Protein AF-0000000085038401 (afdb_homodimer)

Solvent-accessible surface area (backbone atoms only — not comparable to full-atom values): 20202 Å² total; per-residue (Å²): 118,70,67,64,54,51,50,53,51,48,52,49,43,50,59,50,54,70,54,59,78,48,67,67,55,50,50,40,20,28,51,32,25,26,51,32,44,28,49,46,32,47,51,33,60,69,70,46,60,80,79,55,82,67,69,72,51,63,48,35,31,56,25,15,43,34,33,28,39,39,71,37,39,74,37,72,48,32,26,67,63,11,43,52,52,12,34,36,52,8,26,49,40,4,36,51,29,30,76,73,49,61,40,90,90,44,68,28,52,20,32,11,49,11,25,15,50,25,48,49,52,18,56,76,66,73,14,49,18,40,30,14,15,6,38,5,22,32,37,52,67,45,54,69,68,51,49,69,46,42,73,47,37,27,52,57,39,48,43,53,48,50,48,50,40,48,53,39,33,44,57,38,41,26,65,41,62,85,38,49,38,72,64,68,88,52,70,49,72,78,48,50,58,67,40,52,71,65,45,75,77,70,62,61,81,119,118,71,68,64,53,50,52,54,51,46,52,50,43,51,59,49,53,70,55,60,79,45,68,68,54,49,49,40,22,27,50,31,26,26,50,31,44,26,50,47,32,47,51,34,61,70,68,45,59,81,81,56,84,67,68,74,52,65,49,34,32,56,24,14,43,34,34,28,39,39,72,37,39,74,37,73,48,32,27,67,64,10,43,51,52,12,34,35,52,7,26,47,40,4,35,51,30,30,76,74,49,60,39,89,92,44,69,26,52,20,34,13,49,11,26,15,52,24,48,49,51,18,57,77,66,73,14,50,20,40,29,15,15,8,38,5,22,32,37,51,66,44,54,71,70,51,50,68,46,42,73,47,37,26,53,56,37,49,41,52,49,49,49,50,39,48,53,37,33,44,57,38,40,25,65,40,60,87,39,50,37,72,64,68,88,52,71,50,70,79,49,49,57,67,42,51,70,67,46,76,78,70,61,61,80,119

Radius of gyration: 20.69 Å; Cα contacts (8 Å, |Δi|>4): 745; chains: 2; bounding box: 42×67×51 Å

Organism: Cyclobacterium marinum (strain ATCC 25205 / DSM 745 / LMG 13164 / NCIMB 1802) (NCBI:txid880070)

Foldseek 3Di:
DVVVVVVVVVVVCVVVVLPPPDVVLVVLLVVLLVCLQVVQQVVLPVPPDPPPPDSQQDAPLLVLLSCCLRSVVADPLNAPQLLQVLQLLLLLLLLVLQVPPCDPVCLPPSLVVSLVVSQVVCVVVVNHHPSSNVNSNCCSVPDPVSVVCRSVSSVPNRNVSSVSSLVSSLQRQLVDQVGAPPDDPENSNVDDSVCSNPVPVDDHPD/DVVVVVVVVVVVCVVVVLPPPDVVLVVLLVVLLVCLQVVQQVVLPVPPDPPPPDSQQDAPLLVLLSCCLRSVVADPLNAPQLLQVLQLLLLLLLLVLQVPPCDPVCLPPSLVVSLVVSQVVCVVVVNHHPSSSVNSNCCSVPDPVSVVCRSVSSVPNRNVSSVSSLVSSLQRQLVDQVGAPPDDPENSNVDDSVCSNPVPVDDHPD

Structure (mmCIF, N/CA/C/O backbone):
data_AF-0000000085038401-model_v1
#
loop_
_entity.id
_entity.type
_entity.pdbx_description
1 polymer 'HPP family protein'
#
loop_
_atom_site.group_PDB
_atom_site.id
_atom_site.type_symbol
_atom_site.label_atom_id
_atom_site.label_alt_id
_atom_site.label_comp_id
_atom_site.label_asym_id
_atom_site.label_entity_id
_atom_site.label_seq_id
_atom_site.pdbx_PDB_ins_code
_atom_site.Cartn_x
_atom_site.Cartn_y
_atom_site.Cartn_z
_atom_site.occupancy
_atom_site.B_iso_or_equiv
_atom_site.auth_seq_id
_atom_site.auth_comp_id
_atom_site.auth_asym_id
_atom_site.auth_atom_id
_atom_site.pdbx_PDB_model_num
ATOM 1 N N . MET A 1 1 ? 6.184 29.406 26.484 1 36.75 1 MET A N 1
ATOM 2 C CA . MET A 1 1 ? 5.516 28.219 27.016 1 36.75 1 MET A CA 1
ATOM 3 C C . MET A 1 1 ? 4.121 28.078 26.422 1 36.75 1 MET A C 1
ATOM 5 O O . MET A 1 1 ? 3.643 26.953 26.234 1 36.75 1 MET A O 1
ATOM 9 N N . ARG A 1 2 ? 3.488 29.141 26.094 1 48.06 2 ARG A N 1
ATOM 10 C CA . ARG A 1 2 ? 2.121 29.172 25.578 1 48.06 2 ARG A CA 1
ATOM 11 C C . ARG A 1 2 ? 2.084 28.797 24.094 1 48.06 2 ARG A C 1
ATOM 13 O O . ARG A 1 2 ? 1.127 28.188 23.625 1 48.06 2 ARG A O 1
ATOM 20 N N . LYS A 1 3 ? 3.045 29.141 23.266 1 48.5 3 LYS A N 1
ATOM 21 C CA . LYS A 1 3 ? 3.082 28.859 21.828 1 48.5 3 LYS A CA 1
ATOM 22 C C . LYS A 1 3 ? 3.371 27.391 21.547 1 48.5 3 LYS A C 1
ATOM 24 O O . LYS A 1 3 ? 2.893 26.828 20.562 1 48.5 3 LYS A O 1
ATOM 29 N N . PHE A 1 4 ? 4.195 26.75 22.312 1 44.81 4 PHE A N 1
ATOM 30 C CA . PHE A 1 4 ? 4.523 25.328 22.156 1 44.81 4 PHE A CA 1
ATOM 31 C C . PHE A 1 4 ? 3.312 24.453 22.453 1 44.81 4 PHE A C 1
ATOM 33 O O . PHE A 1 4 ? 3.121 23.422 21.828 1 44.81 4 PHE A O 1
ATOM 40 N N . LYS A 1 5 ? 2.508 24.781 23.391 1 43.66 5 LYS A N 1
ATOM 41 C CA . LYS A 1 5 ? 1.309 24.031 23.734 1 43.66 5 LYS A CA 1
ATOM 42 C C . LYS A 1 5 ? 0.252 24.125 22.641 1 43.66 5 LYS A C 1
ATOM 44 O O . LYS A 1 5 ? -0.455 23.156 22.359 1 43.66 5 LYS A O 1
ATOM 49 N N . LYS A 1 6 ? 0.179 25.234 21.938 1 49.31 6 LYS A N 1
ATOM 50 C CA . LYS A 1 6 ? -0.811 25.422 20.875 1 49.31 6 LYS A CA 1
ATOM 51 C C . LYS A 1 6 ? -0.461 24.578 19.641 1 49.31 6 LYS A C 1
ATOM 53 O O . LYS A 1 6 ? -1.351 24.078 18.953 1 49.31 6 LYS A O 1
ATOM 58 N N . GLY A 1 7 ? 0.816 24.391 19.375 1 41.94 7 GLY A N 1
ATOM 59 C CA . GLY A 1 7 ? 1.233 23.547 18.266 1 41.94 7 GLY A CA 1
ATOM 60 C C . GLY A 1 7 ? 0.902 22.078 18.484 1 41.94 7 GLY A C 1
ATOM 61 O O . GLY A 1 7 ? 0.442 21.406 17.562 1 41.94 7 GLY A O 1
ATOM 62 N N . ILE A 1 8 ? 1.166 21.641 19.688 1 44.28 8 ILE A N 1
ATOM 63 C CA . ILE A 1 8 ? 0.833 20.25 20.016 1 44.28 8 ILE A CA 1
ATOM 64 C C . ILE A 1 8 ? -0.679 20.047 19.938 1 44.28 8 ILE A C 1
ATOM 66 O O . ILE A 1 8 ? -1.148 19.047 19.406 1 44.28 8 ILE A O 1
ATOM 70 N N . GLN A 1 9 ? -1.494 20.953 20.469 1 45.03 9 GLN A N 1
ATOM 71 C CA . GLN A 1 9 ? -2.947 20.859 20.344 1 45.03 9 GLN A CA 1
ATOM 72 C C . GLN A 1 9 ? -3.387 20.875 18.891 1 45.03 9 GLN A C 1
ATOM 74 O O . GLN A 1 9 ? -4.305 20.156 18.5 1 45.03 9 GLN A O 1
ATOM 79 N N . LYS A 1 10 ? -2.785 21.656 18 1 43.19 10 LYS A N 1
ATOM 80 C CA . LYS A 1 10 ? -3.137 21.703 16.578 1 43.19 10 LYS A CA 1
ATOM 81 C C . LYS A 1 10 ? -2.752 20.406 15.875 1 43.19 10 LYS A C 1
ATOM 83 O O . LYS A 1 10 ? -3.518 19.891 15.055 1 43.19 10 LYS A O 1
ATOM 88 N N . VAL A 1 11 ? -1.587 19.859 16.141 1 42.94 11 VAL A N 1
ATOM 89 C CA . VAL A 1 11 ? -1.214 18.562 15.57 1 42.94 11 VAL A CA 1
ATOM 90 C C . VAL A 1 11 ? -2.178 17.484 16.047 1 42.94 11 VAL A C 1
ATOM 92 O O . VAL A 1 11 ? -2.59 16.625 15.273 1 42.94 11 VAL A O 1
ATOM 95 N N . LYS A 1 12 ? -2.457 17.484 17.359 1 41.5 12 LYS A N 1
ATOM 96 C CA . LYS A 1 12 ? -3.475 16.578 17.891 1 41.5 12 LYS A CA 1
ATOM 97 C C . LYS A 1 12 ? -4.824 16.812 17.219 1 41.5 12 LYS A C 1
ATOM 99 O O . LYS A 1 12 ? -5.547 15.867 16.906 1 41.5 12 LYS A O 1
ATOM 104 N N . MET A 1 13 ? -5.23 18.062 17.047 1 42.19 13 MET A N 1
ATOM 105 C CA . MET A 1 13 ? -6.492 18.391 16.391 1 42.19 13 MET A CA 1
ATOM 106 C C . MET A 1 13 ? -6.469 17.984 14.922 1 42.19 13 MET A C 1
ATOM 108 O O . MET A 1 13 ? -7.465 17.469 14.398 1 42.19 13 MET A O 1
ATOM 112 N N . ILE A 1 14 ? -5.371 18.219 14.219 1 43.12 14 ILE A N 1
ATOM 113 C CA . ILE A 1 14 ? -5.266 17.766 12.836 1 43.12 14 ILE A CA 1
ATOM 114 C C . ILE A 1 14 ? -5.285 16.25 12.781 1 43.12 14 ILE A C 1
ATOM 116 O O . ILE A 1 14 ? -5.973 15.656 11.945 1 43.12 14 ILE A O 1
ATOM 120 N N . ALA A 1 15 ? -4.465 15.609 13.586 1 40.41 15 ALA A N 1
ATOM 121 C CA . ALA A 1 15 ? -4.5 14.156 13.695 1 40.41 15 ALA A CA 1
ATOM 122 C C . ALA A 1 15 ? -5.887 13.664 14.102 1 40.41 15 ALA A C 1
ATOM 124 O O . ALA A 1 15 ? -6.391 12.68 13.555 1 40.41 15 ALA A O 1
ATOM 125 N N . TYR A 1 16 ? -6.426 14.258 15.141 1 41.62 16 TYR A N 1
ATOM 126 C CA . TYR A 1 16 ? -7.773 13.922 15.586 1 41.62 16 TYR A CA 1
ATOM 127 C C . TYR A 1 16 ? -8.812 14.352 14.555 1 41.62 16 TYR A C 1
ATOM 129 O O . TYR A 1 16 ? -9.828 13.672 14.375 1 41.62 16 TYR A O 1
ATOM 137 N N . LYS A 1 17 ? -8.695 15.531 14.062 1 42.53 17 LYS A N 1
ATOM 138 C CA . LYS A 1 17 ? -9.633 15.953 13.023 1 42.53 17 LYS A CA 1
ATOM 139 C C . LYS A 1 17 ? -9.562 15.031 11.812 1 42.53 17 LYS A C 1
ATOM 141 O O . LYS A 1 17 ? -10.57 14.797 11.141 1 42.53 17 LYS A O 1
ATOM 146 N N . GLU A 1 18 ? -8.453 14.547 11.484 1 44.38 18 GLU A N 1
ATOM 147 C CA . GLU A 1 18 ? -8.352 13.602 10.383 1 44.38 18 GLU A CA 1
ATOM 148 C C . GLU A 1 18 ? -9.172 12.344 10.656 1 44.38 18 GLU A C 1
ATOM 150 O O . GLU A 1 18 ? -9.609 11.664 9.719 1 44.38 18 GLU A O 1
ATOM 155 N N . THR A 1 19 ? -9.414 12.078 11.977 1 45.25 19 THR A N 1
ATOM 156 C CA . THR A 1 19 ? -10.25 10.922 12.266 1 45.25 19 THR A CA 1
ATOM 157 C C . THR A 1 19 ? -11.711 11.336 12.438 1 45.25 19 THR A C 1
ATOM 159 O O . THR A 1 19 ? -12.5 10.617 13.039 1 45.25 19 THR A O 1
ATOM 162 N N . SER A 1 20 ? -12.031 12.547 12.32 1 48.69 20 SER A N 1
ATOM 163 C CA . SER A 1 20 ? -13.477 12.719 12.398 1 48.69 20 SER A CA 1
ATOM 164 C C . SER A 1 20 ? -14.195 11.75 11.469 1 48.69 20 SER A C 1
ATOM 166 O O . SER A 1 20 ? -14.016 11.789 10.258 1 48.69 20 SER A O 1
ATOM 168 N N . HIS A 1 21 ? -14.43 10.609 12.055 1 58.16 21 HIS A N 1
ATOM 169 C CA . HIS A 1 21 ? -15.219 9.547 11.445 1 58.16 21 HIS A CA 1
ATOM 170 C C . HIS A 1 21 ? -16.547 10.086 10.898 1 58.16 21 HIS A C 1
ATOM 172 O O . HIS A 1 21 ? -17.406 10.508 11.672 1 58.16 21 HIS A O 1
ATOM 178 N N . GLN A 1 22 ? -16.5 10.562 9.727 1 79.38 22 GLN A N 1
ATOM 179 C CA . GLN A 1 22 ? -17.766 10.836 9.07 1 79.38 22 GLN A CA 1
ATOM 180 C C . GLN A 1 22 ? -18.297 9.594 8.352 1 79.38 22 GLN A C 1
ATOM 182 O O . GLN A 1 22 ? -17.734 9.18 7.336 1 79.38 22 GLN A O 1
ATOM 187 N N . PRO A 1 23 ? -19.281 8.969 8.938 1 86.94 23 PRO A N 1
ATOM 188 C CA . PRO A 1 23 ? -19.797 7.699 8.414 1 86.94 23 PRO A CA 1
ATOM 189 C C . PRO A 1 23 ? -20.109 7.77 6.922 1 86.94 23 PRO A C 1
ATOM 191 O O . PRO A 1 23 ? -19.938 6.785 6.203 1 86.94 23 PRO A O 1
ATOM 194 N N . ILE A 1 24 ? -20.547 8.875 6.484 1 89.19 24 ILE A N 1
ATOM 195 C CA . ILE A 1 24 ? -20.891 8.992 5.07 1 89.19 24 ILE A CA 1
ATOM 196 C C . ILE A 1 24 ? -19.625 8.891 4.223 1 89.19 24 ILE A C 1
ATOM 198 O O . ILE A 1 24 ? -19.656 8.32 3.129 1 89.19 24 ILE A O 1
ATOM 202 N N . ASP A 1 25 ? -18.594 9.445 4.703 1 92.69 25 ASP A N 1
ATOM 203 C CA . ASP A 1 25 ? -17.328 9.359 3.996 1 92.69 25 ASP A CA 1
ATOM 204 C C . ASP A 1 25 ? -16.828 7.918 3.943 1 92.69 25 ASP A C 1
ATOM 206 O O . ASP A 1 25 ? -16.234 7.5 2.949 1 92.69 25 ASP A O 1
ATOM 210 N N . ASN A 1 26 ? -17.078 7.176 4.996 1 94.94 26 ASN A N 1
ATOM 211 C CA . ASN A 1 26 ? -16.703 5.77 5.004 1 94.94 26 ASN A CA 1
ATOM 212 C C . ASN A 1 26 ? -17.469 4.969 3.959 1 94.94 26 ASN A C 1
ATOM 214 O O . ASN A 1 26 ? -16.922 4.055 3.342 1 94.94 26 ASN A O 1
ATOM 218 N N . LEU A 1 27 ? -18.688 5.34 3.781 1 94.62 27 LEU A N 1
ATOM 219 C CA . LEU A 1 27 ? -19.516 4.672 2.773 1 94.62 27 LEU A CA 1
ATOM 220 C C . LEU A 1 27 ? -18.969 4.941 1.373 1 94.62 27 LEU A C 1
ATOM 222 O O . LEU A 1 27 ? -18.953 4.047 0.527 1 94.62 27 LEU A O 1
ATOM 226 N N . TRP A 1 28 ? -18.547 6.137 1.156 1 95.88 28 TRP A N 1
ATOM 227 C CA . TRP A 1 28 ? -18 6.461 -0.159 1 95.88 28 TRP A CA 1
ATOM 228 C C . TRP A 1 28 ? -16.672 5.758 -0.386 1 95.88 28 TRP A C 1
ATOM 230 O O . TRP A 1 28 ? -16.344 5.375 -1.513 1 95.88 28 TRP A O 1
ATOM 240 N N . SER A 1 29 ? -15.945 5.637 0.722 1 97.94 29 SER A N 1
ATOM 241 C CA . SER A 1 29 ? -14.719 4.852 0.624 1 97.94 29 SER A CA 1
ATOM 242 C C . SER A 1 29 ? -15.016 3.41 0.229 1 97.94 29 SER A C 1
ATOM 244 O O . SER A 1 29 ? -14.344 2.848 -0.637 1 97.94 29 SER A O 1
ATOM 246 N N . PHE A 1 30 ? -16.062 2.859 0.825 1 98.19 30 PHE A N 1
ATOM 247 C CA . PHE A 1 30 ? -16.484 1.5 0.517 1 98.19 30 PHE A CA 1
ATOM 248 C C . PHE A 1 30 ? -16.906 1.385 -0.942 1 98.19 30 PHE A C 1
ATOM 250 O O . PHE A 1 30 ? -16.438 0.512 -1.668 1 98.19 30 PHE A O 1
ATOM 257 N N . CYS A 1 31 ? -17.766 2.244 -1.4 1 98.19 31 CYS A N 1
ATOM 258 C CA . CYS A 1 31 ? -18.312 2.201 -2.752 1 98.19 31 CYS A CA 1
ATOM 259 C C . CYS A 1 31 ? -17.219 2.412 -3.791 1 98.19 31 CYS A C 1
ATOM 261 O O . CYS A 1 31 ? -17.156 1.696 -4.793 1 98.19 31 CYS A O 1
ATOM 263 N N . GLY A 1 32 ? -16.391 3.404 -3.529 1 98.56 32 GLY A N 1
ATOM 264 C CA . GLY A 1 32 ? -15.305 3.658 -4.453 1 98.56 32 GLY A CA 1
ATOM 265 C C . GLY A 1 32 ? -14.367 2.475 -4.613 1 98.56 32 GLY A C 1
ATOM 266 O O . GLY A 1 32 ? -14.047 2.074 -5.734 1 98.56 32 GLY A O 1
ATOM 267 N N . ALA A 1 33 ? -14 1.928 -3.508 1 98.81 33 ALA A N 1
ATOM 268 C CA . ALA A 1 33 ? -13.094 0.785 -3.545 1 98.81 33 ALA A CA 1
ATOM 269 C C . ALA A 1 33 ? -13.75 -0.418 -4.211 1 98.81 33 ALA A C 1
ATOM 271 O O . ALA A 1 33 ? -13.133 -1.098 -5.035 1 98.81 33 ALA A O 1
ATOM 272 N N . PHE A 1 34 ? -14.992 -0.687 -3.877 1 98.81 34 PHE A N 1
ATOM 273 C CA . PHE A 1 34 ? -15.719 -1.813 -4.449 1 98.81 34 PHE A CA 1
ATOM 274 C C . PHE A 1 34 ? -15.828 -1.676 -5.965 1 98.81 34 PHE A C 1
ATOM 276 O O . PHE A 1 34 ? -15.484 -2.6 -6.703 1 98.81 34 PHE A O 1
ATOM 283 N N . ILE A 1 35 ? -16.219 -0.537 -6.41 1 98.69 35 ILE A N 1
ATOM 284 C CA . ILE A 1 35 ? -16.422 -0.301 -7.836 1 98.69 35 ILE A CA 1
ATOM 285 C C . ILE A 1 35 ? -15.086 -0.299 -8.562 1 98.69 35 ILE A C 1
ATOM 287 O O . ILE A 1 35 ? -14.969 -0.825 -9.672 1 98.69 35 ILE A O 1
ATOM 291 N N . GLY A 1 36 ? -14.102 0.348 -7.945 1 98.56 36 GLY A N 1
ATOM 292 C CA . GLY A 1 36 ? -12.789 0.371 -8.562 1 98.56 36 GLY A CA 1
ATOM 293 C C . GLY A 1 36 ? -12.219 -1.015 -8.797 1 98.56 36 GLY A C 1
ATOM 294 O O . GLY A 1 36 ? -11.836 -1.351 -9.922 1 98.56 36 GLY A O 1
ATOM 295 N N . ILE A 1 37 ? -12.172 -1.836 -7.793 1 98.31 37 ILE A N 1
ATOM 296 C CA . ILE A 1 37 ? -11.609 -3.18 -7.887 1 98.31 37 ILE A CA 1
ATOM 297 C C . ILE A 1 37 ? -12.5 -4.047 -8.773 1 98.31 37 ILE A C 1
ATOM 299 O O . ILE A 1 37 ? -12.008 -4.836 -9.578 1 98.31 37 ILE A O 1
ATOM 303 N N . ALA A 1 38 ? -13.844 -3.936 -8.633 1 97.62 38 ALA A N 1
ATOM 304 C CA . ALA A 1 38 ? -14.766 -4.68 -9.484 1 97.62 38 ALA A CA 1
ATOM 305 C C . ALA A 1 38 ? -14.547 -4.352 -10.961 1 97.62 38 ALA A C 1
ATOM 307 O O . ALA A 1 38 ? -14.57 -5.238 -11.812 1 97.62 38 ALA A O 1
ATOM 308 N N . ALA A 1 39 ? -14.359 -3.104 -11.234 1 96.5 39 ALA A N 1
ATOM 309 C CA . ALA A 1 39 ? -14.141 -2.676 -12.617 1 96.5 39 ALA A CA 1
ATOM 310 C C . ALA A 1 39 ? -12.891 -3.326 -13.203 1 96.5 39 ALA A C 1
ATOM 312 O O . ALA A 1 39 ? -12.906 -3.82 -14.328 1 96.5 39 ALA A O 1
ATOM 313 N N . ILE A 1 40 ? -11.836 -3.338 -12.438 1 95.25 40 ILE A N 1
ATOM 314 C CA . ILE A 1 40 ? -10.602 -3.961 -12.898 1 95.25 40 ILE A CA 1
ATOM 315 C C . ILE A 1 40 ? -10.82 -5.457 -13.102 1 95.25 40 ILE A C 1
ATOM 317 O O . ILE A 1 40 ? -10.391 -6.023 -14.109 1 95.25 40 ILE A O 1
ATOM 321 N N . GLY A 1 41 ? -11.484 -6.082 -12.125 1 92.44 41 GLY A N 1
ATOM 322 C CA . GLY A 1 41 ? -11.773 -7.5 -12.242 1 92.44 41 GLY A CA 1
ATOM 323 C C . GLY A 1 41 ? -12.633 -7.836 -13.445 1 92.44 41 GLY A C 1
ATOM 324 O O . GLY A 1 41 ? -12.391 -8.836 -14.125 1 92.44 41 GLY A O 1
ATOM 325 N N . MET A 1 42 ? -13.586 -7.023 -13.75 1 91.19 42 MET A N 1
ATOM 326 C CA . MET A 1 42 ? -14.469 -7.246 -14.891 1 91.19 42 MET A CA 1
ATOM 327 C C . MET A 1 42 ? -13.727 -7.051 -16.203 1 91.19 42 MET A C 1
ATOM 329 O O . MET A 1 42 ? -13.953 -7.777 -17.172 1 91.19 42 MET A O 1
ATOM 333 N N . LEU A 1 43 ? -12.93 -6.027 -16.266 1 86.81 43 LEU A N 1
ATOM 334 C CA . LEU A 1 43 ? -12.117 -5.812 -17.453 1 86.81 43 LEU A CA 1
ATOM 335 C C . LEU A 1 43 ? -11.203 -7.004 -17.719 1 86.81 43 LEU A C 1
ATOM 337 O O . LEU A 1 43 ? -10.984 -7.383 -18.875 1 86.81 43 LEU A O 1
ATOM 341 N N . GLN A 1 44 ? -10.664 -7.523 -16.703 1 80 44 GLN A N 1
ATOM 342 C CA . GLN A 1 44 ? -9.844 -8.727 -16.828 1 80 44 GLN A CA 1
ATOM 343 C C . GLN A 1 44 ? -10.672 -9.898 -17.359 1 80 44 GLN A C 1
ATOM 345 O O . GLN A 1 44 ? -10.195 -10.656 -18.203 1 80 44 GLN A O 1
ATOM 350 N N . GLN A 1 45 ? -11.797 -10.062 -16.828 1 77.81 45 GLN A N 1
ATOM 351 C CA . GLN A 1 45 ? -12.672 -11.156 -17.234 1 77.81 45 GLN A CA 1
ATOM 352 C C . GLN A 1 45 ? -13.086 -11.016 -18.688 1 77.81 45 GLN A C 1
ATOM 354 O O . GLN A 1 45 ? -13.18 -12.016 -19.406 1 77.81 45 GLN A O 1
ATOM 359 N N . PHE A 1 46 ? -13.234 -9.828 -19.141 1 77.06 46 PHE A N 1
ATOM 360 C CA . PHE A 1 46 ? -13.719 -9.586 -20.5 1 77.06 46 PHE A CA 1
ATOM 361 C C . PHE A 1 46 ? -12.578 -9.672 -21.5 1 77.06 46 PHE A C 1
ATOM 363 O O . PHE A 1 46 ? -12.766 -10.156 -22.625 1 77.06 46 PHE A O 1
ATOM 370 N N . PHE A 1 47 ? -11.453 -9.156 -21.219 1 69.5 47 PHE A N 1
ATOM 371 C CA . PHE A 1 47 ? -10.375 -9.078 -22.203 1 69.5 47 PHE A CA 1
ATOM 372 C C . PHE A 1 47 ? -9.477 -10.312 -22.109 1 69.5 47 PHE A C 1
ATOM 374 O O . PHE A 1 47 ? -8.773 -10.641 -23.062 1 69.5 47 PHE A O 1
ATOM 381 N N . TYR A 1 48 ? -9.227 -10.734 -21 1 60.19 48 TYR A N 1
ATOM 382 C CA . TYR A 1 48 ? -8.336 -11.891 -20.922 1 60.19 48 TYR A CA 1
ATOM 383 C C . TYR A 1 48 ? -9.125 -13.188 -20.844 1 60.19 48 TYR A C 1
ATOM 385 O O . TYR A 1 48 ? -10.047 -13.32 -20.031 1 60.19 48 TYR A O 1
ATOM 393 N N . HIS A 1 49 ? -9.312 -13.695 -22.047 1 52.72 49 HIS A N 1
ATOM 394 C CA . HIS A 1 49 ? -9.984 -14.977 -22.219 1 52.72 49 HIS A CA 1
ATOM 395 C C . HIS A 1 49 ? -9.531 -15.984 -21.156 1 52.72 49 HIS A C 1
ATOM 397 O O . HIS A 1 49 ? -8.406 -15.898 -20.656 1 52.72 49 HIS A O 1
ATOM 403 N N . ILE A 1 50 ? -10.555 -16.734 -20.578 1 49.41 50 ILE A N 1
ATOM 404 C CA . ILE A 1 50 ? -10.625 -17.734 -19.516 1 49.41 50 ILE A CA 1
ATOM 405 C C . ILE A 1 50 ? -9.391 -18.641 -19.578 1 49.41 50 ILE A C 1
ATOM 407 O O . ILE A 1 50 ? -8.953 -19.156 -18.562 1 49.41 50 ILE A O 1
ATOM 411 N N . GLU A 1 51 ? -8.867 -18.703 -20.703 1 47.28 51 GLU A N 1
ATOM 412 C CA . GLU A 1 51 ? -7.918 -19.812 -20.75 1 47.28 51 GLU A CA 1
ATOM 413 C C . GLU A 1 51 ? -6.625 -19.469 -20.031 1 47.28 51 GLU A C 1
ATOM 415 O O . GLU A 1 51 ? -5.762 -20.328 -19.844 1 47.28 51 GLU A O 1
ATOM 420 N N . SER A 1 52 ? -6.379 -18.172 -19.891 1 49.09 52 SER A N 1
ATOM 421 C CA . SER A 1 52 ? -5.102 -17.938 -19.219 1 49.09 52 SER A CA 1
ATOM 422 C C . SER A 1 52 ? -5.262 -17.953 -17.703 1 49.09 52 SER A C 1
ATOM 424 O O . SER A 1 52 ? -6.273 -17.484 -17.172 1 49.09 52 SER A O 1
ATOM 426 N N . GLU A 1 53 ? -4.809 -18.938 -17.047 1 46.5 53 GLU A N 1
ATOM 427 C CA . GLU A 1 53 ? -4.871 -19.281 -15.633 1 46.5 53 GLU A CA 1
ATOM 428 C C . GLU A 1 53 ? -4.73 -18.047 -14.758 1 46.5 53 GLU A C 1
ATOM 430 O O . GLU A 1 53 ? -5.289 -17.984 -13.656 1 46.5 53 GLU A O 1
ATOM 435 N N . ASP A 1 54 ? -3.793 -17.094 -15.062 1 49.25 54 ASP A N 1
ATOM 436 C CA . ASP A 1 54 ? -3.436 -16.094 -14.062 1 49.25 54 ASP A CA 1
ATOM 437 C C . ASP A 1 54 ? -4.25 -14.82 -14.234 1 49.25 54 ASP A C 1
ATOM 439 O O . ASP A 1 54 ? -4.371 -14.305 -15.352 1 49.25 54 ASP A O 1
ATOM 443 N N . GLN A 1 55 ? -5.324 -14.68 -13.461 1 51.88 55 GLN A N 1
ATOM 444 C CA . GLN A 1 55 ? -6.023 -13.406 -13.336 1 51.88 55 GLN A CA 1
ATOM 445 C C . GLN A 1 55 ? -5.039 -12.242 -13.281 1 51.88 55 GLN A C 1
ATOM 447 O O . GLN A 1 55 ? -4.68 -11.773 -12.203 1 51.88 55 GLN A O 1
ATOM 452 N N . LEU A 1 56 ? -4.477 -11.891 -14.461 1 53.75 56 LEU A N 1
ATOM 453 C CA . LEU A 1 56 ? -3.307 -11.047 -14.695 1 53.75 56 LEU A CA 1
ATOM 454 C C . LEU A 1 56 ? -3.592 -9.602 -14.312 1 53.75 56 LEU A C 1
ATOM 456 O O . LEU A 1 56 ? -2.678 -8.859 -13.945 1 53.75 56 LEU A O 1
ATOM 460 N N . PHE A 1 57 ? -4.918 -9.344 -14.094 1 63.66 57 PHE A N 1
ATOM 461 C CA . PHE A 1 57 ? -5.148 -7.906 -14.016 1 63.66 57 PHE A CA 1
ATOM 462 C C . PHE A 1 57 ? -5.371 -7.473 -12.57 1 63.66 57 PHE A C 1
ATOM 464 O O . PHE A 1 57 ? -5.113 -6.32 -12.211 1 63.66 57 PHE A O 1
ATOM 471 N N . LEU A 1 58 ? -5.723 -8.477 -11.875 1 79.75 58 LEU A N 1
ATOM 472 C CA . LEU A 1 58 ? -5.898 -8.102 -10.469 1 79.75 58 LEU A CA 1
ATOM 473 C C . LEU A 1 58 ? -4.66 -8.461 -9.656 1 79.75 58 LEU A C 1
ATOM 475 O O . LEU A 1 58 ? -4.375 -9.641 -9.438 1 79.75 58 LEU A O 1
ATOM 479 N N . ILE A 1 59 ? -3.896 -7.449 -9.367 1 90.5 59 ILE A N 1
ATOM 480 C CA . ILE A 1 59 ? -2.711 -7.691 -8.555 1 90.5 59 ILE A CA 1
ATOM 481 C C . ILE A 1 59 ? -2.877 -7.023 -7.191 1 90.5 59 ILE A C 1
ATOM 483 O O . ILE A 1 59 ? -3.598 -6.035 -7.059 1 90.5 59 ILE A O 1
ATOM 487 N N . GLY A 1 60 ? -2.246 -7.57 -6.297 1 93.75 60 GLY A N 1
ATOM 488 C CA . GLY A 1 60 ? -2.396 -7.141 -4.918 1 93.75 60 GLY A CA 1
ATOM 489 C C . GLY A 1 60 ? -2.135 -5.66 -4.719 1 93.75 60 GLY A C 1
ATOM 490 O O . GLY A 1 60 ? -2.732 -5.031 -3.844 1 93.75 60 GLY A O 1
ATOM 491 N N . ALA A 1 61 ? -1.358 -5.078 -5.57 1 97.69 61 ALA A N 1
ATOM 492 C CA . ALA A 1 61 ? -0.975 -3.672 -5.449 1 97.69 61 ALA A CA 1
ATOM 493 C C . ALA A 1 61 ? -2.189 -2.758 -5.59 1 97.69 61 ALA A C 1
ATOM 495 O O . ALA A 1 61 ? -2.246 -1.694 -4.969 1 97.69 61 ALA A O 1
ATOM 496 N N . PHE A 1 62 ? -3.178 -3.189 -6.348 1 98.19 62 PHE A N 1
ATOM 497 C CA . PHE A 1 62 ? -4.359 -2.371 -6.578 1 98.19 62 PHE A CA 1
ATOM 498 C C . PHE A 1 62 ? -5.207 -2.275 -5.312 1 98.19 62 PHE A C 1
ATOM 500 O O . PHE A 1 62 ? -5.898 -1.277 -5.098 1 98.19 62 PHE A O 1
ATOM 507 N N . GLY A 1 63 ? -5.125 -3.303 -4.5 1 98.5 63 GLY A N 1
ATOM 508 C CA . GLY A 1 63 ? -5.77 -3.213 -3.199 1 98.5 63 GLY A CA 1
ATOM 509 C C . GLY A 1 63 ? -5.188 -2.123 -2.318 1 98.5 63 GLY A C 1
ATOM 510 O O . GLY A 1 63 ? -5.93 -1.361 -1.694 1 98.5 63 GLY A O 1
ATOM 511 N N . ALA A 1 64 ? -3.877 -2.082 -2.291 1 98.62 64 ALA A N 1
ATOM 512 C CA . ALA A 1 64 ? -3.207 -1.047 -1.51 1 98.62 64 ALA A CA 1
ATOM 513 C C . ALA A 1 64 ? -3.504 0.342 -2.068 1 98.62 64 ALA A C 1
ATOM 515 O O . ALA A 1 64 ? -3.756 1.282 -1.312 1 98.62 64 ALA A 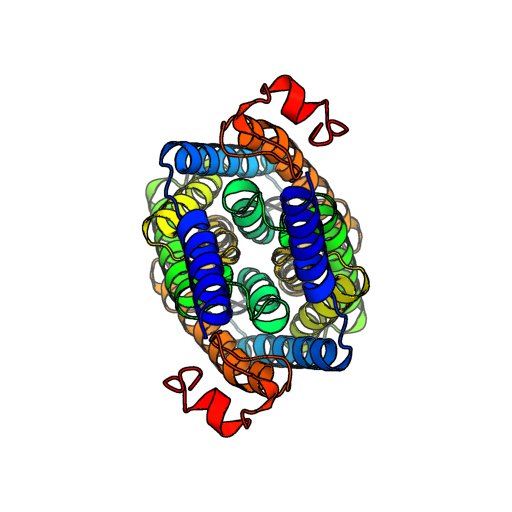O 1
ATOM 516 N N . SER A 1 65 ? -3.484 0.47 -3.393 1 98.81 65 SER A N 1
ATOM 517 C CA . SER A 1 65 ? -3.814 1.748 -4.016 1 98.81 65 SER A CA 1
ATOM 518 C C . SER A 1 65 ? -5.234 2.182 -3.668 1 98.81 65 SER A C 1
ATOM 520 O O . SER A 1 65 ? -5.488 3.363 -3.424 1 98.81 65 SER A O 1
ATOM 522 N N . SER A 1 66 ? -6.109 1.256 -3.641 1 98.75 66 SER A N 1
ATOM 523 C CA . SER A 1 66 ? -7.504 1.563 -3.348 1 98.75 66 SER A CA 1
ATOM 524 C C . SER A 1 66 ? -7.66 2.146 -1.947 1 98.75 66 SER A C 1
ATOM 526 O O . SER A 1 66 ? -8.422 3.094 -1.746 1 98.75 66 SER A O 1
ATOM 528 N N . VAL A 1 67 ? -6.961 1.594 -0.998 1 98.75 67 VAL A N 1
ATOM 529 C CA . VAL A 1 67 ? -7.059 2.113 0.362 1 98.75 67 VAL A CA 1
ATOM 530 C C . VAL A 1 67 ? -6.617 3.574 0.39 1 98.75 67 VAL A C 1
ATOM 532 O O . VAL A 1 67 ? -7.281 4.418 1 1 98.75 67 VAL A O 1
ATOM 535 N N . LEU A 1 68 ? -5.566 3.904 -0.253 1 98.38 68 LEU A N 1
ATOM 536 C CA . LEU A 1 68 ? -5.082 5.281 -0.258 1 98.38 68 LEU A CA 1
ATOM 537 C C . LEU A 1 68 ? -6.047 6.195 -1.005 1 98.38 68 LEU A C 1
ATOM 539 O O . LEU A 1 68 ? -6.414 7.258 -0.503 1 98.38 68 LEU A O 1
ATOM 543 N N . LEU A 1 69 ? -6.473 5.762 -2.131 1 98.69 69 LEU A N 1
ATOM 544 C CA . LEU A 1 69 ? -7.262 6.605 -3.018 1 98.69 69 LEU A CA 1
ATOM 545 C C . LEU A 1 69 ? -8.633 6.898 -2.412 1 98.69 69 LEU A C 1
ATOM 547 O O . LEU A 1 69 ? -9.172 7.992 -2.594 1 98.69 69 LEU A O 1
ATOM 551 N N . PHE A 1 70 ? -9.125 5.988 -1.647 1 98.31 70 PHE A N 1
ATOM 552 C CA . PHE A 1 70 ? -10.523 6.152 -1.264 1 98.31 70 PHE A CA 1
ATOM 553 C C . PHE A 1 70 ? -10.648 6.461 0.224 1 98.31 70 PHE A C 1
ATOM 555 O O . PHE A 1 70 ? -11.664 6.992 0.673 1 98.31 70 PHE A O 1
ATOM 562 N N . SER A 1 71 ? -9.625 6.152 1.006 1 97.12 71 SER A N 1
ATOM 563 C CA . SER A 1 71 ? -9.75 6.383 2.441 1 97.12 71 SER A CA 1
ATOM 564 C C . SER A 1 71 ? -8.734 7.418 2.922 1 97.12 71 SER A C 1
ATOM 566 O O . SER A 1 71 ? -8.859 7.938 4.035 1 97.12 71 SER A O 1
ATOM 568 N N . ALA A 1 72 ? -7.797 7.676 2.178 1 96.38 72 ALA A N 1
ATOM 569 C CA . ALA A 1 72 ? -6.816 8.719 2.463 1 96.38 72 ALA A CA 1
ATOM 570 C C . ALA A 1 72 ? -6.582 9.602 1.24 1 96.38 72 ALA A C 1
ATOM 572 O O . ALA A 1 72 ? -5.438 9.828 0.839 1 96.38 72 ALA A O 1
ATOM 573 N N . SER A 1 73 ? -7.684 10.102 0.704 1 95.44 73 SER A N 1
ATOM 574 C CA . SER A 1 73 ? -7.652 10.781 -0.59 1 95.44 73 SER A CA 1
ATOM 575 C C . SER A 1 73 ? -6.949 12.133 -0.494 1 95.44 73 SER A C 1
ATOM 577 O O . SER A 1 73 ? -6.527 12.688 -1.508 1 95.44 73 SER A O 1
ATOM 579 N N . ASN A 1 74 ? -6.766 12.672 0.711 1 92.69 74 ASN A N 1
ATOM 580 C CA . ASN A 1 74 ? -6.105 13.961 0.9 1 92.69 74 ASN A CA 1
ATOM 581 C C . ASN A 1 74 ? -4.598 13.797 1.078 1 92.69 74 ASN A C 1
ATOM 583 O O . ASN A 1 74 ? -3.863 14.789 1.112 1 92.69 74 ASN A O 1
ATOM 587 N N . SER A 1 75 ? -4.16 12.586 1.145 1 93.88 75 SER A N 1
ATOM 588 C CA . SER A 1 75 ? -2.736 12.32 1.32 1 93.88 75 SER A CA 1
ATOM 589 C C . SER A 1 75 ? -1.956 12.625 0.046 1 93.88 75 SER A C 1
ATOM 591 O O . SER A 1 75 ? -2.414 12.312 -1.057 1 93.88 75 SER A O 1
ATOM 593 N N . PRO A 1 76 ? -0.791 13.18 0.246 1 94.62 76 PRO A N 1
ATOM 594 C CA . PRO A 1 76 ? 0.055 13.359 -0.936 1 94.62 76 PRO A CA 1
ATOM 595 C C . PRO A 1 76 ? 0.371 12.047 -1.641 1 94.62 76 PRO A C 1
ATOM 597 O O . PRO A 1 76 ? 0.515 12.016 -2.865 1 94.62 76 PRO A O 1
ATOM 600 N N . LEU A 1 77 ? 0.396 10.992 -0.924 1 97.19 77 LEU A N 1
ATOM 601 C CA . LEU A 1 77 ? 0.738 9.672 -1.438 1 97.19 77 LEU A CA 1
ATOM 602 C C . LEU A 1 77 ? -0.353 9.148 -2.367 1 97.19 77 LEU A C 1
ATOM 604 O O . LEU A 1 77 ? -0.128 8.203 -3.127 1 97.19 77 LEU A O 1
ATOM 608 N N . ALA A 1 78 ? -1.553 9.727 -2.299 1 98 78 ALA A N 1
ATOM 609 C CA . ALA A 1 78 ? -2.717 9.25 -3.041 1 98 78 ALA A CA 1
ATOM 610 C C . ALA A 1 78 ? -2.986 10.125 -4.262 1 98 78 ALA A C 1
ATOM 612 O O . ALA A 1 78 ? -3.861 9.812 -5.074 1 98 78 ALA A O 1
ATOM 613 N N . GLN A 1 79 ? -2.221 11.203 -4.41 1 97.62 79 GLN A N 1
ATOM 614 C CA . GLN A 1 79 ? -2.502 12.148 -5.484 1 97.62 79 GLN A CA 1
ATOM 615 C C . GLN A 1 79 ? -2.15 11.555 -6.844 1 97.62 79 GLN A C 1
ATOM 617 O O . GLN A 1 79 ? -1.338 10.633 -6.934 1 97.62 79 GLN A O 1
ATOM 622 N N . PRO A 1 80 ? -2.73 12.078 -7.93 1 97.94 80 PRO A N 1
ATOM 623 C CA . PRO A 1 80 ? -2.602 11.469 -9.258 1 97.94 80 PRO A CA 1
ATOM 624 C C . PRO A 1 80 ? -1.147 11.344 -9.711 1 97.94 80 PRO A C 1
ATOM 626 O O . PRO A 1 80 ? -0.755 10.305 -10.25 1 97.94 80 PRO A O 1
ATOM 629 N N . ARG A 1 81 ? -0.342 12.32 -9.43 1 98.06 81 ARG A N 1
ATOM 630 C CA . ARG A 1 81 ? 1.062 12.266 -9.82 1 98.06 81 ARG A CA 1
ATOM 631 C C . ARG A 1 81 ? 1.778 11.109 -9.125 1 98.06 81 ARG A C 1
ATOM 633 O O . ARG A 1 81 ? 2.484 10.336 -9.773 1 98.06 81 ARG A O 1
ATOM 640 N N . ASN A 1 82 ? 1.584 10.977 -7.859 1 98.69 82 ASN A N 1
ATOM 641 C CA . ASN A 1 82 ? 2.223 9.922 -7.086 1 98.69 82 ASN A CA 1
ATOM 642 C C . ASN A 1 82 ? 1.704 8.547 -7.484 1 98.69 82 ASN A C 1
ATOM 644 O O . ASN A 1 82 ? 2.484 7.602 -7.629 1 98.69 82 ASN A O 1
ATOM 648 N N . THR A 1 83 ? 0.415 8.5 -7.699 1 98.81 83 THR A N 1
ATOM 649 C CA . THR A 1 83 ? -0.211 7.223 -8.039 1 98.81 83 THR A CA 1
ATOM 650 C C . THR A 1 83 ? 0.281 6.723 -9.391 1 98.81 83 THR A C 1
ATOM 652 O O . THR A 1 83 ? 0.749 5.59 -9.508 1 98.81 83 THR A O 1
ATOM 655 N N . LEU A 1 84 ? 0.233 7.578 -10.359 1 98.69 84 LEU A N 1
ATOM 656 C CA . LEU A 1 84 ? 0.537 7.148 -11.719 1 98.69 84 LEU A CA 1
ATOM 657 C C . LEU A 1 84 ? 2.043 7.012 -11.922 1 98.69 84 LEU A C 1
ATOM 659 O O . LEU A 1 84 ? 2.516 5.977 -12.398 1 98.69 84 LEU A O 1
ATOM 663 N N . PHE A 1 85 ? 2.799 8.008 -11.539 1 98.62 85 PHE A N 1
ATOM 664 C CA . PHE A 1 85 ? 4.23 7.977 -11.805 1 98.62 85 PHE A CA 1
ATOM 665 C C . PHE A 1 85 ? 4.949 7.09 -10.797 1 98.62 85 PHE A C 1
ATOM 667 O O . PHE A 1 85 ? 5.898 6.379 -11.148 1 98.62 85 PHE A O 1
ATOM 674 N N . GLY A 1 86 ? 4.52 7.137 -9.578 1 98.81 86 GLY A N 1
ATOM 675 C CA . GLY A 1 86 ? 5.094 6.219 -8.609 1 98.81 86 GLY A CA 1
ATOM 676 C C . GLY A 1 86 ? 4.895 4.758 -8.969 1 98.81 86 GLY A C 1
ATOM 677 O O . GLY A 1 86 ? 5.84 3.969 -8.938 1 98.81 86 GLY A O 1
ATOM 678 N N . GLY A 1 87 ? 3.662 4.457 -9.352 1 98.81 87 GLY A N 1
ATOM 679 C CA . GLY A 1 87 ? 3.352 3.094 -9.758 1 98.81 87 GLY A CA 1
ATOM 680 C C . GLY A 1 87 ? 4.09 2.658 -11.008 1 98.81 87 GLY A C 1
ATOM 681 O O . GLY A 1 87 ? 4.676 1.573 -11.039 1 98.81 87 GLY A O 1
ATOM 682 N N . THR A 1 88 ? 4.121 3.484 -11.992 1 98.75 88 THR A N 1
ATOM 683 C CA . THR A 1 88 ? 4.715 3.127 -13.273 1 98.75 88 THR A CA 1
ATOM 684 C C . THR A 1 88 ? 6.234 3.025 -13.156 1 98.75 88 THR A C 1
ATOM 686 O O . THR A 1 88 ? 6.844 2.107 -13.711 1 98.75 88 THR A O 1
ATOM 689 N N . LEU A 1 89 ? 6.828 3.928 -12.461 1 98.88 89 LEU A N 1
ATOM 690 C CA . LEU A 1 89 ? 8.273 3.873 -12.25 1 98.88 89 LEU A CA 1
ATOM 691 C C . LEU A 1 89 ? 8.656 2.627 -11.461 1 98.88 89 LEU A C 1
ATOM 693 O O . LEU A 1 89 ? 9.672 1.988 -11.758 1 98.88 89 LEU A O 1
ATOM 697 N N . SER A 1 90 ? 7.883 2.305 -10.5 1 98.94 90 SER A N 1
ATOM 698 C CA . SER A 1 90 ? 8.148 1.112 -9.703 1 98.94 90 SER A CA 1
ATOM 699 C C . SER A 1 90 ? 8.031 -0.154 -10.539 1 98.94 90 SER A C 1
ATOM 701 O O . SER A 1 90 ? 8.812 -1.096 -10.367 1 98.94 90 SER A O 1
ATOM 703 N N . ALA A 1 91 ? 7.008 -0.155 -11.422 1 98.81 91 ALA A N 1
ATOM 704 C CA . ALA A 1 91 ? 6.867 -1.29 -12.328 1 98.81 91 ALA A CA 1
ATOM 705 C C . ALA A 1 91 ? 8.109 -1.449 -13.203 1 98.81 91 ALA A C 1
ATOM 707 O O . ALA A 1 91 ? 8.609 -2.562 -13.383 1 98.81 91 ALA A O 1
ATOM 708 N N . PHE A 1 92 ? 8.547 -0.361 -13.711 1 98.88 92 PHE A N 1
ATOM 709 C CA . PHE A 1 92 ? 9.734 -0.376 -14.547 1 98.88 92 PHE A CA 1
ATOM 710 C C . PHE A 1 92 ? 10.938 -0.904 -13.781 1 98.88 92 PHE A C 1
ATOM 712 O O . PHE A 1 92 ? 11.656 -1.777 -14.266 1 98.88 92 PHE A O 1
ATOM 719 N N . VAL A 1 93 ? 11.18 -0.41 -12.586 1 98.94 93 VAL A N 1
ATOM 720 C CA . VAL A 1 93 ? 12.297 -0.82 -11.742 1 98.94 93 VAL A CA 1
ATOM 721 C C . VAL A 1 93 ? 12.172 -2.305 -11.406 1 98.94 93 VAL A C 1
ATOM 723 O O . VAL A 1 93 ? 13.172 -3.031 -11.398 1 98.94 93 VAL A O 1
ATOM 726 N N . GLY A 1 94 ? 10.984 -2.725 -11.055 1 98.81 94 GLY A N 1
ATOM 727 C CA . GLY A 1 94 ? 10.758 -4.129 -10.742 1 98.81 94 GLY A CA 1
ATOM 728 C C . GLY A 1 94 ? 11.148 -5.059 -11.883 1 98.81 94 GLY A C 1
ATOM 729 O O . GLY A 1 94 ? 11.883 -6.027 -11.672 1 98.81 94 GLY A O 1
ATOM 730 N N . VAL A 1 95 ? 10.688 -4.773 -13.078 1 98.62 95 VAL A N 1
ATOM 731 C CA . VAL A 1 95 ? 10.992 -5.594 -14.25 1 98.62 95 VAL A CA 1
ATOM 732 C C . VAL A 1 95 ? 12.5 -5.57 -14.516 1 98.62 95 VAL A C 1
ATOM 734 O O . VAL A 1 95 ? 13.102 -6.613 -14.773 1 98.62 95 VAL A O 1
ATOM 737 N N . LEU A 1 96 ? 13.055 -4.398 -14.461 1 98.81 96 LEU A N 1
ATOM 738 C CA . LEU A 1 96 ? 14.484 -4.242 -14.711 1 98.81 96 LEU A CA 1
ATOM 739 C C . LEU A 1 96 ? 15.297 -5.066 -13.727 1 98.81 96 LEU A C 1
ATOM 741 O O . LEU A 1 96 ? 16.25 -5.746 -14.117 1 98.81 96 LEU A O 1
ATOM 745 N N . THR A 1 97 ? 14.992 -4.977 -12.461 1 98.75 97 THR A N 1
ATOM 746 C CA . THR A 1 97 ? 15.734 -5.688 -11.43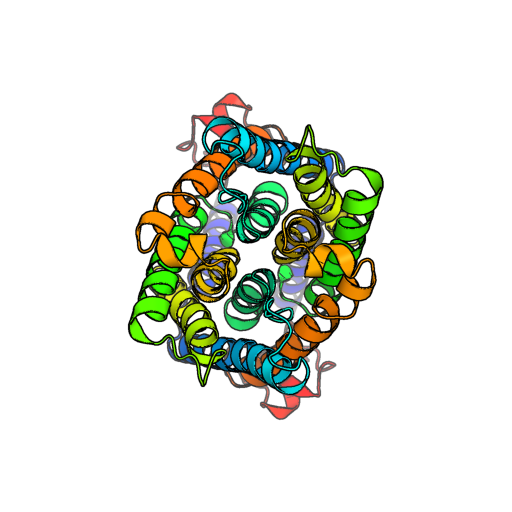 1 98.75 97 THR A CA 1
ATOM 747 C C . THR A 1 97 ? 15.594 -7.195 -11.602 1 98.75 97 THR A C 1
ATOM 749 O O . THR A 1 97 ? 16.547 -7.945 -11.352 1 98.75 97 THR A O 1
ATOM 752 N N . TYR A 1 98 ? 14.398 -7.625 -11.945 1 98.19 98 TYR A N 1
ATOM 753 C CA . TYR A 1 98 ? 14.211 -9.047 -12.203 1 98.19 98 TYR A CA 1
ATOM 754 C C . TYR A 1 98 ? 15.109 -9.516 -13.336 1 98.19 98 TYR A C 1
ATOM 756 O O . TYR A 1 98 ? 15.789 -10.547 -13.219 1 98.19 98 TYR A O 1
ATOM 764 N N . LYS A 1 99 ? 15.156 -8.828 -14.453 1 98.06 99 LYS A N 1
ATOM 765 C CA . LYS A 1 99 ? 15.914 -9.195 -15.648 1 98.06 99 LYS A CA 1
ATOM 766 C C . LYS A 1 99 ? 17.406 -9.203 -15.367 1 98.06 99 LYS A C 1
ATOM 768 O O . LYS A 1 99 ? 18.156 -10.008 -15.945 1 98.06 99 LYS A O 1
ATOM 773 N N . LEU A 1 100 ? 17.828 -8.375 -14.492 1 98.19 100 LEU A N 1
ATOM 774 C CA . LEU A 1 100 ? 19.25 -8.195 -14.305 1 98.19 100 LEU A CA 1
ATOM 775 C C . LEU A 1 100 ? 19.766 -9.039 -13.141 1 98.19 100 LEU A C 1
ATOM 77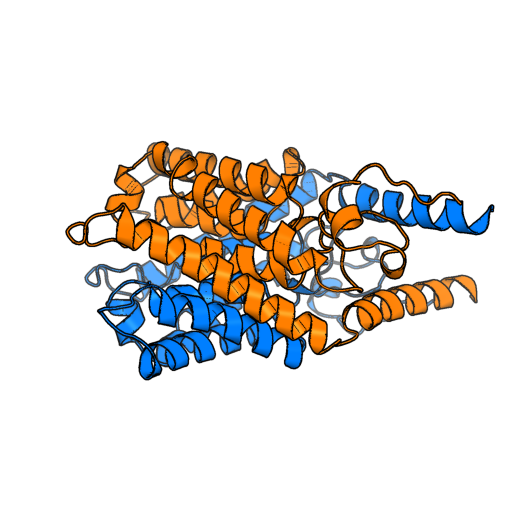7 O O . LEU A 1 100 ? 20.922 -9.469 -13.133 1 98.19 100 LEU A O 1
ATOM 781 N N . PHE A 1 101 ? 18.906 -9.305 -12.109 1 98.12 101 PHE A N 1
ATOM 782 C CA . PHE A 1 101 ? 19.484 -9.781 -10.859 1 98.12 101 PHE A CA 1
ATOM 783 C C . PHE A 1 101 ? 18.797 -11.055 -10.398 1 98.12 101 PHE A C 1
ATOM 785 O O . PHE A 1 101 ? 19.109 -11.594 -9.328 1 98.12 101 PHE A O 1
ATOM 792 N N . HIS A 1 102 ? 17.859 -11.508 -11.125 1 96.5 102 HIS A N 1
ATOM 793 C CA . HIS A 1 102 ? 17.188 -12.734 -10.695 1 96.5 102 HIS A CA 1
ATOM 794 C C . HIS A 1 102 ? 18.156 -13.914 -10.695 1 96.5 102 HIS A C 1
ATOM 796 O O . HIS A 1 102 ? 18.812 -14.188 -11.703 1 96.5 102 HIS A O 1
ATOM 802 N N . LEU A 1 103 ? 18.281 -14.531 -9.547 1 93.06 103 LEU A N 1
ATOM 803 C CA . LEU A 1 103 ? 19.078 -15.742 -9.383 1 93.06 103 LEU A CA 1
ATOM 804 C C . LEU A 1 103 ? 18.266 -16.844 -8.695 1 93.06 103 LEU A C 1
ATOM 806 O O . LEU A 1 103 ? 17.656 -16.609 -7.648 1 93.06 103 LEU A O 1
ATOM 810 N N . GLU A 1 104 ? 18.312 -18.078 -9.211 1 87.25 104 GLU A N 1
ATOM 811 C CA . GLU A 1 104 ? 17.547 -19.188 -8.656 1 87.25 104 GLU A CA 1
ATOM 812 C C . GLU A 1 104 ? 18.078 -19.594 -7.285 1 87.25 104 GLU A C 1
ATOM 814 O O . GLU A 1 104 ? 17.312 -20.047 -6.43 1 87.25 104 GLU A O 1
ATOM 819 N N . GLU A 1 105 ? 19.359 -19.406 -7.094 1 88.25 105 GLU A N 1
ATOM 820 C CA . GLU A 1 105 ? 20 -19.781 -5.836 1 88.25 105 GLU A CA 1
ATOM 821 C C . GLU A 1 105 ? 19.672 -18.781 -4.727 1 88.25 105 GLU A C 1
ATOM 823 O O . GLU A 1 105 ? 19.641 -19.156 -3.549 1 88.25 105 GLU A O 1
ATOM 828 N N . PHE A 1 106 ? 19.422 -17.531 -5.145 1 90.31 106 PHE A N 1
ATOM 829 C CA . PHE A 1 106 ? 19.109 -16.469 -4.191 1 90.31 106 PHE A CA 1
ATOM 830 C C . PHE A 1 106 ? 17.797 -15.781 -4.551 1 90.31 106 PHE A C 1
ATOM 832 O O . PHE A 1 106 ? 17.781 -14.617 -4.965 1 90.31 106 PHE A O 1
ATOM 839 N N . ILE A 1 107 ? 16.719 -16.422 -4.227 1 87.69 107 ILE A N 1
ATOM 840 C CA . ILE A 1 107 ? 15.406 -15.984 -4.688 1 87.69 107 ILE A CA 1
ATOM 841 C C . ILE A 1 107 ? 15.008 -14.688 -3.984 1 87.69 107 ILE A C 1
ATOM 843 O O . ILE A 1 107 ? 14.133 -13.961 -4.461 1 87.69 107 ILE A O 1
ATOM 847 N N . TRP A 1 108 ? 15.648 -14.391 -2.816 1 92.5 108 TRP A N 1
ATOM 848 C CA . TRP A 1 108 ? 15.305 -13.227 -2.008 1 92.5 108 TRP A CA 1
ATOM 849 C C . TRP A 1 108 ? 15.992 -11.977 -2.531 1 92.5 108 TRP A C 1
ATOM 851 O O . TRP A 1 108 ? 15.578 -10.852 -2.223 1 92.5 108 TRP A O 1
ATOM 861 N N . LEU A 1 109 ? 16.969 -12.023 -3.367 1 96.25 109 LEU A N 1
ATOM 862 C CA . LEU A 1 109 ? 17.844 -10.914 -3.715 1 96.25 109 LEU A CA 1
ATOM 863 C C . LEU A 1 109 ? 17.141 -9.93 -4.645 1 96.25 109 LEU A C 1
ATOM 865 O O . LEU A 1 109 ? 17.031 -8.742 -4.336 1 96.25 109 LEU A O 1
ATOM 869 N N . SER A 1 110 ? 16.672 -10.469 -5.781 1 97.88 110 SER A N 1
ATOM 870 C CA . SER A 1 110 ? 16.047 -9.594 -6.773 1 97.88 110 SER A CA 1
ATOM 871 C C . SER A 1 110 ? 14.797 -8.922 -6.211 1 97.88 110 SER A C 1
ATOM 873 O O . SER A 1 110 ? 14.617 -7.711 -6.367 1 97.88 110 SER A O 1
ATOM 875 N N . PRO A 1 111 ? 13.977 -9.617 -5.465 1 97.44 111 PRO A N 1
ATOM 876 C CA . PRO A 1 111 ? 12.805 -8.961 -4.871 1 97.44 111 PRO A CA 1
ATOM 877 C C . PRO A 1 111 ? 13.188 -7.875 -3.865 1 97.44 111 PRO A C 1
ATOM 879 O O . PRO A 1 111 ? 12.602 -6.789 -3.877 1 97.44 111 PRO A O 1
ATOM 882 N N . ALA A 1 112 ? 14.086 -8.148 -3.057 1 98.56 112 ALA A N 1
ATOM 883 C CA . ALA A 1 112 ? 14.523 -7.176 -2.061 1 98.56 112 ALA A CA 1
ATOM 884 C C . ALA A 1 112 ? 15.117 -5.938 -2.725 1 98.56 112 ALA A C 1
ATOM 886 O O . ALA A 1 112 ? 14.805 -4.809 -2.338 1 98.56 112 ALA A O 1
ATOM 887 N N . LEU A 1 113 ? 15.906 -6.145 -3.719 1 98.81 113 LEU A N 1
ATOM 888 C CA . LEU A 1 113 ? 16.516 -5.039 -4.453 1 98.81 113 LEU A CA 1
ATOM 889 C C . LEU A 1 113 ? 15.469 -4.23 -5.199 1 98.81 113 LEU A C 1
ATOM 891 O O . LEU A 1 113 ? 15.57 -3.006 -5.289 1 98.81 113 LEU A O 1
ATOM 895 N N . SER A 1 114 ? 14.531 -4.91 -5.734 1 98.88 114 SER A N 1
ATOM 896 C CA . SER A 1 114 ? 13.461 -4.27 -6.492 1 98.88 114 SER A CA 1
ATOM 897 C C . SER A 1 114 ? 12.695 -3.271 -5.629 1 98.88 114 SER A C 1
ATOM 899 O O . SER A 1 114 ? 12.508 -2.121 -6.027 1 98.88 114 SER A O 1
ATOM 901 N N . VAL A 1 115 ? 12.32 -3.67 -4.457 1 98.88 115 VAL A N 1
ATOM 902 C CA . VAL A 1 115 ? 11.562 -2.809 -3.564 1 98.88 115 VAL A CA 1
ATOM 903 C C . VAL A 1 115 ? 12.43 -1.647 -3.092 1 98.88 115 VAL A C 1
ATOM 905 O O . VAL A 1 115 ? 12.008 -0.491 -3.115 1 98.88 115 VAL A O 1
ATOM 908 N N . ALA A 1 116 ? 13.625 -1.953 -2.723 1 98.94 116 ALA A N 1
ATOM 909 C CA . ALA A 1 116 ? 14.531 -0.938 -2.205 1 98.94 116 ALA A CA 1
ATOM 910 C C . ALA A 1 116 ? 14.844 0.112 -3.268 1 98.94 116 ALA A C 1
ATOM 912 O O . ALA A 1 116 ? 14.812 1.313 -2.99 1 98.94 116 ALA A O 1
ATOM 913 N N . LEU A 1 117 ? 15.102 -0.287 -4.477 1 98.88 117 LEU A N 1
ATOM 914 C CA . LEU A 1 117 ? 15.398 0.645 -5.562 1 98.88 117 LEU A CA 1
ATOM 915 C C . LEU A 1 117 ? 14.156 1.429 -5.961 1 98.88 117 LEU A C 1
ATOM 917 O O . LEU A 1 117 ? 14.242 2.605 -6.32 1 98.88 117 LEU A O 1
ATOM 921 N N . ALA A 1 118 ? 13.016 0.768 -5.965 1 98.94 118 ALA A N 1
ATOM 922 C CA . ALA A 1 118 ? 11.773 1.467 -6.262 1 98.94 118 ALA A CA 1
ATOM 923 C C . ALA A 1 118 ? 11.539 2.617 -5.285 1 98.94 118 ALA A C 1
ATOM 925 O O . ALA A 1 118 ? 11.117 3.703 -5.684 1 98.94 118 ALA A O 1
ATOM 926 N N . ILE A 1 119 ? 11.836 2.354 -4.02 1 98.75 119 ILE A N 1
ATOM 927 C CA . ILE A 1 119 ? 11.695 3.387 -3.002 1 98.75 119 ILE A CA 1
ATOM 928 C C . ILE A 1 119 ? 12.594 4.574 -3.344 1 98.75 119 ILE A C 1
ATOM 930 O O . ILE A 1 119 ? 12.141 5.723 -3.346 1 98.75 119 ILE A O 1
ATOM 934 N N . LEU A 1 120 ? 13.82 4.34 -3.689 1 98.38 120 LEU A N 1
ATOM 935 C CA . LEU A 1 120 ? 14.766 5.402 -4.02 1 98.38 120 LEU A CA 1
ATOM 936 C C . LEU A 1 120 ? 14.281 6.207 -5.219 1 98.38 120 LEU A C 1
ATOM 938 O O . LEU A 1 120 ? 14.305 7.438 -5.195 1 98.38 120 LEU A O 1
ATOM 942 N N . VAL A 1 121 ? 13.844 5.535 -6.199 1 98.62 121 VAL A N 1
ATOM 943 C CA . VAL A 1 121 ? 13.398 6.199 -7.426 1 98.62 121 VAL A CA 1
ATOM 944 C C . VAL A 1 121 ? 12.18 7.07 -7.129 1 98.62 121 VAL A C 1
ATOM 946 O O . VAL A 1 121 ? 12.109 8.219 -7.574 1 98.62 121 VAL A O 1
ATOM 949 N N . MET A 1 122 ? 11.273 6.559 -6.395 1 98.5 122 MET A N 1
ATOM 950 C CA . MET A 1 122 ? 10.086 7.336 -6.074 1 98.5 122 MET A CA 1
ATOM 951 C C . MET A 1 122 ? 10.438 8.547 -5.215 1 98.5 122 MET A C 1
ATOM 953 O O . MET A 1 122 ? 9.844 9.617 -5.371 1 98.5 122 MET A O 1
ATOM 957 N N . GLN A 1 123 ? 11.391 8.367 -4.293 1 97.06 123 GLN A N 1
ATOM 958 C CA . GLN A 1 123 ? 11.805 9.484 -3.447 1 97.06 123 GLN A CA 1
ATOM 959 C C . GLN A 1 123 ? 12.477 10.578 -4.273 1 97.06 123 GLN A C 1
ATOM 961 O O . GLN A 1 123 ? 12.141 11.758 -4.145 1 97.06 123 GLN A O 1
ATOM 966 N N . TYR A 1 124 ? 13.312 10.227 -5.141 1 96.56 124 TYR A N 1
ATOM 967 C CA . TYR A 1 124 ? 14.078 11.195 -5.906 1 96.56 124 TYR A CA 1
ATOM 968 C C . TYR A 1 124 ? 13.211 11.883 -6.957 1 96.56 124 TYR A C 1
ATOM 970 O O . TYR A 1 12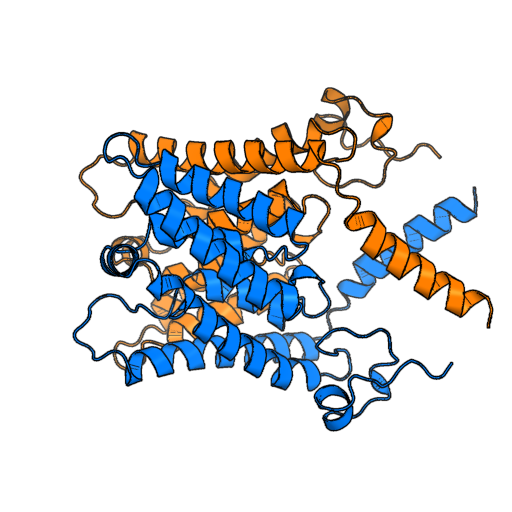4 ? 13.469 13.023 -7.34 1 96.56 124 TYR A O 1
ATOM 978 N N . THR A 1 125 ? 12.195 11.234 -7.383 1 97.5 125 THR A N 1
ATOM 979 C CA . THR A 1 125 ? 11.297 11.828 -8.375 1 97.5 125 THR A CA 1
ATOM 980 C C . THR A 1 125 ? 10.109 12.5 -7.691 1 97.5 125 THR A C 1
ATOM 982 O O . THR A 1 125 ? 9.219 13.023 -8.367 1 97.5 125 THR A O 1
ATOM 985 N N . LYS A 1 126 ? 10.039 12.453 -6.398 1 96.75 126 LYS A N 1
ATOM 986 C CA . LYS A 1 126 ? 8.977 13.062 -5.602 1 96.75 126 LYS A CA 1
ATOM 987 C C . LYS A 1 126 ? 7.605 12.516 -6.004 1 96.75 126 LYS A C 1
ATOM 989 O O . LYS A 1 126 ? 6.66 13.281 -6.199 1 96.75 126 LYS A O 1
ATOM 994 N N . THR A 1 127 ? 7.582 11.172 -6.184 1 98.25 127 THR A N 1
ATOM 995 C CA . THR A 1 127 ? 6.355 10.492 -6.59 1 98.25 127 THR A CA 1
ATOM 996 C C . THR A 1 127 ? 6.074 9.297 -5.684 1 98.25 127 THR A C 1
ATOM 998 O O . THR A 1 127 ? 5.613 8.258 -6.148 1 98.25 127 THR A O 1
ATOM 1001 N N . LEU A 1 128 ? 6.387 9.414 -4.438 1 98.44 128 LEU A N 1
ATOM 1002 C CA . LEU A 1 128 ? 6.262 8.305 -3.504 1 98.44 128 LEU A CA 1
ATOM 1003 C C . LEU A 1 128 ? 4.82 7.805 -3.439 1 98.44 128 LEU A C 1
ATOM 1005 O O . LEU A 1 128 ? 3.902 8.586 -3.176 1 98.44 128 LEU A O 1
ATOM 1009 N N . HIS A 1 129 ? 4.559 6.617 -3.748 1 98.75 129 HIS A N 1
ATOM 1010 C CA . HIS A 1 129 ? 3.301 5.879 -3.691 1 98.75 129 HIS A CA 1
ATOM 1011 C C . HIS A 1 129 ? 3.506 4.488 -3.104 1 98.75 129 HIS A C 1
ATOM 1013 O O . HIS A 1 129 ? 4.012 3.592 -3.779 1 98.75 129 HIS A O 1
ATOM 1019 N N . PRO A 1 130 ? 3.076 4.281 -1.911 1 98.56 130 PRO A N 1
ATOM 1020 C CA . PRO A 1 130 ? 3.428 3.055 -1.19 1 98.56 130 PRO A CA 1
ATOM 1021 C C . PRO A 1 130 ? 3.113 1.792 -1.987 1 98.56 130 PRO A C 1
ATOM 1023 O O . PRO A 1 130 ? 3.941 0.881 -2.062 1 98.56 130 PRO A O 1
ATOM 1026 N N . PRO A 1 131 ? 2.02 1.684 -2.744 1 98.69 131 PRO A N 1
ATOM 1027 C CA . PRO A 1 131 ? 1.748 0.486 -3.541 1 98.69 131 PRO A CA 1
ATOM 1028 C C . PRO A 1 131 ? 2.836 0.204 -4.574 1 98.69 131 PRO A C 1
ATOM 1030 O O . PRO A 1 131 ? 2.916 -0.906 -5.105 1 98.69 131 PRO A O 1
ATOM 1033 N N . GLY A 1 132 ? 3.609 1.252 -4.887 1 98.81 132 GLY A N 1
ATOM 1034 C CA . GLY A 1 132 ? 4.73 1.04 -5.785 1 98.81 132 GLY A CA 1
ATOM 1035 C C . GLY A 1 132 ? 5.668 -0.063 -5.324 1 98.81 132 GLY A C 1
ATOM 1036 O O . GLY A 1 132 ? 6.238 -0.781 -6.145 1 98.81 132 GLY A O 1
ATOM 1037 N N . GLY A 1 133 ? 5.855 -0.156 -4.031 1 98.75 133 GLY A N 1
ATOM 1038 C CA . GLY A 1 133 ? 6.648 -1.255 -3.508 1 98.75 133 GLY A CA 1
ATOM 1039 C C . GLY A 1 133 ? 6.082 -2.619 -3.854 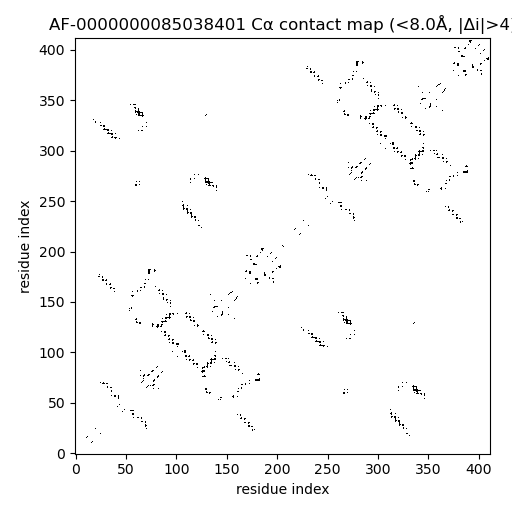1 98.75 133 GLY A C 1
ATOM 1040 O O . GLY A 1 133 ? 6.832 -3.541 -4.188 1 98.75 133 GLY A O 1
ATOM 1041 N N . ALA A 1 134 ? 4.801 -2.734 -3.713 1 98.38 134 ALA A N 1
ATOM 1042 C CA . ALA A 1 134 ? 4.125 -3.975 -4.09 1 98.38 134 ALA A CA 1
ATOM 1043 C C . ALA A 1 134 ? 4.277 -4.25 -5.582 1 98.38 134 ALA A C 1
ATOM 1045 O O . ALA A 1 134 ? 4.527 -5.387 -5.988 1 98.38 134 ALA A O 1
ATOM 1046 N N . ILE A 1 135 ? 4.086 -3.223 -6.371 1 98.44 135 ILE A N 1
ATOM 1047 C CA . ILE A 1 135 ? 4.18 -3.332 -7.824 1 98.44 135 ILE A CA 1
ATOM 1048 C C . ILE A 1 135 ? 5.562 -3.848 -8.219 1 98.44 135 ILE A C 1
ATOM 1050 O O . ILE A 1 135 ? 5.68 -4.785 -9.008 1 98.44 135 ILE A O 1
ATOM 1054 N N . ALA A 1 136 ? 6.566 -3.281 -7.645 1 98.75 136 ALA A N 1
ATOM 1055 C CA . ALA A 1 136 ? 7.938 -3.697 -7.934 1 98.75 136 ALA A CA 1
ATOM 1056 C C . ALA A 1 136 ? 8.188 -5.129 -7.469 1 98.75 136 ALA A C 1
ATOM 1058 O O . ALA A 1 136 ? 8.805 -5.922 -8.188 1 98.75 136 ALA A O 1
ATOM 1059 N N . LEU A 1 137 ? 7.73 -5.445 -6.324 1 98 137 LEU A N 1
ATOM 1060 C CA . LEU A 1 137 ? 7.938 -6.77 -5.746 1 98 137 LEU A CA 1
ATOM 1061 C C . LEU A 1 137 ? 7.246 -7.84 -6.586 1 98 137 LEU A C 1
ATOM 1063 O O . LEU A 1 137 ? 7.824 -8.898 -6.852 1 98 137 LEU A O 1
ATOM 1067 N N . ILE A 1 138 ? 6.043 -7.594 -7.02 1 96.06 138 ILE A N 1
ATOM 1068 C CA . ILE A 1 138 ? 5.23 -8.562 -7.746 1 96.06 138 ILE A CA 1
ATOM 1069 C C . ILE A 1 138 ? 5.883 -8.875 -9.094 1 96.06 138 ILE A C 1
ATOM 1071 O O . ILE A 1 138 ? 5.836 -10.016 -9.562 1 96.06 138 ILE A O 1
ATOM 1075 N N . ALA A 1 139 ? 6.574 -7.957 -9.656 1 96.5 139 ALA A N 1
ATOM 1076 C CA . ALA A 1 139 ? 7.309 -8.211 -10.891 1 96.5 139 ALA A CA 1
ATOM 1077 C C . ALA A 1 139 ? 8.359 -9.297 -10.688 1 96.5 139 ALA A C 1
ATOM 1079 O O . ALA A 1 139 ? 8.82 -9.914 -11.648 1 96.5 139 ALA A O 1
ATOM 1080 N N . ASN A 1 140 ? 8.773 -9.539 -9.484 1 95.75 140 ASN A N 1
ATOM 1081 C CA . ASN A 1 140 ? 9.836 -10.484 -9.172 1 95.75 140 ASN A CA 1
ATOM 1082 C C . ASN A 1 140 ? 9.289 -11.789 -8.609 1 95.75 140 ASN A C 1
ATOM 1084 O O . ASN A 1 140 ? 9.859 -12.859 -8.836 1 95.75 140 ASN A O 1
ATOM 1088 N N . ILE A 1 141 ? 8.102 -11.703 -7.938 1 92.19 141 ILE A N 1
ATOM 1089 C CA . ILE A 1 141 ? 7.652 -12.891 -7.215 1 92.19 141 ILE A CA 1
ATOM 1090 C C . ILE A 1 141 ? 6.328 -13.375 -7.797 1 92.19 141 ILE A C 1
ATOM 1092 O O . ILE A 1 141 ? 5.797 -14.406 -7.371 1 92.19 141 ILE A O 1
ATOM 1096 N N . GLY A 1 142 ? 5.801 -12.57 -8.664 1 89.62 142 GLY A N 1
ATOM 1097 C CA . GLY A 1 142 ? 4.516 -12.938 -9.242 1 89.62 142 GLY A CA 1
ATOM 1098 C C . GLY A 1 142 ? 4.574 -14.219 -10.047 1 89.62 142 GLY A C 1
ATOM 1099 O O . GLY A 1 142 ? 5.582 -14.93 -10.031 1 89.62 142 GLY A O 1
ATOM 1100 N N . SER A 1 143 ? 3.482 -14.602 -10.664 1 87 143 SER A N 1
ATOM 1101 C CA . SER A 1 143 ? 3.381 -15.805 -11.484 1 87 143 SER A CA 1
ATOM 1102 C C . SER A 1 143 ? 4.348 -15.75 -12.664 1 87 143 SER A C 1
ATOM 1104 O O . SER A 1 143 ? 4.883 -14.688 -12.984 1 87 143 SER A O 1
ATOM 1106 N N . ASP A 1 144 ? 4.52 -16.891 -13.297 1 88.12 144 ASP A N 1
ATOM 1107 C CA . ASP A 1 144 ? 5.363 -16.938 -14.492 1 88.12 144 ASP A CA 1
ATOM 1108 C C . ASP A 1 144 ? 4.82 -16.016 -15.586 1 88.12 144 ASP A C 1
ATOM 1110 O O . ASP A 1 144 ? 5.59 -15.438 -16.344 1 88.12 144 ASP A O 1
ATOM 1114 N N . GLU A 1 145 ? 3.557 -15.938 -15.625 1 86.19 145 GLU A N 1
ATOM 1115 C CA . GLU A 1 145 ? 2.932 -15.07 -16.625 1 86.19 145 GLU A CA 1
ATOM 1116 C C . GLU A 1 145 ? 3.34 -13.617 -16.422 1 86.19 145 GLU A C 1
ATOM 1118 O O . GLU A 1 145 ? 3.631 -12.906 -17.391 1 86.19 145 GLU A O 1
ATOM 1123 N N . ILE A 1 146 ? 3.369 -13.195 -15.18 1 89.31 146 ILE A N 1
ATOM 1124 C CA . ILE A 1 146 ? 3.758 -11.828 -14.859 1 89.31 146 ILE A CA 1
ATOM 1125 C C . ILE A 1 146 ? 5.227 -11.609 -15.227 1 89.31 146 ILE A C 1
ATOM 1127 O O . ILE A 1 146 ? 5.57 -10.609 -15.859 1 89.31 146 ILE A O 1
ATOM 1131 N N . LYS A 1 147 ? 6.023 -12.523 -14.898 1 91.81 147 LYS A N 1
ATOM 1132 C CA . LYS A 1 147 ? 7.457 -12.414 -15.141 1 91.81 147 LYS A CA 1
ATOM 1133 C C . LYS A 1 147 ? 7.762 -12.422 -16.641 1 91.81 147 LYS A C 1
ATOM 1135 O O . LYS A 1 147 ? 8.672 -11.719 -17.094 1 91.81 147 LYS A O 1
ATOM 1140 N N . GLU A 1 148 ? 6.98 -13.141 -17.391 1 92.19 148 GLU A N 1
ATOM 1141 C CA . GLU A 1 148 ? 7.203 -13.289 -18.828 1 92.19 148 GLU A CA 1
ATOM 1142 C C . GLU A 1 148 ? 6.742 -12.047 -19.594 1 92.19 148 GLU A C 1
ATOM 1144 O O . GLU A 1 148 ? 7.191 -11.789 -20.703 1 92.19 148 GLU A O 1
ATOM 1149 N N . MET A 1 149 ? 5.91 -11.258 -19.016 1 91.88 149 MET A N 1
ATOM 1150 C CA . MET A 1 149 ? 5.387 -10.055 -19.656 1 91.88 149 MET A CA 1
ATOM 1151 C C . MET A 1 149 ? 6.504 -9.07 -19.953 1 91.88 149 MET A C 1
ATOM 1153 O O . MET A 1 149 ? 6.406 -8.281 -20.891 1 91.88 149 MET A O 1
ATOM 1157 N N . GLY A 1 150 ? 7.523 -9.102 -19.109 1 95.44 150 GLY A N 1
ATOM 1158 C CA . GLY A 1 150 ? 8.562 -8.094 -19.266 1 95.44 150 GLY A CA 1
ATOM 1159 C C . GLY A 1 150 ? 8.062 -6.68 -19.047 1 95.44 150 GLY A C 1
ATOM 1160 O O . GLY A 1 150 ? 7.309 -6.414 -18.109 1 95.44 150 GLY A O 1
ATOM 1161 N N . PHE A 1 151 ? 8.461 -5.793 -19.938 1 97.62 151 PHE A N 1
ATOM 1162 C CA . PHE A 1 151 ? 8.156 -4.379 -19.734 1 97.62 151 PHE A CA 1
ATOM 1163 C C . PHE A 1 151 ? 6.703 -4.082 -20.078 1 97.62 151 PHE A C 1
ATOM 1165 O O . PHE A 1 151 ? 6.188 -3.01 -19.766 1 97.62 151 PHE A O 1
ATOM 1172 N N . LEU A 1 152 ? 5.992 -4.98 -20.672 1 95.62 152 LEU A N 1
ATOM 1173 C CA . LEU A 1 152 ? 4.566 -4.789 -20.906 1 95.62 152 LEU A CA 1
ATOM 1174 C C . LEU A 1 152 ? 3.807 -4.73 -19.578 1 95.62 152 LEU A C 1
ATOM 1176 O O . LEU A 1 152 ? 2.705 -4.18 -19.516 1 95.62 152 LEU A O 1
ATOM 1180 N N . TYR A 1 153 ? 4.391 -5.371 -18.578 1 96 153 TYR A N 1
ATOM 1181 C CA . TYR A 1 153 ? 3.857 -5.312 -17.219 1 96 153 TYR A CA 1
ATOM 1182 C C . TYR A 1 153 ? 3.602 -3.871 -16.797 1 96 153 TYR A C 1
ATOM 1184 O O . TYR A 1 153 ? 2.631 -3.588 -16.078 1 96 153 TYR A O 1
ATOM 1192 N N . VAL A 1 154 ? 4.387 -2.896 -17.297 1 98 154 VAL A N 1
ATOM 1193 C CA . VAL A 1 154 ? 4.344 -1.488 -16.906 1 98 154 VAL A CA 1
ATOM 1194 C C . VAL A 1 154 ? 3.082 -0.839 -17.484 1 98 154 VAL A C 1
ATOM 1196 O O . VAL A 1 154 ? 2.414 -0.062 -16.797 1 98 154 VAL A O 1
ATOM 1199 N N . LEU A 1 155 ? 2.754 -1.179 -18.672 1 95.38 155 LEU A N 1
ATOM 1200 C CA . LEU A 1 155 ? 1.601 -0.587 -19.344 1 95.38 155 LEU A CA 1
ATOM 1201 C C . LEU A 1 155 ? 0.31 -1.278 -18.906 1 95.38 155 LEU A C 1
ATOM 1203 O O . LEU A 1 155 ? -0.648 -0.618 -18.5 1 95.38 155 LEU A O 1
ATOM 1207 N N . ASN A 1 156 ? 0.419 -2.584 -19.094 1 91.69 156 ASN A N 1
ATOM 1208 C CA . ASN A 1 156 ? -0.673 -3.461 -18.688 1 91.69 156 ASN A CA 1
ATOM 1209 C C . ASN A 1 156 ? -0.162 -4.66 -17.891 1 91.69 156 ASN A C 1
ATOM 1211 O O . ASN A 1 156 ? 0.59 -5.484 -18.406 1 91.69 156 ASN A 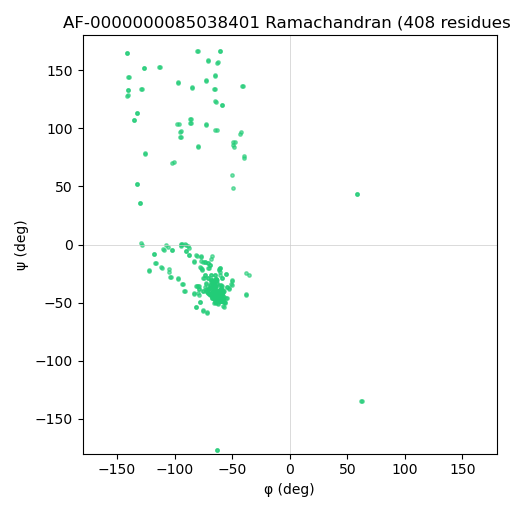O 1
ATOM 1215 N N . PRO A 1 157 ? -0.564 -4.637 -16.641 1 93.81 157 PRO A N 1
ATOM 1216 C CA . PRO A 1 157 ? -1.793 -4.109 -16.031 1 93.81 157 PRO A CA 1
ATOM 1217 C C . PRO A 1 157 ? -1.55 -2.859 -15.203 1 93.81 157 PRO A C 1
ATOM 1219 O O . PRO A 1 157 ? -2.502 -2.238 -14.719 1 93.81 157 PRO A O 1
ATOM 1222 N N . ILE A 1 158 ? -0.327 -2.416 -15.016 1 97.25 158 ILE A N 1
ATOM 1223 C CA . ILE A 1 158 ? -0.052 -1.45 -13.961 1 97.25 158 ILE A CA 1
ATOM 1224 C C . ILE A 1 158 ? -0.627 -0.088 -14.344 1 97.25 158 ILE A C 1
ATOM 1226 O O . ILE A 1 158 ? -1.535 0.417 -13.68 1 97.25 158 ILE A O 1
ATOM 1230 N N . PHE A 1 159 ? -0.195 0.434 -15.43 1 97.25 159 PHE A N 1
ATOM 1231 C CA . PHE A 1 159 ? -0.645 1.762 -15.836 1 97.25 159 PHE A CA 1
ATOM 1232 C C . PHE A 1 159 ? -2.15 1.778 -16.062 1 97.25 159 PHE A C 1
ATOM 1234 O O . PHE A 1 159 ? -2.848 2.672 -15.578 1 97.25 159 PHE A O 1
ATOM 1241 N N . SER A 1 160 ? -2.637 0.846 -16.766 1 95.25 160 SER A N 1
ATOM 1242 C CA . SER A 1 160 ? -4.062 0.791 -17.078 1 95.25 160 SER A CA 1
ATOM 1243 C C . SER A 1 160 ? -4.898 0.625 -15.812 1 95.25 160 SER A C 1
ATOM 1245 O O . SER A 1 160 ? -5.938 1.268 -15.664 1 95.25 160 SER A O 1
ATOM 1247 N N . GLY A 1 161 ? -4.465 -0.265 -14.93 1 96.75 161 GLY A N 1
ATOM 1248 C CA . GLY A 1 161 ? -5.188 -0.464 -13.68 1 96.75 161 GLY A CA 1
ATOM 1249 C C . GLY A 1 161 ? -5.227 0.777 -12.812 1 96.75 161 GLY A C 1
ATOM 1250 O O . GLY A 1 161 ? -6.273 1.117 -12.258 1 96.75 161 GLY A O 1
ATOM 1251 N N . LEU A 1 162 ? -4.125 1.459 -12.727 1 98.38 162 LEU A N 1
ATOM 1252 C CA . LEU A 1 162 ? -4.062 2.684 -11.938 1 98.38 162 LEU A CA 1
ATOM 1253 C C . LEU A 1 162 ? -4.953 3.766 -12.539 1 98.38 162 LEU A C 1
ATOM 1255 O O . LEU A 1 162 ? -5.559 4.555 -11.812 1 98.38 162 LEU A O 1
ATOM 1259 N N . MET A 1 163 ? -5.004 3.777 -13.836 1 98.06 163 MET A N 1
ATOM 1260 C CA . MET A 1 163 ? -5.867 4.746 -14.5 1 98.06 163 MET A CA 1
ATOM 1261 C C . MET A 1 163 ? -7.332 4.488 -14.164 1 98.06 163 MET A C 1
ATOM 1263 O O . MET A 1 163 ? -8.094 5.43 -13.938 1 98.06 163 MET A O 1
ATOM 1267 N N . VAL A 1 164 ? -7.695 3.266 -14.164 1 97.75 164 VAL A N 1
ATOM 1268 C CA . VAL A 1 164 ? -9.07 2.91 -13.812 1 97.75 164 VAL A CA 1
ATOM 1269 C C . VAL A 1 164 ? -9.367 3.352 -12.383 1 97.75 164 VAL A C 1
ATOM 1271 O O . VAL A 1 164 ? -10.406 3.967 -12.125 1 97.75 164 VAL A O 1
ATOM 1274 N N . LEU A 1 165 ? -8.492 3.039 -11.484 1 98.62 165 LEU A N 1
ATOM 1275 C CA . LEU A 1 165 ? -8.703 3.406 -10.094 1 98.62 165 LEU A CA 1
ATOM 1276 C C . LEU A 1 165 ? -8.781 4.922 -9.93 1 98.62 165 LEU A C 1
ATOM 1278 O O . LEU A 1 165 ? -9.602 5.43 -9.164 1 98.62 165 LEU A O 1
ATOM 1282 N N . LEU A 1 166 ? -7.957 5.629 -10.641 1 98.56 166 LEU A N 1
ATOM 1283 C CA . LEU A 1 166 ? -7.941 7.086 -10.555 1 98.56 166 LEU A CA 1
ATOM 1284 C C . LEU A 1 166 ? -9.25 7.672 -11.07 1 98.56 166 LEU A C 1
ATOM 1286 O O . LEU A 1 166 ? -9.773 8.633 -10.5 1 98.56 166 LEU A O 1
ATOM 1290 N N . LEU A 1 167 ? -9.688 7.137 -12.133 1 98 167 LEU A N 1
ATOM 1291 C CA . LEU A 1 167 ? -10.961 7.605 -12.68 1 98 167 LEU A CA 1
ATOM 1292 C C . LEU A 1 167 ? -12.094 7.41 -11.68 1 98 167 LEU A C 1
ATOM 1294 O O . LEU A 1 167 ? -12.906 8.312 -11.469 1 98 167 LEU A O 1
ATOM 1298 N N . VAL A 1 168 ? -12.133 6.266 -11.094 1 98.44 168 VAL A N 1
ATOM 1299 C CA . VAL A 1 168 ? -13.156 5.992 -10.086 1 98.44 168 VAL A CA 1
ATOM 1300 C C . VAL A 1 168 ? -12.961 6.91 -8.883 1 98.44 168 VAL A C 1
ATOM 1302 O O . VAL A 1 168 ? -13.93 7.395 -8.305 1 98.44 168 VAL A O 1
ATOM 1305 N N . ALA A 1 169 ? -11.742 7.105 -8.5 1 98.25 169 ALA A N 1
ATOM 1306 C CA . ALA A 1 169 ? -11.445 7.992 -7.375 1 98.25 169 ALA A CA 1
ATOM 1307 C C . ALA A 1 169 ? -11.93 9.414 -7.652 1 98.25 169 ALA A C 1
ATOM 1309 O O . ALA A 1 169 ? -12.453 10.078 -6.758 1 98.25 169 ALA A O 1
ATOM 1310 N N . LEU A 1 170 ? -11.727 9.867 -8.852 1 96.56 170 LEU A N 1
ATOM 1311 C CA . LEU A 1 170 ? -12.211 11.188 -9.242 1 96.56 170 LEU A CA 1
ATOM 1312 C C . LEU A 1 170 ? -13.727 11.281 -9.094 1 96.56 170 LEU A C 1
ATOM 1314 O O . LEU A 1 170 ? -14.25 12.297 -8.641 1 96.56 170 LEU A O 1
ATOM 1318 N N . LEU A 1 171 ? -14.352 10.273 -9.398 1 96.19 171 LEU A N 1
ATOM 1319 C CA . LEU A 1 171 ? -15.812 10.273 -9.406 1 96.19 171 LEU A CA 1
ATOM 1320 C C . LEU A 1 171 ? -16.359 10.148 -7.988 1 96.19 171 LEU A C 1
ATOM 1322 O O . LEU A 1 171 ? -17.25 10.914 -7.59 1 96.19 171 LEU A O 1
ATOM 1326 N N . PHE A 1 172 ? -15.836 9.328 -7.195 1 95.75 172 PHE A N 1
ATOM 1327 C CA . PHE A 1 172 ? -16.469 8.977 -5.934 1 95.75 172 PHE A CA 1
ATOM 1328 C C . PHE A 1 172 ? -15.961 9.875 -4.809 1 95.75 172 PHE A C 1
ATOM 1330 O O . PHE A 1 172 ? -16.703 10.172 -3.865 1 95.75 172 PHE A O 1
ATOM 1337 N N . ASN A 1 173 ? -14.766 10.25 -4.863 1 96.12 173 ASN A N 1
ATOM 1338 C CA . ASN A 1 173 ? -14.25 11.102 -3.793 1 96.12 173 ASN A CA 1
ATOM 1339 C C . ASN A 1 173 ? -14.891 12.484 -3.824 1 96.12 173 ASN A C 1
ATOM 1341 O O . ASN A 1 173 ? -15.008 13.148 -2.791 1 96.12 173 ASN A O 1
ATOM 1345 N N . ASN A 1 174 ? -15.32 12.859 -4.977 1 95.31 174 ASN A N 1
ATOM 1346 C CA . ASN A 1 174 ? -15.859 14.211 -5.109 1 95.31 174 ASN A CA 1
ATOM 1347 C C . ASN A 1 174 ? -17.359 14.25 -4.848 1 95.31 174 ASN A C 1
ATOM 1349 O O . ASN A 1 174 ? -17.969 15.312 -4.902 1 95.31 174 ASN A O 1
ATOM 1353 N N . ILE A 1 175 ? -17.875 13.117 -4.566 1 94.25 175 ILE A N 1
ATOM 1354 C CA . ILE A 1 175 ? -19.281 13.078 -4.18 1 94.25 175 ILE A CA 1
ATOM 1355 C C . ILE A 1 175 ? -19.453 13.594 -2.754 1 94.25 175 ILE A C 1
ATOM 1357 O O . ILE A 1 175 ? -20.406 14.305 -2.451 1 94.25 175 ILE A O 1
ATOM 1361 N N . SER A 1 176 ? -18.547 13.227 -1.926 1 90.94 176 SER A N 1
ATOM 1362 C CA . SER A 1 176 ? -18.594 13.656 -0.532 1 90.94 176 SER A CA 1
ATOM 1363 C C . SER A 1 176 ? -18.422 15.172 -0.414 1 90.94 176 SER A C 1
ATOM 1365 O O . SER A 1 176 ? -17.625 15.766 -1.137 1 90.94 176 SER A O 1
ATOM 1367 N N . LYS A 1 177 ? -19.078 15.734 0.518 1 90.19 177 LYS A N 1
ATOM 1368 C CA . LYS A 1 177 ? -18.984 17.172 0.749 1 90.19 177 LYS A CA 1
ATOM 1369 C C . LYS A 1 177 ? -17.719 17.531 1.542 1 90.19 177 LYS A C 1
ATOM 1371 O O . LYS A 1 177 ? -17.328 18.688 1.607 1 90.19 177 LYS A O 1
ATOM 1376 N N . ASN A 1 178 ? -17.109 16.547 2.018 1 90.56 178 ASN A N 1
ATOM 1377 C CA . ASN A 1 178 ? -15.977 16.781 2.9 1 90.56 178 ASN A CA 1
ATOM 1378 C C . ASN A 1 178 ? -14.656 16.484 2.207 1 90.56 178 ASN A C 1
ATOM 1380 O O . ASN A 1 178 ? -13.586 16.641 2.799 1 90.56 178 ASN A O 1
ATOM 1384 N N . ARG A 1 179 ? -14.805 16.047 0.978 1 92 179 ARG A N 1
ATOM 1385 C CA . ARG A 1 179 ? -13.586 15.641 0.268 1 92 179 ARG A CA 1
ATOM 1386 C C . ARG A 1 179 ? -13.477 16.359 -1.071 1 92 179 ARG A C 1
ATOM 1388 O O . ARG A 1 179 ? -14.477 16.828 -1.614 1 92 179 ARG A O 1
ATOM 1395 N N . ILE A 1 180 ? -12.297 16.5 -1.422 1 93.38 180 ILE A N 1
ATOM 1396 C CA . ILE A 1 180 ? -12 16.984 -2.768 1 93.38 180 ILE A CA 1
ATOM 1397 C C . ILE A 1 180 ? -10.789 16.234 -3.326 1 93.38 180 ILE A C 1
ATOM 1399 O O . ILE A 1 180 ? -9.805 16 -2.615 1 93.38 180 ILE A O 1
ATOM 1403 N N . TYR A 1 181 ? -10.922 15.781 -4.551 1 94.75 181 TYR A N 1
ATOM 1404 C CA . TYR A 1 181 ? -9.859 15.031 -5.203 1 94.75 181 TYR A CA 1
ATOM 1405 C C . TYR A 1 181 ? -9.742 15.414 -6.672 1 94.75 181 TYR A C 1
ATOM 1407 O O . TYR A 1 181 ? -10.727 15.367 -7.414 1 94.75 181 TYR A O 1
ATOM 1415 N N . PRO A 1 182 ? -8.523 15.766 -7.113 1 94.62 182 PRO A N 1
ATOM 1416 C CA . PRO A 1 182 ? -7.281 15.906 -6.344 1 94.62 182 PRO A CA 1
ATOM 1417 C C . PRO A 1 182 ? -7.359 17.016 -5.293 1 94.62 182 PRO A C 1
ATOM 1419 O O . PRO A 1 182 ? -8.18 17.922 -5.414 1 94.62 182 PRO A O 1
ATOM 1422 N N . TYR A 1 183 ? -6.469 16.766 -4.336 1 90.25 183 TYR A N 1
ATOM 1423 C CA . TYR A 1 183 ? -6.516 17.688 -3.199 1 90.25 183 TYR A CA 1
ATOM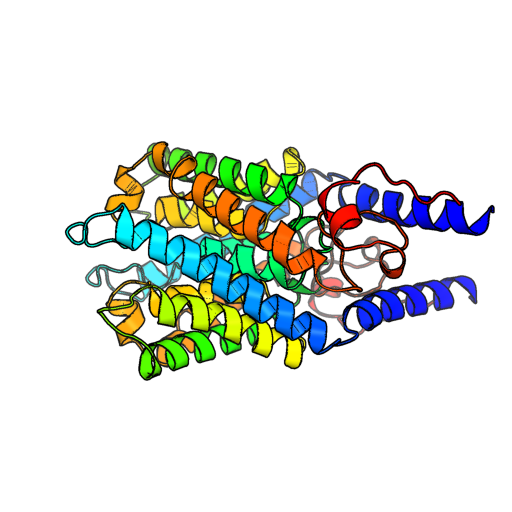 1424 C C . TYR A 1 183 ? -6.133 19.094 -3.619 1 90.25 183 TYR A C 1
ATOM 1426 O O . TYR A 1 183 ? -5.203 19.281 -4.402 1 90.25 183 TYR A O 1
ATOM 1434 N N . ARG A 1 184 ? -6.926 20.078 -3.168 1 86.25 184 ARG A N 1
ATOM 1435 C CA . ARG A 1 184 ? -6.684 21.516 -3.277 1 86.25 184 ARG A CA 1
ATOM 1436 C C . ARG A 1 184 ? -7.082 22.234 -1.995 1 86.25 184 ARG A C 1
ATOM 1438 O O . ARG A 1 184 ? -8.016 21.812 -1.31 1 86.25 184 ARG A O 1
ATOM 1445 N N . ASP A 1 185 ? -6.273 23.234 -1.713 1 86.31 185 ASP A N 1
ATOM 1446 C CA . ASP A 1 185 ? -6.578 24.016 -0.517 1 86.31 185 ASP A CA 1
ATOM 1447 C C . ASP A 1 185 ? -7.695 25.016 -0.788 1 86.31 185 ASP A C 1
ATOM 1449 O O . ASP A 1 185 ? -7.426 26.172 -1.132 1 86.31 185 ASP A O 1
ATOM 1453 N N . VAL A 1 186 ? -8.852 24.609 -0.687 1 86.06 186 VAL A N 1
ATOM 1454 C CA . VAL A 1 186 ? -10.031 25.422 -0.931 1 86.06 186 VAL A CA 1
ATOM 1455 C C . VAL A 1 186 ? -11.125 25.078 0.081 1 86.06 186 VAL A C 1
ATOM 1457 O O . VAL A 1 186 ? -10.984 24.125 0.842 1 86.06 186 VAL A O 1
ATOM 1460 N N . ASN A 1 187 ? -12.078 25.938 0.147 1 86.56 187 ASN A N 1
ATOM 1461 C CA . ASN A 1 187 ? -13.266 25.609 0.931 1 86.56 187 ASN A CA 1
ATOM 1462 C C . ASN A 1 187 ? -14.133 24.562 0.226 1 86.56 187 ASN A C 1
ATOM 1464 O O . ASN A 1 187 ? -15 24.922 -0.578 1 86.56 187 ASN A O 1
ATOM 1468 N N . ILE A 1 188 ? -14.102 23.391 0.633 1 86.69 188 ILE A N 1
ATOM 1469 C CA . ILE A 1 188 ? -14.633 22.219 -0.064 1 86.69 188 ILE A CA 1
ATOM 1470 C C . ILE A 1 188 ? -16.156 22.266 -0.049 1 86.69 188 ILE A C 1
ATOM 1472 O O . ILE A 1 188 ? -16.812 21.984 -1.06 1 86.69 188 ILE A O 1
ATOM 1476 N N . ARG A 1 189 ? -16.688 22.672 0.993 1 87.69 189 ARG A N 1
ATOM 1477 C CA . ARG A 1 189 ? -18.125 22.578 1.167 1 87.69 189 ARG A CA 1
ATOM 1478 C C . ARG A 1 189 ? -18.844 23.609 0.302 1 87.69 189 ARG A C 1
ATOM 1480 O O . ARG A 1 189 ? -20.047 23.5 0.062 1 87.69 189 ARG A O 1
ATOM 1487 N N . LYS A 1 190 ? -18.156 24.531 -0.174 1 86.38 190 LYS A N 1
ATOM 1488 C CA . LYS A 1 190 ? -18.75 25.562 -1.021 1 86.38 190 LYS A CA 1
ATOM 1489 C C . LYS A 1 190 ? -18.766 25.125 -2.484 1 86.38 190 LYS A C 1
ATOM 1491 O O . LYS A 1 190 ? -19.438 25.734 -3.314 1 86.38 190 LYS A O 1
ATOM 1496 N N . LEU A 1 191 ? -18.125 24.078 -2.74 1 89.81 191 LEU A N 1
ATOM 1497 C CA . LEU A 1 191 ? -18 23.641 -4.125 1 89.81 191 LEU A CA 1
ATOM 1498 C C . LEU A 1 191 ? -19.031 22.578 -4.461 1 89.81 191 LEU A C 1
ATOM 1500 O O . LEU A 1 191 ? -19.312 21.703 -3.639 1 89.81 191 LEU A O 1
ATOM 1504 N N . SER A 1 192 ? -19.547 22.719 -5.613 1 90.81 192 SER A N 1
ATOM 1505 C CA . SER A 1 192 ? -20.438 21.672 -6.129 1 90.81 192 SER A CA 1
ATOM 1506 C C . SER A 1 192 ? -19.641 20.5 -6.68 1 90.81 192 SER A C 1
ATOM 1508 O O . SER A 1 192 ? -18.422 20.609 -6.875 1 90.81 192 SER A O 1
ATOM 1510 N N . TYR A 1 193 ? -20.391 19.391 -6.91 1 92.69 193 TYR A N 1
ATOM 1511 C CA . TYR A 1 193 ? -19.766 18.203 -7.477 1 92.69 193 TYR A CA 1
ATOM 1512 C C . TYR A 1 193 ? -19.062 18.531 -8.789 1 92.69 193 TYR A C 1
ATOM 1514 O O . TYR A 1 193 ? -17.906 18.141 -8.992 1 92.69 193 TYR A O 1
ATOM 1522 N N . TYR A 1 194 ? -19.719 19.266 -9.648 1 91.38 194 TYR A N 1
ATOM 1523 C CA . TYR A 1 194 ? -19.172 19.609 -10.961 1 91.38 194 TYR A CA 1
ATOM 1524 C C . TYR A 1 194 ? -17.953 20.5 -10.82 1 91.38 194 TYR A C 1
ATOM 1526 O O . TYR A 1 194 ? -16.984 20.375 -11.578 1 91.38 194 TYR A O 1
ATOM 1534 N N . GLU A 1 195 ? -17.969 21.359 -9.859 1 89.5 195 GLU A N 1
ATOM 1535 C CA . GLU A 1 195 ? -16.844 22.266 -9.633 1 89.5 195 GLU A CA 1
ATOM 1536 C C . GLU A 1 195 ? -15.617 21.516 -9.133 1 89.5 195 GLU A C 1
ATOM 1538 O O . GLU A 1 195 ? -14.492 21.828 -9.531 1 89.5 195 GLU A O 1
ATOM 1543 N N . LYS A 1 196 ? -15.953 20.578 -8.367 1 90.38 196 LYS A N 1
ATOM 1544 C CA . LYS A 1 196 ? -14.844 19.781 -7.855 1 90.38 196 LYS A CA 1
ATOM 1545 C C . LYS A 1 196 ? -14.172 19 -8.977 1 90.38 196 LYS A C 1
ATOM 1547 O O . LYS A 1 196 ? -12.953 18.828 -8.977 1 90.38 196 LYS A O 1
ATOM 1552 N N . LEU A 1 197 ? -14.969 18.578 -9.938 1 89.44 197 LEU A N 1
ATOM 1553 C CA . LEU A 1 197 ? -14.477 17.719 -11.008 1 89.44 197 LEU A CA 1
ATOM 1554 C C . LEU A 1 197 ? -13.75 18.547 -12.07 1 89.44 197 LEU A C 1
ATOM 1556 O O . LEU A 1 197 ? -12.727 18.094 -12.609 1 89.44 197 LEU A O 1
ATOM 1560 N N . PHE A 1 198 ? -14.227 19.672 -12.273 1 86.06 198 PHE A N 1
ATOM 1561 C CA . PHE A 1 198 ? -13.789 20.297 -13.516 1 86.06 198 PHE A CA 1
ATOM 1562 C C . PHE A 1 198 ? -13.117 21.641 -13.234 1 86.06 198 PHE A C 1
ATOM 1564 O O . PHE A 1 198 ? -12.375 22.156 -14.078 1 86.06 198 PHE A O 1
ATOM 1571 N N . LYS A 1 199 ? -13.391 22.25 -12.148 1 76.38 199 LYS A N 1
ATOM 1572 C CA . LYS A 1 199 ? -12.82 23.562 -11.891 1 76.38 199 LYS A CA 1
ATOM 1573 C C . LYS A 1 199 ? -11.617 23.469 -10.945 1 76.38 199 LYS A C 1
ATOM 1575 O O . LYS A 1 199 ? -11.68 23.938 -9.805 1 76.38 199 LYS A O 1
ATOM 1580 N N . TRP A 1 200 ? -10.602 22.953 -11.453 1 74.5 200 TRP A N 1
ATOM 1581 C CA . TRP A 1 200 ? -9.43 22.688 -10.625 1 74.5 200 TRP A CA 1
ATOM 1582 C C . TRP A 1 200 ? -8.648 23.969 -10.367 1 74.5 200 TRP A C 1
ATOM 1584 O O . TRP A 1 200 ? -7.867 24.047 -9.414 1 74.5 200 TRP A O 1
ATOM 1594 N N . LYS A 1 201 ? -8.898 25.016 -11.086 1 69.75 201 LYS A N 1
ATOM 1595 C CA . LYS A 1 201 ? -8.172 26.281 -10.961 1 69.75 201 LYS A CA 1
ATOM 1596 C C . LYS A 1 201 ? -8.82 27.172 -9.914 1 69.75 201 LYS A C 1
ATOM 1598 O O . LYS A 1 201 ? -8.328 28.281 -9.648 1 69.75 201 LYS A O 1
ATOM 1603 N N . ILE A 1 202 ? -9.82 26.781 -9.352 1 61.31 202 ILE A N 1
ATOM 1604 C CA . ILE A 1 202 ? -10.469 27.625 -8.352 1 61.31 202 ILE A CA 1
ATOM 1605 C C . ILE A 1 202 ? -9.539 27.812 -7.156 1 61.31 202 ILE A C 1
ATOM 1607 O O . ILE A 1 202 ? -9.047 26.844 -6.578 1 61.31 202 ILE A O 1
ATOM 1611 N N . LYS A 1 203 ? -8.82 28.859 -7.008 1 59 203 LYS A N 1
ATOM 1612 C CA . LYS A 1 203 ? -8.016 29.266 -5.859 1 59 203 LYS A CA 1
ATOM 1613 C C . LYS A 1 203 ? -8.875 30 -4.828 1 59 203 LYS A C 1
ATOM 1615 O O . LYS A 1 203 ? -9.891 30.594 -5.172 1 59 203 LYS A O 1
ATOM 1620 N N . ASN A 1 204 ? -8.711 29.641 -3.422 1 50.62 204 ASN A N 1
ATOM 1621 C CA . ASN A 1 204 ? -9.445 30.422 -2.432 1 50.62 204 ASN A CA 1
ATOM 1622 C C . ASN A 1 204 ? -9.391 31.922 -2.738 1 50.62 204 ASN A C 1
ATOM 1624 O O . ASN A 1 204 ? -8.312 32.469 -2.998 1 50.62 204 ASN A O 1
ATOM 1628 N N . SER A 1 205 ? -10.383 32.406 -3.41 1 39.62 205 SER A N 1
ATOM 1629 C CA . SER A 1 205 ? -10.555 33.844 -3.355 1 39.62 205 SER A CA 1
ATOM 1630 C C . SER A 1 205 ? -10.523 34.344 -1.918 1 39.62 205 SER A C 1
ATOM 1632 O O . SER A 1 205 ? -11.469 34.125 -1.156 1 39.62 205 SER A O 1
ATOM 1634 N N . TYR A 1 206 ? -9.609 34.031 -0.999 1 34.03 206 TYR A N 1
ATOM 1635 C CA . TYR A 1 206 ? -9.68 35.062 0.053 1 34.03 206 TYR A CA 1
ATOM 1636 C C . TYR A 1 206 ? -9.125 36.375 -0.434 1 34.03 206 TYR A C 1
ATOM 1638 O O . TYR A 1 206 ? -8.227 36.438 -1.278 1 34.03 206 TYR A O 1
ATOM 1646 N N . MET B 1 1 ? -6.375 38.906 7.168 1 37.06 1 MET B N 1
ATOM 1647 C CA . MET B 1 1 ? -5.727 38.594 5.895 1 37.06 1 MET B CA 1
ATOM 1648 C C . MET B 1 1 ? -4.328 38.031 6.113 1 37.06 1 MET B C 1
ATOM 1650 O O . MET B 1 1 ? -3.848 37.219 5.316 1 37.06 1 MET B O 1
ATOM 1654 N N . ARG B 1 2 ? -3.684 38.406 7.156 1 48.47 2 ARG B N 1
ATOM 1655 C CA . ARG B 1 2 ? -2.314 38.031 7.477 1 48.47 2 ARG B CA 1
ATOM 1656 C C . ARG B 1 2 ? -2.268 36.625 8.07 1 48.47 2 ARG B C 1
ATOM 1658 O O . ARG B 1 2 ? -1.311 35.875 7.848 1 48.47 2 ARG B O 1
ATOM 1665 N N . LYS B 1 3 ? -3.201 36.156 8.852 1 48.75 3 LYS B N 1
ATOM 1666 C CA . LYS B 1 3 ? -3.234 34.844 9.5 1 48.75 3 LYS B CA 1
ATOM 1667 C C . LYS B 1 3 ? -3.52 33.75 8.484 1 48.75 3 LYS B C 1
ATOM 1669 O O . LYS B 1 3 ? -3.029 32.625 8.633 1 48.75 3 LYS B O 1
ATOM 1674 N N . PHE B 1 4 ? -4.375 33.969 7.527 1 45.31 4 PHE B N 1
ATOM 1675 C CA . PHE B 1 4 ? -4.703 33 6.496 1 45.31 4 PHE B CA 1
ATOM 1676 C C . PHE B 1 4 ? -3.488 32.719 5.621 1 45.31 4 PHE B C 1
ATOM 1678 O O . PHE B 1 4 ? -3.305 31.578 5.156 1 45.31 4 PHE B O 1
ATOM 1685 N N . LYS B 1 5 ? -2.699 33.625 5.293 1 44.16 5 LYS B N 1
ATOM 1686 C CA . LYS B 1 5 ? -1.501 33.469 4.477 1 44.16 5 LYS B CA 1
ATOM 1687 C C . LYS B 1 5 ? -0.44 32.656 5.219 1 44.16 5 LYS B C 1
ATOM 1689 O O . LYS B 1 5 ? 0.278 31.859 4.613 1 44.16 5 LYS B O 1
ATOM 1694 N N . LYS B 1 6 ? -0.378 32.781 6.547 1 49.94 6 LYS B N 1
ATOM 1695 C CA . LYS B 1 6 ? 0.625 32.031 7.32 1 49.94 6 LYS B CA 1
ATOM 1696 C C . LYS B 1 6 ? 0.289 30.547 7.398 1 49.94 6 LYS B C 1
ATOM 1698 O O . LYS B 1 6 ? 1.188 29.703 7.43 1 49.94 6 LYS B O 1
ATOM 1703 N N . GLY B 1 7 ? -0.981 30.219 7.441 1 42.28 7 GLY B N 1
ATOM 1704 C CA . GLY B 1 7 ? -1.386 28.828 7.441 1 42.28 7 GLY B CA 1
ATOM 1705 C C . GLY B 1 7 ? -1.052 28.109 6.145 1 42.28 7 GLY B C 1
ATOM 1706 O O . GLY B 1 7 ? -0.599 26.953 6.164 1 42.28 7 GLY B O 1
ATOM 1707 N N . ILE B 1 8 ? -1.369 28.781 5.059 1 44.41 8 ILE B N 1
ATOM 1708 C CA . ILE B 1 8 ? -1.029 28.219 3.76 1 44.41 8 ILE B CA 1
ATOM 1709 C C . ILE B 1 8 ? 0.485 28.047 3.645 1 44.41 8 ILE B C 1
ATOM 1711 O O . ILE B 1 8 ? 0.972 27.031 3.154 1 44.41 8 ILE B O 1
ATOM 1715 N N . GLN B 1 9 ? 1.303 29.031 4.055 1 44.97 9 GLN B N 1
ATOM 1716 C CA . GLN B 1 9 ? 2.756 28.906 4.047 1 44.97 9 GLN B CA 1
ATOM 1717 C C . GLN B 1 9 ? 3.221 27.766 4.941 1 44.97 9 GLN B C 1
ATOM 1719 O O . GLN B 1 9 ? 4.164 27.047 4.598 1 44.97 9 GLN B O 1
ATOM 1724 N N . LYS B 1 10 ? 2.643 27.5 6.113 1 43.5 10 LYS B N 1
ATOM 1725 C CA . LYS B 1 10 ? 3.004 26.391 7 1 43.5 10 LYS B CA 1
ATOM 1726 C C . LYS B 1 10 ? 2.641 25.047 6.379 1 43.5 10 LYS B C 1
ATOM 1728 O O . LYS B 1 10 ? 3.414 24.094 6.461 1 43.5 10 LYS B O 1
ATOM 1733 N N . VAL B 1 11 ? 1.51 24.938 5.77 1 42.94 11 VAL B N 1
ATOM 1734 C CA . VAL B 1 11 ? 1.147 23.688 5.094 1 42.94 11 VAL B CA 1
ATOM 1735 C C . VAL B 1 11 ? 2.115 23.438 3.941 1 42.94 11 VAL B C 1
ATOM 1737 O O . VAL B 1 11 ? 2.504 22.281 3.697 1 42.94 11 VAL B O 1
ATOM 1740 N N . LYS B 1 12 ? 2.361 24.5 3.123 1 41.62 12 LYS B N 1
ATOM 1741 C CA . LYS B 1 12 ? 3.383 24.391 2.086 1 41.62 12 LYS B CA 1
ATOM 1742 C C . LYS B 1 12 ? 4.738 24.031 2.686 1 41.62 12 LYS B C 1
ATOM 1744 O O . LYS B 1 12 ? 5.477 23.219 2.129 1 41.62 12 LYS B O 1
ATOM 1749 N N . MET B 1 13 ? 5.145 24.672 3.779 1 41.72 13 MET B N 1
ATOM 1750 C CA . MET B 1 13 ? 6.414 24.391 4.438 1 41.72 13 MET B CA 1
ATOM 1751 C C . MET B 1 13 ? 6.422 22.969 5.016 1 41.72 13 MET B C 1
ATOM 1753 O O . MET B 1 13 ? 7.434 22.281 4.941 1 41.72 13 MET B O 1
ATOM 1757 N N . ILE B 1 14 ? 5.328 22.547 5.648 1 43.09 14 ILE B N 1
ATOM 1758 C CA . ILE B 1 14 ? 5.266 21.172 6.141 1 43.09 14 ILE B CA 1
ATOM 1759 C C . ILE B 1 14 ? 5.32 20.203 4.965 1 43.09 14 ILE B C 1
ATOM 1761 O O . ILE B 1 14 ? 6.039 19.203 5.016 1 43.09 14 ILE B O 1
ATOM 1765 N N . ALA B 1 15 ? 4.492 20.422 3.982 1 40.12 15 ALA B N 1
ATOM 1766 C CA . ALA B 1 15 ? 4.555 19.625 2.758 1 40.12 15 ALA B CA 1
ATOM 1767 C C . ALA B 1 15 ? 5.945 19.688 2.131 1 40.12 15 ALA B C 1
ATOM 1769 O O . ALA B 1 15 ? 6.484 18.672 1.7 1 40.12 15 ALA B O 1
ATOM 1770 N N . TYR B 1 16 ? 6.457 20.875 1.964 1 41.38 16 TYR B N 1
ATOM 1771 C CA . TYR B 1 16 ? 7.801 21.062 1.436 1 41.38 16 TYR B CA 1
ATOM 1772 C C . TYR B 1 16 ? 8.852 20.516 2.406 1 41.38 16 TYR B C 1
ATOM 1774 O O . TYR B 1 16 ? 9.883 20 1.989 1 41.38 16 TYR B O 1
ATOM 1782 N N . LYS B 1 17 ? 8.727 20.844 3.629 1 42.47 17 LYS B N 1
ATOM 1783 C CA . LYS B 1 17 ? 9.672 20.312 4.605 1 42.47 17 LYS B CA 1
ATOM 1784 C C . LYS B 1 17 ? 9.633 18.781 4.633 1 42.47 17 LYS B C 1
ATOM 1786 O O . LYS B 1 17 ? 10.648 18.141 4.867 1 42.47 17 LYS B O 1
ATOM 1791 N N . GLU B 1 18 ? 8.531 18.203 4.457 1 44.31 18 GLU B N 1
ATOM 1792 C CA . GLU B 1 18 ? 8.469 16.75 4.41 1 44.31 18 GLU B CA 1
ATOM 1793 C C . GLU B 1 18 ? 9.32 16.203 3.271 1 44.31 18 GLU B C 1
ATOM 1795 O O . GLU B 1 18 ? 9.789 15.062 3.338 1 44.31 18 GLU B O 1
ATOM 1800 N N . THR B 1 19 ? 9.523 17.031 2.221 1 45.19 19 THR B N 1
ATOM 1801 C CA . THR B 1 19 ? 10.391 16.547 1.153 1 45.19 19 THR B CA 1
ATOM 1802 C C . THR B 1 19 ? 11.828 17 1.373 1 45.19 19 THR B C 1
ATOM 1804 O O . THR B 1 19 ? 12.617 17.062 0.429 1 45.19 19 THR B O 1
ATOM 1807 N N . SER B 1 20 ? 12.117 17.688 2.387 1 48.22 20 SER B N 1
ATOM 1808 C CA . SER B 1 20 ? 13.555 17.906 2.465 1 48.22 20 SER B CA 1
ATOM 1809 C C . SER B 1 20 ? 14.328 16.609 2.266 1 48.22 20 SER B C 1
ATOM 1811 O O . SER B 1 20 ? 14.172 15.664 3.043 1 48.22 20 SER B O 1
ATOM 1813 N N . HIS B 1 21 ? 14.562 16.391 1.009 1 58.12 21 HIS B N 1
ATOM 1814 C CA . HIS B 1 21 ? 15.391 15.281 0.532 1 58.12 21 HIS B CA 1
ATOM 1815 C C . HIS B 1 21 ? 16.703 15.211 1.297 1 58.12 21 HIS B C 1
ATOM 1817 O O . HIS B 1 21 ? 17.562 16.094 1.159 1 58.12 21 HIS B O 1
ATOM 1823 N N . GLN B 1 22 ? 16.656 14.594 2.408 1 79.12 22 GLN B N 1
ATOM 1824 C CA . GLN B 1 22 ? 17.938 14.281 3.027 1 79.12 22 GLN B CA 1
ATOM 1825 C C . GLN B 1 22 ? 18.5 12.961 2.5 1 79.12 22 GLN B C 1
ATOM 1827 O O . GLN B 1 22 ? 17.953 11.891 2.797 1 79.12 22 GLN B O 1
ATOM 1832 N N . PRO B 1 23 ? 19.484 13.062 1.657 1 86.88 23 PRO B N 1
ATOM 1833 C CA . PRO B 1 23 ? 20.031 11.875 0.988 1 86.88 23 PRO B CA 1
ATOM 1834 C C . PRO B 1 23 ? 20.375 10.75 1.964 1 86.88 23 PRO B C 1
ATOM 1836 O O . PRO B 1 23 ? 20.219 9.578 1.631 1 86.88 23 PRO B O 1
ATOM 1839 N N . ILE B 1 24 ? 20.797 11.109 3.109 1 89.12 24 ILE B N 1
ATOM 1840 C CA . ILE B 1 24 ? 21.156 10.078 4.078 1 89.12 24 ILE B CA 1
ATOM 1841 C C . ILE B 1 24 ? 19.906 9.312 4.504 1 89.12 24 ILE B C 1
ATOM 1843 O O . ILE B 1 24 ? 19.953 8.102 4.734 1 89.12 24 ILE B O 1
ATOM 1847 N N . ASP B 1 25 ? 18.859 10.008 4.633 1 92.69 25 ASP B N 1
ATOM 1848 C CA . ASP B 1 25 ? 17.594 9.367 4.992 1 92.69 25 ASP B CA 1
ATOM 1849 C C . ASP B 1 25 ? 17.125 8.422 3.885 1 92.69 25 ASP B C 1
ATOM 1851 O O . ASP B 1 25 ? 16.547 7.367 4.164 1 92.69 25 ASP B O 1
ATOM 1855 N N . ASN B 1 26 ? 17.375 8.797 2.65 1 95 26 ASN B N 1
ATOM 1856 C CA . ASN B 1 26 ? 17.031 7.93 1.533 1 95 26 ASN B CA 1
ATOM 1857 C C . ASN B 1 26 ? 17.828 6.633 1.558 1 95 26 ASN B C 1
ATOM 1859 O O . ASN B 1 26 ? 17.312 5.57 1.21 1 95 26 ASN B O 1
ATOM 1863 N N . LEU B 1 27 ? 19.047 6.75 1.973 1 94.69 27 LEU B N 1
ATOM 1864 C CA . LEU B 1 27 ? 19.891 5.562 2.076 1 94.69 27 LEU B CA 1
ATOM 1865 C C . LEU B 1 27 ? 19.375 4.613 3.148 1 94.69 27 LEU B C 1
ATOM 1867 O O . LEU B 1 27 ? 19.375 3.395 2.961 1 94.69 27 LEU B O 1
ATOM 1871 N N . TRP B 1 28 ? 18.922 5.164 4.219 1 95.94 28 TRP B N 1
ATOM 1872 C CA . TRP B 1 28 ? 18.375 4.316 5.277 1 95.94 28 TRP B CA 1
ATOM 1873 C C . TRP B 1 28 ? 17.062 3.672 4.844 1 95.94 28 TRP B C 1
ATOM 1875 O O . TRP B 1 28 ? 16.766 2.541 5.234 1 95.94 28 TRP B O 1
ATOM 1885 N N . SER B 1 29 ? 16.328 4.445 4.062 1 98 29 SER B N 1
ATOM 1886 C CA . SER B 1 29 ? 15.125 3.855 3.494 1 98 29 SER B CA 1
ATOM 1887 C C . SER B 1 29 ? 15.461 2.664 2.604 1 98 29 SER B C 1
ATOM 1889 O O . SER B 1 29 ? 14.805 1.62 2.686 1 98 29 SER B O 1
ATOM 1891 N N . PHE B 1 30 ? 16.5 2.828 1.81 1 98.25 30 PHE B N 1
ATOM 1892 C CA . PHE B 1 30 ? 16.953 1.758 0.935 1 98.25 30 PHE B CA 1
ATOM 1893 C C . PHE B 1 30 ? 17.406 0.549 1.748 1 98.25 30 PHE B C 1
ATOM 1895 O O . PHE B 1 30 ? 16.953 -0.572 1.504 1 98.25 30 PHE B O 1
ATOM 1902 N N . CYS B 1 31 ? 18.234 0.731 2.717 1 98.19 31 CYS B N 1
ATOM 1903 C CA . CYS B 1 31 ? 18.797 -0.346 3.523 1 98.19 31 CYS B CA 1
ATOM 1904 C C . CYS B 1 31 ? 17.719 -1.06 4.316 1 98.19 31 CYS B C 1
ATOM 1906 O O . CYS B 1 31 ? 17.688 -2.291 4.367 1 98.19 31 CYS B O 1
ATOM 1908 N N . GLY B 1 32 ? 16.875 -0.264 4.926 1 98.56 32 GLY B N 1
ATOM 1909 C CA . GLY B 1 32 ? 15.789 -0.859 5.684 1 98.56 32 GLY B CA 1
ATOM 1910 C C . GLY B 1 32 ? 14.883 -1.736 4.836 1 98.56 32 GLY B C 1
ATOM 1911 O O . GLY B 1 32 ? 14.586 -2.873 5.207 1 98.56 32 GLY B O 1
ATOM 1912 N N . ALA B 1 33 ? 14.508 -1.212 3.721 1 98.81 33 ALA B N 1
ATOM 1913 C CA . ALA B 1 33 ? 13.625 -1.967 2.832 1 98.81 33 ALA B CA 1
ATOM 1914 C C . ALA B 1 33 ? 14.32 -3.217 2.303 1 98.81 33 ALA B C 1
ATOM 1916 O O . ALA B 1 33 ? 13.727 -4.297 2.266 1 98.81 33 ALA B O 1
ATOM 1917 N N . PHE B 1 34 ? 15.562 -3.074 1.908 1 98.81 34 PHE B N 1
ATOM 1918 C CA . PHE B 1 34 ? 16.312 -4.203 1.383 1 98.81 34 PHE B CA 1
ATOM 1919 C C . PHE B 1 34 ? 16.438 -5.305 2.428 1 98.81 34 PHE B C 1
ATOM 1921 O O . PHE B 1 34 ? 16.125 -6.469 2.15 1 98.81 34 PHE B O 1
ATOM 1928 N N . ILE B 1 35 ? 16.812 -4.961 3.594 1 98.69 35 ILE B N 1
ATOM 1929 C CA . ILE B 1 35 ? 17.031 -5.934 4.66 1 98.69 35 ILE B CA 1
ATOM 1930 C C . ILE B 1 35 ? 15.695 -6.535 5.094 1 98.69 35 ILE B C 1
ATOM 1932 O O . ILE B 1 35 ? 15.609 -7.734 5.363 1 98.69 35 ILE B O 1
ATOM 1936 N N . GLY B 1 36 ? 14.695 -5.676 5.219 1 98.56 36 GLY B N 1
ATOM 1937 C CA . GLY B 1 36 ? 13.383 -6.176 5.598 1 98.56 36 GLY B CA 1
ATOM 1938 C C . GLY B 1 36 ? 12.852 -7.23 4.648 1 98.56 36 GLY B C 1
ATOM 1939 O O . GLY B 1 36 ? 12.492 -8.328 5.07 1 98.56 36 GLY B O 1
ATOM 1940 N N . ILE B 1 37 ? 12.812 -6.938 3.375 1 98.31 37 ILE B N 1
ATOM 1941 C CA . ILE B 1 37 ? 12.281 -7.855 2.371 1 98.31 37 ILE B CA 1
ATOM 1942 C C . ILE B 1 37 ? 13.203 -9.07 2.244 1 98.31 37 ILE B C 1
ATOM 1944 O O . ILE B 1 37 ? 12.734 -10.203 2.121 1 98.31 37 ILE B O 1
ATOM 1948 N N . ALA B 1 38 ? 14.539 -8.859 2.268 1 97.62 38 ALA B N 1
ATOM 1949 C CA . ALA B 1 38 ? 15.492 -9.969 2.215 1 97.62 38 ALA B CA 1
ATOM 1950 C C . ALA B 1 38 ? 15.281 -10.93 3.381 1 97.62 38 ALA B C 1
ATOM 1952 O O . ALA B 1 38 ? 15.344 -12.148 3.207 1 97.62 38 ALA B O 1
ATOM 1953 N N . ALA B 1 39 ? 15.062 -10.383 4.535 1 96.56 39 ALA B N 1
ATOM 1954 C CA . ALA B 1 39 ? 14.852 -11.211 5.719 1 96.56 39 ALA B CA 1
ATOM 1955 C C . ALA B 1 39 ? 13.625 -12.102 5.551 1 96.56 39 ALA B C 1
ATOM 1957 O O . ALA B 1 39 ? 13.672 -13.297 5.859 1 96.56 39 ALA B O 1
ATOM 1958 N N . ILE B 1 40 ? 12.57 -11.539 5.059 1 95.38 40 ILE B N 1
ATOM 1959 C CA . ILE B 1 40 ? 11.352 -12.32 4.84 1 95.38 40 ILE B CA 1
ATOM 1960 C C . ILE B 1 40 ? 11.617 -13.391 3.787 1 95.38 40 ILE B C 1
ATOM 1962 O O . ILE B 1 40 ? 11.211 -14.547 3.955 1 95.38 40 ILE B O 1
ATOM 1966 N N . GLY B 1 41 ? 12.273 -12.992 2.701 1 92.56 41 GLY B N 1
ATOM 1967 C CA . GLY B 1 41 ? 12.602 -13.945 1.657 1 92.56 41 GLY B CA 1
ATOM 1968 C C . GLY B 1 41 ? 13.484 -15.086 2.145 1 92.56 41 GLY B C 1
ATOM 1969 O O . GLY B 1 41 ? 13.273 -16.234 1.773 1 92.56 41 GLY B O 1
ATOM 1970 N N . MET B 1 42 ? 14.43 -14.797 2.975 1 91.31 42 MET B N 1
ATOM 1971 C CA . MET B 1 42 ? 15.336 -15.805 3.508 1 91.31 42 MET B CA 1
ATOM 1972 C C . MET B 1 42 ? 14.602 -16.734 4.465 1 91.31 42 MET B C 1
ATOM 1974 O O . MET B 1 42 ? 14.867 -17.938 4.488 1 91.31 42 MET B O 1
ATOM 1978 N N . LEU B 1 43 ? 13.773 -16.172 5.301 1 87.19 43 LEU B N 1
ATOM 1979 C CA . LEU B 1 43 ? 12.977 -17 6.199 1 87.19 43 LEU B CA 1
ATOM 1980 C C . LEU B 1 43 ? 12.094 -17.969 5.41 1 87.19 43 LEU B C 1
ATOM 1982 O O . LEU B 1 43 ? 11.891 -19.109 5.82 1 87.19 43 LEU B O 1
ATOM 1986 N N . GLN B 1 44 ? 11.547 -17.5 4.363 1 80.69 44 GLN B N 1
ATOM 1987 C CA . GLN B 1 44 ? 10.766 -18.344 3.477 1 80.69 44 GLN B CA 1
ATOM 1988 C C . GLN B 1 44 ? 11.617 -19.469 2.896 1 80.69 44 GLN B C 1
ATOM 1990 O O . GLN B 1 44 ? 11.172 -20.625 2.82 1 80.69 44 GLN B O 1
ATOM 1995 N N . GLN B 1 45 ? 12.75 -19.125 2.453 1 78.19 45 GLN B N 1
ATOM 1996 C CA . GLN B 1 45 ? 13.656 -20.094 1.856 1 78.19 45 GLN B CA 1
ATOM 1997 C C . GLN B 1 45 ? 14.078 -21.156 2.875 1 78.19 45 GLN B C 1
ATOM 1999 O O . GLN B 1 45 ? 14.211 -22.328 2.539 1 78.19 45 GLN B O 1
ATOM 2004 N N . PHE B 1 46 ? 14.203 -20.781 4.09 1 77.38 46 PHE B N 1
ATOM 2005 C CA . PHE B 1 46 ? 14.695 -21.672 5.125 1 77.38 46 PHE B CA 1
ATOM 2006 C C . PHE B 1 46 ? 13.57 -22.547 5.66 1 77.38 46 PHE B C 1
ATOM 2008 O O . PHE B 1 46 ? 13.781 -23.734 5.957 1 77.38 46 PHE B O 1
ATOM 2015 N N . PHE B 1 47 ? 12.438 -22.031 5.875 1 70.19 47 PHE B N 1
ATOM 2016 C CA . PHE B 1 47 ? 11.367 -22.797 6.52 1 70.19 47 PHE B CA 1
ATOM 2017 C C . PHE B 1 47 ? 10.508 -23.5 5.484 1 70.19 47 PHE B C 1
ATOM 2019 O O . PHE B 1 47 ? 9.828 -24.484 5.801 1 70.19 47 PHE B O 1
ATOM 2026 N N . TYR B 1 48 ? 10.25 -22.891 4.469 1 60.5 48 TYR B N 1
ATOM 2027 C CA . TYR B 1 48 ? 9.383 -23.547 3.492 1 60.5 48 TYR B CA 1
ATOM 2028 C C . TYR B 1 48 ? 10.211 -24.266 2.434 1 60.5 48 TYR B C 1
ATOM 2030 O O . TYR B 1 48 ? 11.133 -23.688 1.853 1 60.5 48 TYR B O 1
ATOM 2038 N N . HIS B 1 49 ? 10.414 -25.516 2.77 1 53.03 49 HIS B N 1
ATOM 2039 C CA . HIS B 1 49 ? 11.125 -26.422 1.869 1 53.03 49 HIS B CA 1
ATOM 2040 C C . HIS B 1 49 ? 10.688 -26.219 0.424 1 53.03 49 HIS B C 1
ATOM 2042 O O . HIS B 1 49 ? 9.555 -25.797 0.168 1 53.03 49 HIS B O 1
ATOM 2048 N N . ILE B 1 50 ? 11.734 -26.203 -0.518 1 49.38 50 ILE B N 1
ATOM 2049 C CA . ILE B 1 50 ? 11.812 -26 -1.96 1 49.38 50 ILE B CA 1
ATOM 2050 C C . ILE B 1 50 ? 10.594 -26.609 -2.637 1 49.38 50 ILE B C 1
ATOM 2052 O O . ILE B 1 50 ? 10.141 -26.141 -3.676 1 49.38 50 ILE B O 1
ATOM 2056 N N . GLU B 1 51 ? 10.086 -27.547 -2.006 1 47.47 51 GLU B N 1
ATOM 2057 C CA . GLU B 1 51 ? 9.156 -28.297 -2.842 1 47.47 51 GLU B CA 1
ATOM 2058 C C . GLU B 1 51 ? 7.84 -27.547 -3.018 1 47.47 51 GLU B C 1
ATOM 2060 O O . GLU B 1 51 ? 6.992 -27.969 -3.814 1 47.47 51 GLU B O 1
ATOM 2065 N N . SER B 1 52 ? 7.574 -26.625 -2.08 1 48.94 52 SER B N 1
ATOM 2066 C CA . SER B 1 52 ? 6.281 -26 -2.32 1 48.94 52 SER B CA 1
ATOM 2067 C C . SER B 1 52 ? 6.41 -24.812 -3.271 1 48.94 52 SER B C 1
ATOM 2069 O O . SER B 1 52 ? 7.387 -24.062 -3.203 1 48.94 52 SER B O 1
ATOM 2071 N N . GLU B 1 53 ? 5.969 -24.922 -4.441 1 46.5 53 GLU B N 1
ATOM 2072 C CA . GLU B 1 53 ? 5.996 -24.016 -5.59 1 46.5 53 GLU B CA 1
ATOM 2073 C C . GLU B 1 53 ? 5.797 -22.562 -5.156 1 46.5 53 GLU B C 1
ATOM 2075 O O . GLU B 1 53 ? 6.309 -21.641 -5.797 1 46.5 53 GLU B O 1
ATOM 2080 N N . ASP B 1 54 ? 4.848 -22.25 -4.223 1 48.94 54 ASP B N 1
ATOM 2081 C CA . ASP B 1 54 ? 4.441 -20.859 -4.047 1 48.94 54 ASP B CA 1
ATOM 2082 C C . ASP B 1 54 ? 5.223 -20.203 -2.92 1 48.94 54 ASP B C 1
ATOM 2084 O O . ASP B 1 54 ? 5.344 -20.766 -1.827 1 48.94 54 ASP B O 1
ATOM 2088 N N . GLN B 1 55 ? 6.277 -19.5 -3.264 1 51.97 55 GLN B N 1
ATOM 2089 C CA . GLN B 1 55 ? 6.969 -18.609 -2.338 1 51.97 55 GLN B CA 1
ATOM 2090 C C . GLN B 1 55 ? 5.977 -17.859 -1.453 1 51.97 55 GLN B C 1
ATOM 2092 O O . GLN B 1 55 ? 5.594 -16.734 -1.763 1 51.97 55 GLN B O 1
ATOM 2097 N N . LEU B 1 56 ? 5.387 -18.594 -0.448 1 53.97 56 LEU B N 1
ATOM 2098 C CA . LEU B 1 56 ? 4.207 -18.266 0.351 1 53.97 56 LEU B CA 1
ATOM 2099 C C . LEU B 1 56 ? 4.473 -17.078 1.264 1 53.97 56 LEU B C 1
ATOM 2101 O O . LEU B 1 56 ? 3.545 -16.359 1.653 1 53.97 56 LEU B O 1
ATOM 2105 N N . PHE B 1 57 ? 5.785 -16.688 1.33 1 63.78 57 PHE B N 1
ATOM 2106 C CA . PHE B 1 57 ? 5.984 -15.711 2.402 1 63.78 57 PHE B CA 1
ATOM 2107 C C . PHE B 1 57 ? 6.156 -14.312 1.836 1 63.78 57 PHE B C 1
ATOM 2109 O O . PHE B 1 57 ? 5.797 -13.32 2.484 1 63.78 57 PHE B O 1
ATOM 2116 N N . LEU B 1 58 ? 6.574 -14.391 0.619 1 79.62 58 LEU B N 1
ATOM 2117 C CA . LEU B 1 58 ? 6.719 -13.055 0.044 1 79.62 58 LEU B CA 1
ATOM 2118 C C . LEU B 1 58 ? 5.48 -12.672 -0.757 1 79.62 58 LEU B C 1
ATOM 2120 O O . LEU B 1 58 ? 5.219 -13.25 -1.815 1 79.62 58 LEU B O 1
ATOM 2124 N N . ILE B 1 59 ? 4.684 -11.82 -0.163 1 90.69 59 ILE B N 1
ATOM 2125 C CA . ILE B 1 59 ? 3.5 -11.359 -0.876 1 90.69 59 ILE B CA 1
ATOM 2126 C C . ILE B 1 59 ? 3.633 -9.867 -1.183 1 90.69 59 ILE B C 1
ATOM 2128 O O . ILE B 1 59 ? 4.332 -9.141 -0.472 1 90.69 59 ILE B O 1
ATOM 2132 N N . GLY B 1 60 ? 3.008 -9.508 -2.168 1 93.94 60 GLY B N 1
ATOM 2133 C CA . GLY B 1 60 ? 3.133 -8.148 -2.678 1 93.94 60 GLY B CA 1
ATOM 2134 C C . GLY B 1 60 ? 2.836 -7.09 -1.634 1 93.94 60 GLY B C 1
ATOM 2135 O O . GLY B 1 60 ? 3.408 -6 -1.669 1 93.94 60 GLY B O 1
ATOM 2136 N N . ALA B 1 61 ? 2.053 -7.426 -0.654 1 97.69 61 ALA B N 1
ATOM 2137 C CA . ALA B 1 61 ? 1.637 -6.477 0.375 1 97.69 61 ALA B CA 1
ATOM 2138 C C . ALA B 1 61 ? 2.832 -5.996 1.193 1 97.69 61 ALA B C 1
ATOM 2140 O O . ALA B 1 61 ? 2.857 -4.852 1.652 1 97.69 61 ALA B O 1
ATOM 2141 N N . PHE B 1 62 ? 3.838 -6.84 1.324 1 98.25 62 PHE B N 1
ATOM 2142 C CA . PHE B 1 62 ? 5.004 -6.488 2.125 1 98.25 62 PHE B CA 1
ATOM 2143 C C . PHE B 1 62 ? 5.836 -5.414 1.43 1 98.25 62 PHE B C 1
ATOM 2145 O O . PHE B 1 62 ? 6.5 -4.613 2.09 1 98.25 62 PHE B O 1
ATOM 2152 N N . GLY B 1 63 ? 5.77 -5.41 0.118 1 98.5 63 GLY B N 1
ATOM 2153 C CA . GLY B 1 63 ? 6.398 -4.32 -0.606 1 98.5 63 GLY B CA 1
ATOM 2154 C C . GLY B 1 63 ? 5.785 -2.967 -0.295 1 98.5 63 GLY B C 1
ATOM 2155 O O . GLY B 1 63 ? 6.504 -1.99 -0.07 1 98.5 63 GLY B O 1
ATOM 2156 N N . ALA B 1 64 ? 4.469 -2.941 -0.296 1 98.62 64 ALA B N 1
ATOM 2157 C CA . ALA B 1 64 ? 3.768 -1.703 0.032 1 98.62 64 ALA B CA 1
ATOM 2158 C C . ALA B 1 64 ? 4.039 -1.283 1.474 1 98.62 64 ALA B C 1
ATOM 2160 O O . ALA B 1 64 ? 4.266 -0.103 1.751 1 98.62 64 ALA B O 1
ATOM 2161 N N . SER B 1 65 ? 4.031 -2.25 2.387 1 98.81 65 SER B N 1
ATOM 2162 C CA . SER B 1 65 ? 4.34 -1.946 3.781 1 98.81 65 SER B CA 1
ATOM 2163 C C . SER B 1 65 ? 5.746 -1.376 3.926 1 98.81 65 SER B C 1
ATOM 2165 O O . SER B 1 65 ? 5.969 -0.45 4.711 1 98.81 65 SER B O 1
ATOM 2167 N N . SER B 1 66 ? 6.641 -1.906 3.188 1 98.75 66 SER B N 1
ATOM 2168 C CA . SER B 1 66 ? 8.023 -1.456 3.266 1 98.75 66 SER B CA 1
ATOM 2169 C C . SER B 1 66 ? 8.156 0.01 2.865 1 98.75 66 SER B C 1
ATOM 2171 O O . SER B 1 66 ? 8.891 0.769 3.496 1 98.75 66 SER B O 1
ATOM 2173 N N . VAL B 1 67 ? 7.453 0.403 1.836 1 98.75 67 VAL B N 1
ATOM 2174 C CA . VAL B 1 67 ? 7.523 1.795 1.407 1 98.75 67 VAL B CA 1
ATOM 2175 C C . VAL B 1 67 ? 7.051 2.709 2.535 1 98.75 67 VAL B C 1
ATOM 2177 O O . VAL B 1 67 ? 7.688 3.723 2.83 1 98.75 67 VAL B O 1
ATOM 2180 N N . LEU B 1 68 ? 6.008 2.385 3.184 1 98.38 68 LEU B N 1
ATOM 2181 C CA . LEU B 1 68 ? 5.492 3.219 4.266 1 98.38 68 LEU B CA 1
ATOM 2182 C C . LEU B 1 68 ? 6.445 3.213 5.457 1 98.38 68 LEU B C 1
ATOM 2184 O O . LEU B 1 68 ? 6.789 4.273 5.988 1 98.38 68 LEU B O 1
ATOM 2188 N N . LEU B 1 69 ? 6.883 2.066 5.812 1 98.69 69 LEU B N 1
ATOM 2189 C CA . LEU B 1 69 ? 7.664 1.906 7.035 1 98.69 69 LEU B CA 1
ATOM 2190 C C . LEU B 1 69 ? 9.016 2.596 6.906 1 98.69 69 LEU B C 1
ATOM 2192 O O . LEU B 1 69 ? 9.539 3.137 7.887 1 98.69 69 LEU B O 1
ATOM 2196 N N . PHE B 1 70 ? 9.531 2.646 5.727 1 98.31 70 PHE B N 1
ATOM 2197 C CA . PHE B 1 70 ? 10.922 3.08 5.637 1 98.31 70 PHE B CA 1
ATOM 2198 C C . PHE B 1 70 ? 11.016 4.445 4.969 1 98.31 70 PHE B C 1
ATOM 2200 O O . PHE B 1 70 ? 12.023 5.148 5.117 1 98.31 70 PHE B O 1
ATOM 2207 N N . SER B 1 71 ? 9.992 4.855 4.227 1 97.12 71 SER B N 1
ATOM 2208 C CA . SER B 1 71 ? 10.102 6.133 3.527 1 97.12 71 SER B CA 1
ATOM 2209 C C . SER B 1 71 ? 9.062 7.129 4.039 1 97.12 71 SER B C 1
ATOM 2211 O O . SER B 1 71 ? 9.164 8.328 3.773 1 97.12 71 SER B O 1
ATOM 2213 N N . ALA B 1 72 ? 8.125 6.676 4.688 1 96.31 72 ALA B N 1
ATOM 2214 C CA . ALA B 1 72 ? 7.117 7.523 5.324 1 96.31 72 ALA B CA 1
ATOM 2215 C C . ALA B 1 72 ? 6.875 7.094 6.77 1 96.31 72 ALA B C 1
ATOM 2217 O O . ALA B 1 72 ? 5.73 6.887 7.176 1 96.31 72 ALA B O 1
ATOM 2218 N N . SER B 1 73 ? 7.977 7.004 7.504 1 95.38 73 SER B N 1
ATOM 2219 C CA . SER B 1 73 ? 7.945 6.398 8.828 1 95.38 73 SER B CA 1
ATOM 2220 C C . SER B 1 73 ? 7.211 7.285 9.828 1 95.38 73 SER B C 1
ATOM 2222 O O . SER B 1 73 ? 6.785 6.816 10.891 1 95.38 73 SER B O 1
ATOM 2224 N N . ASN B 1 74 ? 7 8.562 9.508 1 92.62 74 ASN B N 1
ATOM 2225 C CA . ASN B 1 74 ? 6.312 9.492 10.398 1 92.62 74 ASN B CA 1
ATOM 2226 C C . ASN B 1 74 ? 4.809 9.5 10.148 1 92.62 74 ASN B C 1
ATOM 2228 O O . ASN B 1 74 ? 4.051 10.109 10.906 1 92.62 74 ASN B O 1
ATOM 2232 N N . SER B 1 75 ? 4.395 8.797 9.148 1 93.88 75 SER B N 1
ATOM 2233 C CA . SER B 1 75 ? 2.975 8.742 8.812 1 93.88 75 SER B CA 1
ATOM 2234 C C . SER B 1 75 ? 2.201 7.902 9.828 1 93.88 75 SER B C 1
ATOM 2236 O O . SER B 1 75 ? 2.68 6.852 10.266 1 93.88 75 SER B O 1
ATOM 2238 N N . PRO B 1 76 ? 1.026 8.375 10.133 1 94.69 76 PRO B N 1
ATOM 2239 C CA . PRO B 1 76 ? 0.192 7.535 10.992 1 94.69 76 PRO B CA 1
ATOM 2240 C C . PRO B 1 76 ? -0.089 6.164 10.383 1 94.69 76 PRO B C 1
ATOM 2242 O O . PRO B 1 76 ? -0.222 5.176 11.117 1 94.69 76 PRO B O 1
ATOM 2245 N N . LEU B 1 77 ? -0.105 6.082 9.117 1 97.25 77 LEU B N 1
ATOM 2246 C CA . LEU B 1 77 ? -0.412 4.855 8.391 1 97.25 77 LEU B CA 1
ATOM 2247 C C . LEU B 1 77 ? 0.699 3.826 8.562 1 97.25 77 LEU B C 1
ATOM 2249 O O . LEU B 1 77 ? 0.502 2.641 8.281 1 97.25 77 LEU B O 1
ATOM 2253 N N . ALA B 1 78 ? 1.886 4.258 8.984 1 98 78 ALA B N 1
ATOM 2254 C CA . ALA B 1 78 ? 3.068 3.404 9.086 1 98 78 ALA B CA 1
ATOM 2255 C C . ALA B 1 78 ? 3.332 2.992 10.531 1 98 78 ALA B C 1
ATOM 2257 O O . ALA B 1 78 ? 4.219 2.18 10.797 1 98 78 ALA B O 1
ATOM 2258 N N . GLN B 1 79 ? 2.547 3.527 11.461 1 97.56 79 GLN B N 1
ATOM 2259 C CA . GLN B 1 79 ? 2.816 3.271 12.875 1 97.56 79 GLN B CA 1
ATOM 2260 C C . GLN B 1 79 ? 2.494 1.825 13.242 1 97.56 79 GLN B C 1
ATOM 2262 O O . GLN B 1 79 ? 1.703 1.168 12.562 1 97.56 79 GLN B O 1
ATOM 2267 N N . PRO B 1 80 ? 3.076 1.301 14.328 1 97.94 80 PRO B N 1
ATOM 2268 C CA . PRO B 1 80 ? 2.975 -0.12 14.672 1 97.94 80 PRO B CA 1
ATOM 2269 C C . PRO B 1 80 ? 1.529 -0.588 14.828 1 97.94 80 PRO B C 1
ATOM 2271 O O . PRO B 1 80 ? 1.168 -1.662 14.336 1 97.94 80 PRO B O 1
ATOM 2274 N N . ARG B 1 81 ? 0.697 0.215 15.422 1 98.06 81 ARG B N 1
ATOM 2275 C CA . ARG B 1 81 ? -0.702 -0.16 15.594 1 98.06 81 ARG B CA 1
ATOM 2276 C C . ARG B 1 81 ? -1.395 -0.339 14.25 1 98.06 81 ARG B C 1
ATOM 2278 O O . ARG B 1 81 ? -2.076 -1.341 14.023 1 98.06 81 ARG B O 1
ATOM 2285 N N . ASN B 1 82 ? -1.21 0.579 13.367 1 98.69 82 ASN B N 1
ATOM 2286 C CA . ASN B 1 82 ? -1.83 0.522 12.047 1 98.69 82 ASN B CA 1
ATOM 2287 C C . ASN B 1 82 ? -1.275 -0.631 11.211 1 98.69 82 ASN B C 1
ATOM 2289 O O . ASN B 1 82 ? -2.031 -1.344 10.547 1 98.69 82 ASN B O 1
ATOM 2293 N N . THR B 1 83 ? 0.016 -0.792 11.32 1 98.81 83 THR B N 1
ATOM 2294 C CA . THR B 1 83 ? 0.675 -1.83 10.539 1 98.81 83 THR B CA 1
ATOM 2295 C C . THR B 1 83 ? 0.209 -3.217 10.969 1 98.81 83 THR B C 1
ATOM 2297 O O . THR B 1 83 ? -0.225 -4.02 10.148 1 98.81 83 THR B O 1
ATOM 2300 N N . LEU B 1 84 ? 0.238 -3.455 12.242 1 98.69 84 LEU B N 1
ATOM 2301 C CA . LEU B 1 84 ? -0.043 -4.801 12.734 1 98.69 84 LEU B CA 1
ATOM 2302 C C . LEU B 1 84 ? -1.542 -5.078 12.734 1 98.69 84 LEU B C 1
ATOM 2304 O O . LEU B 1 84 ? -1.987 -6.098 12.203 1 98.69 84 LEU B O 1
ATOM 2308 N N . PHE B 1 85 ? -2.328 -4.176 13.281 1 98.62 85 PHE B N 1
ATOM 2309 C CA . PHE B 1 85 ? -3.758 -4.43 13.398 1 98.62 85 PHE B CA 1
ATOM 2310 C C . PHE B 1 85 ? -4.465 -4.199 12.07 1 98.62 85 PHE B C 1
ATOM 2312 O O . PHE B 1 85 ? -5.387 -4.934 11.711 1 98.62 85 PHE B O 1
ATOM 2319 N N . GLY B 1 86 ? -4.047 -3.195 11.359 1 98.81 86 GLY B N 1
ATOM 2320 C CA . GLY B 1 86 ? -4.609 -3.01 10.031 1 98.81 86 GLY B CA 1
ATOM 2321 C C . GLY B 1 86 ? -4.371 -4.191 9.117 1 98.81 86 GLY B C 1
ATOM 2322 O O . GLY B 1 86 ? -5.297 -4.668 8.453 1 98.81 86 GLY B O 1
ATOM 2323 N N . GLY B 1 87 ? -3.127 -4.656 9.125 1 98.81 87 GLY B N 1
ATOM 2324 C CA . GLY B 1 87 ? -2.781 -5.809 8.305 1 98.81 87 GLY B CA 1
ATOM 2325 C C . GLY B 1 87 ? -3.5 -7.074 8.719 1 98.81 87 GLY B C 1
ATOM 2326 O O . GLY B 1 87 ? -4.062 -7.781 7.879 1 98.81 87 GLY B O 1
ATOM 2327 N N . THR B 1 88 ? -3.545 -7.348 9.977 1 98.75 88 THR B N 1
ATOM 2328 C CA . THR B 1 88 ? -4.117 -8.594 10.477 1 98.75 88 THR B CA 1
ATOM 2329 C C . THR B 1 88 ? -5.633 -8.594 10.312 1 98.75 88 THR B C 1
ATOM 2331 O O . THR B 1 88 ? -6.219 -9.609 9.922 1 98.75 88 THR B O 1
ATOM 2334 N N . LEU B 1 89 ? -6.25 -7.504 10.594 1 98.88 89 LEU B N 1
ATOM 2335 C CA . LEU B 1 89 ? -7.695 -7.398 10.406 1 98.88 89 LEU B CA 1
ATOM 2336 C C . LEU B 1 89 ? -8.062 -7.555 8.93 1 98.88 89 LEU B C 1
ATOM 2338 O O . LEU B 1 89 ? -9.055 -8.203 8.602 1 98.88 89 LEU B O 1
ATOM 2342 N N . SER B 1 90 ? -7.293 -6.98 8.094 1 98.94 90 SER B N 1
ATOM 2343 C CA . SER B 1 90 ? -7.543 -7.094 6.656 1 98.94 90 SER B CA 1
ATOM 2344 C C . SER B 1 90 ? -7.387 -8.531 6.18 1 98.94 90 SER B C 1
ATOM 2346 O O . SER B 1 90 ? -8.148 -8.992 5.324 1 98.94 90 SER B O 1
ATOM 2348 N N . ALA B 1 91 ? -6.352 -9.195 6.73 1 98.81 91 ALA B N 1
ATOM 2349 C CA . ALA B 1 91 ? -6.176 -10.609 6.395 1 98.81 91 ALA B CA 1
ATOM 2350 C C . ALA B 1 91 ? -7.402 -11.422 6.797 1 98.81 91 ALA B C 1
ATOM 2352 O O . ALA B 1 91 ? -7.879 -12.258 6.023 1 98.81 91 ALA B O 1
ATOM 2353 N N . PHE B 1 92 ? -7.859 -11.164 7.965 1 98.88 92 PHE B N 1
ATOM 2354 C CA . PHE B 1 92 ? -9.039 -11.859 8.461 1 98.88 92 PHE B CA 1
ATOM 2355 C C . PHE B 1 92 ? -10.242 -11.602 7.555 1 98.88 92 PHE B C 1
ATOM 2357 O O . PHE B 1 92 ? -10.938 -12.539 7.16 1 98.88 92 PHE B O 1
ATOM 2364 N N . VAL B 1 93 ? -10.5 -10.359 7.203 1 98.94 93 VAL B N 1
ATOM 2365 C CA . VAL B 1 93 ? -11.625 -9.977 6.352 1 98.94 93 VAL B CA 1
ATOM 2366 C C . VAL B 1 93 ? -11.469 -10.625 4.977 1 98.94 93 VAL B C 1
ATOM 2368 O O . VAL B 1 93 ? -12.453 -11.086 4.391 1 98.94 93 VAL B O 1
ATOM 2371 N N . GLY B 1 94 ? -10.281 -10.578 4.434 1 98.81 94 GLY B N 1
ATOM 2372 C CA . GLY B 1 94 ? -10.031 -11.195 3.143 1 98.81 94 GLY B CA 1
ATOM 2373 C C . GLY B 1 94 ? -10.383 -12.672 3.107 1 98.81 94 GLY B C 1
ATOM 2374 O O . GLY B 1 94 ? -11.102 -13.117 2.207 1 98.81 94 GLY B O 1
ATOM 2375 N N . VAL B 1 95 ? -9.914 -13.43 4.082 1 98.62 95 VAL B N 1
ATOM 2376 C CA . VAL B 1 95 ? -10.188 -14.859 4.152 1 98.62 95 VAL B CA 1
ATOM 2377 C C . VAL B 1 95 ? -11.688 -15.094 4.324 1 98.62 95 VAL B C 1
ATOM 2379 O O . VAL B 1 95 ? -12.273 -15.945 3.652 1 98.62 95 VAL B O 1
ATOM 2382 N N . LEU B 1 96 ? -12.258 -14.344 5.203 1 98.81 96 LEU B N 1
ATOM 2383 C CA . LEU B 1 96 ? -13.688 -14.469 5.469 1 98.81 96 LEU B CA 1
ATOM 2384 C C . LEU B 1 96 ? -14.5 -14.219 4.203 1 98.81 96 LEU B C 1
ATOM 2386 O O . LEU B 1 96 ? -15.43 -14.969 3.896 1 98.81 96 LEU B O 1
ATOM 2390 N N . THR B 1 97 ? -14.219 -13.164 3.494 1 98.75 97 THR B N 1
ATOM 2391 C CA . THR B 1 97 ? -14.961 -12.805 2.289 1 98.75 97 THR B CA 1
ATOM 2392 C C . THR B 1 97 ? -14.781 -13.867 1.206 1 98.75 97 THR B C 1
ATOM 2394 O O . THR B 1 97 ? -15.711 -14.148 0.452 1 98.75 97 THR B O 1
ATOM 2397 N N . TYR B 1 98 ? -13.57 -14.375 1.095 1 98.19 98 TYR B N 1
ATOM 2398 C CA . TYR B 1 98 ? -13.352 -15.453 0.135 1 98.19 98 TYR B CA 1
ATOM 2399 C C . TYR B 1 98 ? -14.234 -16.656 0.454 1 98.19 98 TYR B C 1
ATOM 2401 O O . TYR B 1 98 ? -14.891 -17.203 -0.433 1 98.19 98 TYR B O 1
ATOM 2409 N N . LYS B 1 99 ? -14.273 -17.109 1.685 1 98.06 99 LYS B N 1
ATOM 2410 C CA . LYS B 1 99 ? -15.008 -18.297 2.115 1 98.06 99 LYS B CA 1
ATOM 2411 C C . LYS B 1 99 ? -16.516 -18.109 1.928 1 98.06 99 LYS B C 1
ATOM 2413 O O . LYS B 1 99 ? -17.219 -19.078 1.638 1 98.06 99 LYS B O 1
ATOM 2418 N N . LEU B 1 100 ? -16.938 -16.906 2.037 1 98.19 100 LEU B N 1
ATOM 2419 C CA . LEU B 1 100 ? -18.391 -16.688 2.051 1 98.19 100 LEU B CA 1
ATOM 2420 C C . LEU B 1 100 ? -18.891 -16.297 0.662 1 98.19 100 LEU B C 1
ATOM 2422 O O . LEU B 1 100 ? -20.031 -16.594 0.309 1 98.19 100 LEU B O 1
ATOM 2426 N N . PHE B 1 101 ? -18.031 -15.641 -0.176 1 98.12 101 PHE B N 1
ATOM 2427 C CA . PHE B 1 101 ? -18.625 -14.969 -1.331 1 98.12 101 PHE B CA 1
ATOM 2428 C C . PHE B 1 101 ? -17.906 -15.367 -2.613 1 98.12 101 PHE B C 1
ATOM 2430 O O . PHE B 1 101 ? -18.219 -14.867 -3.693 1 98.12 101 PHE B O 1
ATOM 2437 N N . HIS B 1 102 ? -16.953 -16.203 -2.5 1 96.5 102 HIS B N 1
ATOM 2438 C CA . HIS B 1 102 ? -16.266 -16.594 -3.723 1 96.5 102 HIS B CA 1
ATOM 2439 C C . HIS B 1 102 ? -17.203 -17.344 -4.664 1 96.5 102 HIS B C 1
ATOM 2441 O O . HIS B 1 102 ? -17.859 -18.312 -4.266 1 96.5 102 HIS B O 1
ATOM 2447 N N . LEU B 1 103 ? -17.328 -16.828 -5.871 1 93.06 103 LEU B N 1
ATOM 2448 C CA . LEU B 1 103 ? -18.094 -17.469 -6.938 1 93.06 103 LEU B CA 1
ATOM 2449 C C . LEU B 1 103 ? -17.266 -17.578 -8.211 1 93.06 103 LEU B C 1
ATOM 2451 O O . LEU B 1 103 ? -16.656 -16.594 -8.656 1 93.06 103 LEU B O 1
ATOM 2455 N N . GLU B 1 104 ? -17.266 -18.75 -8.867 1 87.44 104 GLU B N 1
ATOM 2456 C CA . GLU B 1 104 ? -16.484 -18.984 -10.078 1 87.44 104 GLU B CA 1
ATOM 2457 C C . GLU B 1 104 ? -17.031 -18.156 -11.25 1 87.44 104 GLU B C 1
ATOM 2459 O O . GLU B 1 104 ? -16.266 -17.75 -12.125 1 87.44 104 GLU B O 1
ATOM 2464 N N . GLU B 1 105 ? -18.328 -17.922 -11.227 1 88.31 105 GLU B N 1
ATOM 2465 C CA . GLU B 1 105 ? -18.969 -17.172 -12.312 1 88.31 105 GLU B CA 1
ATOM 2466 C C . GLU B 1 105 ? -18.656 -15.68 -12.211 1 88.31 105 GLU B C 1
ATOM 2468 O O . GLU B 1 105 ? -18.625 -14.977 -13.219 1 88.31 105 GLU B O 1
ATOM 2473 N N . PHE B 1 106 ? -18.438 -15.227 -10.953 1 90.38 106 PHE B N 1
ATOM 2474 C CA . PHE B 1 106 ? -18.156 -13.82 -10.703 1 90.38 106 PHE B CA 1
ATOM 2475 C C . PHE B 1 106 ? -16.859 -13.648 -9.922 1 90.38 106 PHE B C 1
ATOM 2477 O O . PHE B 1 106 ? -16.875 -13.258 -8.758 1 90.38 106 PHE B O 1
ATOM 2484 N N . ILE B 1 107 ? -15.773 -13.758 -10.609 1 87.81 107 ILE B N 1
ATOM 2485 C CA . ILE B 1 107 ? -14.461 -13.836 -9.969 1 87.81 107 ILE B CA 1
ATOM 2486 C C . ILE B 1 107 ? -14.102 -12.469 -9.383 1 87.81 107 ILE B C 1
ATOM 2488 O O . ILE B 1 107 ? -13.234 -12.367 -8.508 1 87.81 107 ILE B O 1
ATOM 2492 N N . TRP B 1 108 ? -14.766 -11.383 -9.875 1 92.5 108 TRP B N 1
ATOM 2493 C CA . TRP B 1 108 ? -14.453 -10.023 -9.453 1 92.5 108 TRP B CA 1
ATOM 2494 C C . TRP B 1 108 ? -15.164 -9.672 -8.148 1 92.5 108 TRP B C 1
ATOM 2496 O O . TRP B 1 108 ? -14.773 -8.727 -7.461 1 92.5 108 TRP B O 1
ATOM 2506 N N . LEU B 1 109 ? -16.125 -10.383 -7.688 1 96.25 109 LEU B N 1
ATOM 2507 C CA . LEU B 1 109 ? -17.031 -9.992 -6.609 1 96.25 109 LEU B CA 1
ATOM 2508 C C . LEU B 1 109 ? -16.328 -10.102 -5.254 1 96.25 109 LEU B C 1
ATOM 2510 O O . LEU B 1 109 ? -16.266 -9.125 -4.508 1 96.25 109 LEU B O 1
ATOM 2514 N N . SER B 1 110 ? -15.836 -11.312 -4.969 1 97.88 110 SER B N 1
ATOM 2515 C CA . SER B 1 110 ? -15.227 -11.539 -3.664 1 97.88 110 SER B CA 1
ATOM 2516 C C . SER B 1 110 ? -14 -10.656 -3.467 1 97.88 110 SER B C 1
ATOM 2518 O O . SER B 1 110 ? -13.844 -10.031 -2.418 1 97.88 110 SER B O 1
ATOM 2520 N N . PRO B 1 111 ? -13.172 -10.484 -4.465 1 97.44 111 PRO B N 1
ATOM 2521 C CA . PRO B 1 111 ? -12.023 -9.586 -4.305 1 97.44 111 PRO B CA 1
ATOM 2522 C C . PRO B 1 111 ? -12.438 -8.133 -4.074 1 97.44 111 PRO B C 1
ATOM 2524 O O . PRO B 1 111 ? -11.883 -7.457 -3.205 1 97.44 111 PRO B O 1
ATOM 2527 N N . ALA B 1 112 ? -13.336 -7.688 -4.797 1 98.56 112 ALA B N 1
ATOM 2528 C CA . ALA B 1 112 ? -13.805 -6.312 -4.652 1 98.56 112 ALA B CA 1
ATOM 2529 C C . ALA B 1 112 ? -14.422 -6.086 -3.271 1 98.56 112 ALA B C 1
ATOM 2531 O O . ALA B 1 112 ? -14.141 -5.078 -2.619 1 98.56 112 ALA B O 1
ATOM 2532 N N . LEU B 1 113 ? -15.203 -7.012 -2.83 1 98.81 113 LEU B N 1
ATOM 2533 C CA . LEU B 1 113 ? -15.828 -6.926 -1.518 1 98.81 113 LEU B CA 1
ATOM 2534 C C . LEU B 1 113 ? -14.789 -6.992 -0.408 1 98.81 113 LEU B C 1
ATOM 2536 O O . LEU B 1 113 ? -14.914 -6.309 0.611 1 98.81 113 LEU B O 1
ATOM 2540 N N . SER B 1 114 ? -13.828 -7.809 -0.607 1 98.81 114 SER B N 1
ATOM 2541 C CA . SER B 1 114 ? -12.766 -7.984 0.378 1 98.81 114 SER B CA 1
ATOM 2542 C C . SER B 1 114 ? -12.039 -6.672 0.643 1 98.81 114 SER B C 1
ATOM 2544 O O . SER B 1 114 ? -11.867 -6.273 1.796 1 98.81 114 SER B O 1
ATOM 2546 N N . VAL B 1 115 ? -11.664 -5.988 -0.384 1 98.88 115 VAL B N 1
ATOM 2547 C CA . VAL B 1 115 ? -10.93 -4.734 -0.247 1 98.88 115 VAL B CA 1
ATOM 2548 C C . VAL B 1 115 ? -11.836 -3.668 0.366 1 98.88 115 VAL B C 1
ATOM 2550 O O . VAL B 1 115 ? -11.438 -2.965 1.296 1 98.88 115 VAL B O 1
ATOM 2553 N N . ALA B 1 116 ? -13.023 -3.596 -0.113 1 98.94 116 ALA B N 1
ATOM 2554 C CA . ALA B 1 116 ? -13.969 -2.586 0.36 1 98.94 116 ALA B CA 1
ATOM 2555 C C . ALA B 1 116 ? -14.289 -2.785 1.838 1 98.94 116 ALA B C 1
ATOM 2557 O O . ALA B 1 116 ? -14.289 -1.826 2.613 1 98.94 116 ALA B O 1
ATOM 2558 N N . LEU B 1 117 ? -14.516 -3.99 2.26 1 98.88 117 LEU B N 1
ATOM 2559 C CA . LEU B 1 117 ? -14.828 -4.277 3.656 1 98.88 117 LEU B CA 1
ATOM 2560 C C . LEU B 1 117 ? -13.594 -4.082 4.535 1 98.88 117 LEU B C 1
ATOM 2562 O O . LEU B 1 117 ? -13.711 -3.641 5.68 1 98.88 117 LEU B O 1
ATOM 2566 N N . ALA B 1 118 ? -12.445 -4.461 4.031 1 98.94 118 ALA B N 1
ATOM 2567 C CA . ALA B 1 118 ? -11.211 -4.234 4.777 1 98.94 118 ALA B CA 1
ATOM 2568 C C . ALA B 1 118 ? -11.016 -2.752 5.082 1 98.94 118 ALA B C 1
ATOM 2570 O O . ALA B 1 118 ? -10.617 -2.387 6.191 1 98.94 118 ALA B O 1
ATOM 2571 N N . ILE B 1 119 ? -11.32 -1.927 4.098 1 98.75 119 ILE B N 1
ATOM 2572 C CA . ILE B 1 119 ? -11.219 -0.484 4.285 1 98.75 119 ILE B CA 1
ATOM 2573 C C . ILE B 1 119 ? -12.133 -0.043 5.422 1 98.75 119 ILE B C 1
ATOM 2575 O O . ILE B 1 119 ? -11.711 0.672 6.332 1 98.75 119 ILE B O 1
ATOM 2579 N N . LEU B 1 120 ? -13.352 -0.489 5.438 1 98.44 120 LEU B N 1
ATOM 2580 C CA . LEU B 1 120 ? -14.312 -0.115 6.469 1 98.44 120 LEU B CA 1
ATOM 2581 C C . LEU B 1 120 ? -13.836 -0.555 7.848 1 98.44 120 LEU B C 1
ATOM 2583 O O . LEU B 1 120 ? -13.883 0.221 8.805 1 98.44 120 LEU B O 1
ATOM 2587 N N . VAL B 1 121 ? -13.375 -1.733 7.926 1 98.62 121 VAL B N 1
ATOM 2588 C CA . VAL B 1 121 ? -12.93 -2.281 9.203 1 98.62 121 VAL B CA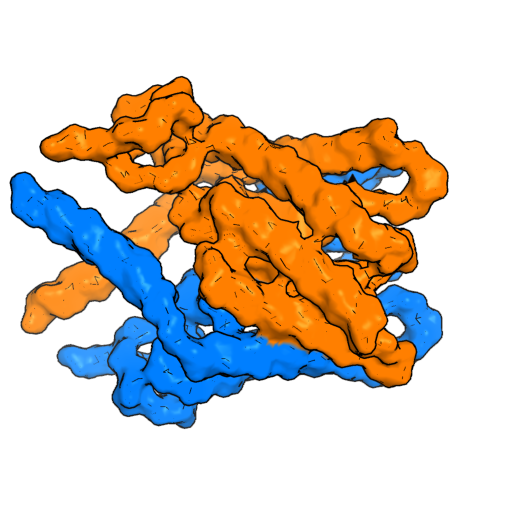 1
ATOM 2589 C C . VAL B 1 121 ? -11.734 -1.484 9.727 1 98.62 121 VAL B C 1
ATOM 2591 O O . VAL B 1 121 ? -11.688 -1.125 10.906 1 98.62 121 VAL B O 1
ATOM 2594 N N . MET B 1 122 ? -10.828 -1.203 8.875 1 98.56 122 MET B N 1
ATOM 2595 C CA . MET B 1 122 ? -9.656 -0.446 9.305 1 98.56 122 MET B CA 1
ATOM 2596 C C . MET B 1 122 ? -10.047 0.967 9.727 1 98.56 122 MET B C 1
ATOM 2598 O O . MET B 1 122 ? -9.477 1.516 10.672 1 98.56 122 MET B O 1
ATOM 2602 N N . GLN B 1 123 ? -11.008 1.564 9.008 1 97.06 123 GLN B N 1
ATOM 2603 C CA . GLN B 1 123 ? -11.453 2.906 9.359 1 97.06 123 GLN B CA 1
ATOM 2604 C C . GLN B 1 123 ? -12.141 2.912 10.727 1 97.06 123 GLN B C 1
ATOM 2606 O O . GLN B 1 123 ? -11.828 3.75 11.578 1 97.06 123 GLN B O 1
ATOM 2611 N N . TYR B 1 124 ? -12.953 2.002 10.977 1 96.62 124 TYR B N 1
ATOM 2612 C CA . TYR B 1 124 ? -13.742 1.976 12.211 1 96.62 124 TYR B CA 1
ATOM 2613 C C . TYR B 1 124 ? -12.875 1.588 13.398 1 96.62 124 TYR B C 1
ATOM 2615 O O . TYR B 1 124 ? -13.148 1.99 14.531 1 96.62 124 TYR B O 1
ATOM 2623 N N . THR B 1 125 ? -11.828 0.87 13.164 1 97.5 125 THR B N 1
ATOM 2624 C CA . THR B 1 125 ? -10.938 0.475 14.242 1 97.5 125 THR B CA 1
ATOM 2625 C C . THR B 1 125 ? -9.773 1.455 14.375 1 97.5 125 THR B C 1
ATOM 2627 O O . THR B 1 125 ? -8.891 1.268 15.203 1 97.5 125 THR B O 1
ATOM 2630 N N . LYS B 1 126 ? -9.719 2.445 13.539 1 96.75 126 LYS B N 1
ATOM 2631 C CA . LYS B 1 126 ? -8.68 3.473 13.539 1 96.75 126 LYS B CA 1
ATOM 2632 C C . LYS B 1 126 ? -7.293 2.852 13.367 1 96.75 126 LYS B C 1
ATOM 2634 O O . LYS B 1 126 ? -6.363 3.191 14.102 1 96.75 126 LYS B O 1
ATOM 2639 N N . THR B 1 127 ? -7.234 1.884 12.422 1 98.31 127 THR B N 1
ATOM 2640 C CA . THR B 1 127 ? -5.992 1.175 12.148 1 98.31 127 THR B CA 1
ATOM 2641 C C . THR B 1 127 ? -5.695 1.159 10.648 1 98.31 127 THR B C 1
ATOM 2643 O O . THR B 1 127 ? -5.203 0.162 10.117 1 98.31 127 THR B O 1
ATOM 2646 N N . LEU B 1 128 ? -6.031 2.217 9.969 1 98.44 128 LEU B N 1
ATOM 2647 C CA . LEU B 1 128 ? -5.891 2.27 8.523 1 98.44 128 LEU B CA 1
ATOM 2648 C C . LEU B 1 128 ? -4.441 2.049 8.102 1 98.44 128 LEU B C 1
ATOM 2650 O O . LEU B 1 128 ? -3.545 2.76 8.562 1 98.44 128 LEU B O 1
ATOM 2654 N N . HIS B 1 129 ? -4.141 1.086 7.363 1 98.75 129 HIS B N 1
ATOM 2655 C CA . HIS B 1 129 ? -2.869 0.702 6.762 1 98.75 129 HIS B CA 1
ATOM 2656 C C . HIS B 1 129 ? -3.049 0.304 5.301 1 98.75 129 HIS B C 1
ATOM 2658 O O . HIS B 1 129 ? -3.529 -0.793 5.008 1 98.75 129 HIS B O 1
ATOM 2664 N N . PRO B 1 130 ? -2.625 1.126 4.406 1 98.56 130 PRO B N 1
ATOM 2665 C CA . PRO B 1 130 ? -2.955 0.929 2.99 1 98.56 130 PRO B CA 1
ATOM 2666 C C . PRO B 1 130 ? -2.6 -0.469 2.492 1 98.56 130 PRO B C 1
ATOM 2668 O O . PRO B 1 130 ? -3.404 -1.11 1.812 1 98.56 130 PRO B O 1
ATOM 2671 N N . PRO B 1 131 ? -1.504 -1.107 2.891 1 98.69 131 PRO B N 1
ATOM 2672 C CA . PRO B 1 131 ? -1.193 -2.467 2.443 1 98.69 131 PRO B CA 1
ATOM 2673 C C . PRO B 1 131 ? -2.262 -3.48 2.844 1 98.69 131 PRO B C 1
ATOM 2675 O O . PRO B 1 131 ? -2.309 -4.586 2.297 1 98.69 131 PRO B O 1
ATOM 2678 N N . GLY B 1 132 ? -3.051 -3.102 3.852 1 98.81 132 GLY B N 1
ATOM 2679 C CA . GLY B 1 132 ? -4.156 -3.969 4.223 1 98.81 132 GLY B CA 1
ATOM 2680 C C . GLY B 1 132 ? -5.07 -4.305 3.061 1 98.81 132 GLY B C 1
ATOM 2681 O O . GLY B 1 132 ? -5.617 -5.406 2.99 1 98.81 132 GLY B O 1
ATOM 2682 N N . GLY B 1 133 ? -5.273 -3.34 2.201 1 98.75 133 GLY B N 1
ATOM 2683 C CA . GLY B 1 133 ? -6.051 -3.619 1.002 1 98.75 133 GLY B CA 1
ATOM 2684 C C . GLY B 1 133 ? -5.449 -4.719 0.146 1 98.75 133 GLY B C 1
ATOM 2685 O O . GLY B 1 133 ? -6.176 -5.562 -0.387 1 98.75 133 GLY B O 1
ATOM 2686 N N . ALA B 1 134 ? -4.168 -4.656 -0.019 1 98.38 134 ALA B N 1
ATOM 2687 C CA . ALA B 1 134 ? -3.463 -5.699 -0.758 1 98.38 134 ALA B CA 1
ATOM 2688 C C . ALA B 1 134 ? -3.596 -7.051 -0.06 1 98.38 134 ALA B C 1
ATOM 2690 O O . ALA B 1 134 ? -3.816 -8.07 -0.712 1 98.38 134 ALA B O 1
ATOM 2691 N N . ILE B 1 135 ? -3.42 -7.043 1.237 1 98.44 135 ILE B N 1
ATOM 2692 C CA . ILE B 1 135 ? -3.494 -8.258 2.043 1 98.44 135 ILE B CA 1
ATOM 2693 C C . ILE B 1 135 ? -4.859 -8.914 1.861 1 98.44 135 ILE B C 1
ATOM 2695 O O . ILE B 1 135 ? -4.945 -10.117 1.609 1 98.44 135 ILE B O 1
ATOM 2699 N N . ALA B 1 136 ? -5.883 -8.133 1.949 1 98.75 136 ALA B N 1
ATOM 2700 C CA . ALA B 1 136 ? -7.238 -8.648 1.783 1 98.75 136 ALA B CA 1
ATOM 2701 C C . ALA B 1 136 ? -7.457 -9.172 0.366 1 98.75 136 ALA B C 1
ATOM 2703 O O . ALA B 1 136 ? -8.047 -10.242 0.174 1 98.75 136 ALA B O 1
ATOM 2704 N N . LEU B 1 137 ? -7.02 -8.445 -0.58 1 98 137 LEU B N 1
ATOM 2705 C CA . LEU B 1 137 ? -7.199 -8.812 -1.98 1 98 137 LEU B CA 1
ATOM 2706 C C . LEU B 1 137 ? -6.477 -10.117 -2.301 1 98 137 LEU B C 1
ATOM 2708 O O . LEU B 1 137 ? -7.027 -10.984 -2.973 1 98 137 LEU B O 1
ATOM 2712 N N . ILE B 1 138 ? -5.273 -10.281 -1.834 1 96.06 138 ILE B N 1
ATOM 2713 C CA . ILE B 1 138 ? -4.43 -11.43 -2.137 1 96.06 138 ILE B CA 1
ATOM 2714 C C . ILE B 1 138 ? -5.059 -12.703 -1.561 1 96.06 138 ILE B C 1
ATOM 2716 O O . ILE B 1 138 ? -4.98 -13.766 -2.17 1 96.06 138 ILE B O 1
ATOM 2720 N N . ALA B 1 139 ? -5.762 -12.602 -0.495 1 96.44 139 ALA B N 1
ATOM 2721 C CA . ALA B 1 139 ? -6.477 -13.75 0.056 1 96.44 139 ALA B CA 1
ATOM 2722 C C . ALA B 1 139 ? -7.508 -14.281 -0.936 1 96.44 139 ALA B C 1
ATOM 2724 O O . ALA B 1 139 ? -7.941 -15.43 -0.833 1 96.44 139 ALA B O 1
ATOM 2725 N N . ASN B 1 140 ? -7.93 -13.484 -1.871 1 95.75 140 ASN B N 1
ATOM 2726 C CA . ASN B 1 140 ? -8.977 -13.844 -2.818 1 95.75 140 ASN B CA 1
ATOM 2727 C C . ASN B 1 140 ? -8.406 -14.195 -4.188 1 95.75 140 ASN B C 1
ATOM 2729 O O . ASN B 1 140 ? -8.945 -15.047 -4.895 1 95.75 140 ASN B O 1
ATOM 2733 N N . ILE B 1 141 ? -7.227 -13.586 -4.52 1 92.12 141 ILE B N 1
ATOM 2734 C CA . ILE B 1 141 ? -6.762 -13.734 -5.895 1 92.12 141 ILE B CA 1
ATOM 2735 C C . ILE B 1 141 ? -5.418 -14.461 -5.906 1 92.12 141 ILE B C 1
ATOM 2737 O O . ILE B 1 141 ? -4.875 -14.75 -6.973 1 92.12 141 ILE B O 1
ATOM 2741 N N . GLY B 1 142 ? -4.895 -14.633 -4.738 1 89.62 142 GLY B N 1
ATOM 2742 C CA . GLY B 1 142 ? -3.598 -15.281 -4.66 1 89.62 142 GLY B CA 1
ATOM 2743 C C . GLY B 1 142 ? -3.619 -16.719 -5.168 1 89.62 142 GLY B C 1
ATOM 2744 O O . GLY B 1 142 ? -4.609 -17.156 -5.75 1 89.62 142 GLY B O 1
ATOM 2745 N N . SER B 1 143 ? -2.52 -17.406 -5.074 1 87 143 SER B N 1
ATOM 2746 C CA . SER B 1 143 ? -2.383 -18.797 -5.512 1 87 143 SER B CA 1
ATOM 2747 C C . SER B 1 143 ? -3.336 -19.719 -4.754 1 87 143 SER B C 1
ATOM 2749 O O . SER B 1 143 ? -3.893 -19.328 -3.723 1 87 143 SER B O 1
ATOM 2751 N N . ASP B 1 144 ? -3.484 -20.906 -5.258 1 88 144 ASP B N 1
ATOM 2752 C CA . ASP B 1 144 ? -4.316 -21.891 -4.57 1 88 144 ASP B CA 1
ATOM 2753 C C . ASP B 1 144 ? -3.783 -22.188 -3.17 1 88 144 ASP B C 1
ATOM 2755 O O . ASP B 1 144 ? -4.559 -22.438 -2.246 1 88 144 ASP B O 1
ATOM 2759 N N . GLU B 1 145 ? -2.516 -22.156 -3.066 1 86.25 145 GLU B N 1
ATOM 2760 C CA . GLU B 1 145 ? -1.899 -22.391 -1.765 1 86.25 145 GLU B CA 1
ATOM 2761 C C . GLU B 1 145 ? -2.34 -21.344 -0.746 1 86.25 145 GLU B C 1
ATOM 2763 O O . GLU B 1 145 ? -2.635 -21.672 0.405 1 86.25 145 GLU B O 1
ATOM 2768 N N . ILE B 1 146 ? -2.391 -20.109 -1.188 1 89.25 146 ILE B N 1
ATOM 2769 C CA . ILE B 1 146 ? -2.811 -19.031 -0.309 1 89.25 146 ILE B CA 1
ATOM 2770 C C . ILE B 1 146 ? -4.277 -19.219 0.074 1 89.25 146 ILE B C 1
ATOM 2772 O O . ILE B 1 146 ? -4.637 -19.109 1.249 1 89.25 146 ILE B O 1
ATOM 2776 N N . LYS B 1 147 ? -5.07 -19.531 -0.854 1 91.69 147 LYS B N 1
ATOM 2777 C CA . LYS B 1 147 ? -6.504 -19.688 -0.636 1 91.69 147 LYS B CA 1
ATOM 2778 C C . LYS B 1 147 ? -6.797 -20.875 0.278 1 91.69 147 LYS B C 1
ATOM 2780 O O . LYS B 1 147 ? -7.711 -20.812 1.101 1 91.69 147 LYS B O 1
ATOM 2785 N N . GLU B 1 148 ? -5.98 -21.906 0.185 1 92.12 148 GLU B N 1
ATOM 2786 C CA . GLU B 1 148 ? -6.188 -23.125 0.955 1 92.12 148 GLU B CA 1
ATOM 2787 C C . GLU B 1 148 ? -5.746 -22.953 2.404 1 92.12 148 GLU B C 1
ATOM 2789 O O . GLU B 1 148 ? -6.195 -23.688 3.291 1 92.12 148 GLU B O 1
ATOM 2794 N N . MET B 1 149 ? -4.934 -21.984 2.682 1 91.88 149 MET B N 1
ATOM 2795 C CA . MET B 1 149 ? -4.43 -21.75 4.027 1 91.88 149 MET B CA 1
ATOM 2796 C C . MET B 1 149 ? -5.57 -21.391 4.98 1 91.88 149 MET B C 1
ATOM 2798 O O . MET B 1 149 ? -5.477 -21.656 6.184 1 91.88 149 MET B O 1
ATOM 2802 N N . GLY B 1 150 ? -6.59 -20.781 4.43 1 95.5 150 GLY B N 1
ATOM 2803 C CA . GLY B 1 150 ? -7.652 -20.297 5.297 1 95.5 150 GLY B CA 1
ATOM 2804 C C . GLY B 1 150 ? -7.18 -19.25 6.289 1 95.5 150 GLY B C 1
ATOM 2805 O O . GLY B 1 150 ? -6.441 -18.328 5.926 1 95.5 150 GLY B O 1
ATOM 2806 N N . PHE B 1 151 ? -7.594 -19.406 7.527 1 97.62 151 PHE B N 1
ATOM 2807 C CA . PHE B 1 151 ? -7.324 -18.375 8.516 1 97.62 151 PHE B CA 1
ATOM 2808 C C . PHE B 1 151 ? -5.875 -18.438 8.984 1 97.62 151 PHE B C 1
ATOM 2810 O O . PHE B 1 151 ? -5.387 -17.5 9.633 1 97.62 151 PHE B O 1
ATOM 2817 N N . LEU B 1 152 ? -5.141 -19.438 8.648 1 95.69 152 LEU B N 1
ATOM 2818 C CA . LEU B 1 152 ? -3.715 -19.469 8.953 1 95.69 152 LEU B CA 1
ATOM 2819 C C . LEU B 1 152 ? -2.973 -18.375 8.195 1 95.69 152 LEU B C 1
ATOM 2821 O O . LEU B 1 152 ? -1.885 -17.953 8.602 1 95.69 152 LEU B O 1
ATOM 2825 N N . TYR B 1 153 ? -3.545 -17.984 7.055 1 95.94 153 TYR B N 1
ATOM 2826 C CA . TYR B 1 153 ? -3.031 -16.859 6.27 1 95.94 153 TYR B CA 1
ATOM 2827 C C . TYR B 1 153 ? -2.811 -15.633 7.145 1 95.94 153 TYR B C 1
ATOM 2829 O O . TYR B 1 153 ? -1.852 -14.883 6.941 1 95.94 153 TYR B O 1
ATOM 2837 N N . VAL B 1 154 ? -3.609 -15.445 8.211 1 98 154 VAL B N 1
ATOM 2838 C CA . VAL B 1 154 ? -3.598 -14.281 9.086 1 98 154 VAL B CA 1
ATOM 2839 C C . VAL B 1 154 ? -2.346 -14.297 9.961 1 98 154 VAL B C 1
ATOM 2841 O O . VAL B 1 154 ? -1.7 -13.266 10.156 1 98 154 VAL B O 1
ATOM 2844 N N . LEU B 1 155 ? -1.996 -15.438 10.438 1 95.44 155 LEU B N 1
ATOM 2845 C CA . LEU B 1 155 ? -0.847 -15.578 11.32 1 95.44 155 LEU B CA 1
ATOM 2846 C C . LEU B 1 155 ? 0.451 -15.641 10.523 1 95.44 155 LEU B C 1
ATOM 2848 O O . LEU B 1 155 ? 1.389 -14.883 10.797 1 95.44 155 LEU B O 1
ATOM 2852 N N . ASN B 1 156 ? 0.378 -16.578 9.609 1 91.75 156 ASN B N 1
ATOM 2853 C CA . ASN B 1 156 ? 1.482 -16.781 8.68 1 91.75 156 ASN B CA 1
ATOM 2854 C C . ASN B 1 156 ? 0.986 -16.891 7.238 1 91.75 156 ASN B C 1
ATOM 2856 O O . ASN B 1 156 ? 0.257 -17.828 6.906 1 91.75 156 ASN B O 1
ATOM 2860 N N . PRO B 1 157 ? 1.368 -15.891 6.492 1 93.88 157 PRO B N 1
ATOM 2861 C CA . PRO B 1 157 ? 2.578 -15.07 6.551 1 93.88 157 PRO B CA 1
ATOM 2862 C C . PRO B 1 157 ? 2.297 -13.641 7.02 1 93.88 157 PRO B C 1
ATOM 2864 O O . PRO B 1 157 ? 3.23 -12.859 7.219 1 93.88 157 PRO B O 1
ATOM 2867 N N . ILE B 1 158 ? 1.071 -13.258 7.246 1 97.25 158 ILE B N 1
ATOM 2868 C CA . ILE B 1 158 ? 0.763 -11.836 7.348 1 97.25 158 ILE B CA 1
ATOM 2869 C C . ILE B 1 158 ? 1.312 -11.281 8.664 1 97.25 158 ILE B C 1
ATOM 2871 O O . ILE B 1 158 ? 2.195 -10.422 8.664 1 97.25 158 ILE B O 1
ATOM 2875 N N . PHE B 1 159 ? 0.885 -11.836 9.734 1 97.38 159 PHE B N 1
ATOM 2876 C CA . PHE B 1 159 ? 1.31 -11.328 11.031 1 97.38 159 PHE B CA 1
ATOM 2877 C C . PHE B 1 159 ? 2.818 -11.461 11.203 1 97.38 159 PHE B C 1
ATOM 2879 O O . PHE B 1 159 ? 3.488 -10.516 11.617 1 97.38 159 PHE B O 1
ATOM 2886 N N . SER B 1 160 ? 3.33 -12.586 10.898 1 95.31 160 SER B N 1
ATOM 2887 C CA . SER B 1 160 ? 4.762 -12.828 11.062 1 95.31 160 SER B CA 1
ATOM 2888 C C . SER B 1 160 ? 5.582 -11.914 10.164 1 95.31 160 SER B C 1
ATOM 2890 O O . SER B 1 160 ? 6.605 -11.367 10.594 1 95.31 160 SER B O 1
ATOM 2892 N N . GLY B 1 161 ? 5.164 -11.758 8.922 1 96.88 161 GLY B N 1
ATOM 2893 C CA . GLY B 1 161 ? 5.875 -10.883 8 1 96.88 161 GLY B CA 1
ATOM 2894 C C . GLY B 1 161 ? 5.879 -9.43 8.445 1 96.88 161 GLY B C 1
ATOM 2895 O O . GLY B 1 161 ? 6.91 -8.758 8.383 1 96.88 161 GLY B O 1
ATOM 2896 N N . LEU B 1 162 ? 4.754 -8.977 8.922 1 98.38 162 LEU B N 1
ATOM 2897 C CA . LEU B 1 162 ? 4.656 -7.602 9.398 1 98.38 162 LEU B CA 1
ATOM 2898 C C . LEU B 1 162 ? 5.527 -7.391 10.633 1 98.38 162 LEU B C 1
ATOM 2900 O O . LEU B 1 162 ? 6.105 -6.316 10.812 1 98.38 162 LEU B O 1
ATOM 2904 N N . MET B 1 163 ? 5.598 -8.406 11.43 1 98.06 163 MET B N 1
ATOM 2905 C CA . MET B 1 163 ? 6.445 -8.32 12.617 1 98.06 163 MET B CA 1
ATOM 2906 C C . MET B 1 163 ? 7.914 -8.172 12.227 1 98.06 163 MET B C 1
ATOM 2908 O O . MET B 1 163 ? 8.648 -7.398 12.836 1 98.06 163 MET B O 1
ATOM 2912 N N . VAL B 1 164 ? 8.305 -8.914 11.266 1 97.75 164 VAL B N 1
ATOM 2913 C CA . VAL B 1 164 ? 9.68 -8.828 10.789 1 97.75 164 VAL B CA 1
ATOM 2914 C C . VAL B 1 164 ? 9.953 -7.422 10.258 1 97.75 164 VAL B C 1
ATOM 2916 O O . VAL B 1 164 ? 10.977 -6.816 10.594 1 97.75 164 VAL B O 1
ATOM 2919 N N . LEU B 1 165 ? 9.078 -6.93 9.445 1 98.62 165 LEU B N 1
ATOM 2920 C CA . LEU B 1 165 ? 9.266 -5.598 8.875 1 98.62 165 LEU B CA 1
ATOM 2921 C C . LEU B 1 165 ? 9.305 -4.539 9.969 1 98.62 165 LEU B C 1
ATOM 2923 O O . LEU B 1 165 ? 10.102 -3.605 9.914 1 98.62 165 LEU B O 1
ATOM 2927 N N . LEU B 1 166 ? 8.469 -4.68 10.961 1 98.56 166 LEU B N 1
ATOM 2928 C CA . LEU B 1 166 ? 8.414 -3.719 12.055 1 98.56 166 LEU B CA 1
ATOM 2929 C C . LEU B 1 166 ? 9.719 -3.732 12.852 1 98.56 166 LEU B C 1
ATOM 2931 O O . LEU B 1 166 ? 10.211 -2.68 13.266 1 98.56 166 LEU B O 1
ATOM 2935 N N . LEU B 1 167 ? 10.188 -4.887 13.086 1 98.06 167 LEU B N 1
ATOM 2936 C CA . LEU B 1 167 ? 11.445 -5.004 13.812 1 98.06 167 LEU B CA 1
ATOM 2937 C C . LEU B 1 167 ? 12.578 -4.309 13.055 1 98.06 167 LEU B C 1
ATOM 2939 O O . LEU B 1 167 ? 13.367 -3.57 13.648 1 98.06 167 LEU B O 1
ATOM 2943 N N . VAL B 1 168 ? 12.633 -4.551 11.789 1 98.44 168 VAL B N 1
ATOM 2944 C CA . VAL B 1 168 ? 13.648 -3.904 10.969 1 98.44 168 VAL B CA 1
ATOM 2945 C C . VAL B 1 168 ? 13.422 -2.395 10.953 1 98.44 168 VAL B C 1
ATOM 2947 O O . VAL B 1 168 ? 14.375 -1.615 10.984 1 98.44 168 VAL B O 1
ATOM 2950 N N . ALA B 1 169 ? 12.195 -1.993 10.859 1 98.25 169 ALA B N 1
ATOM 2951 C CA . ALA B 1 169 ? 11.867 -0.57 10.867 1 98.25 169 ALA B CA 1
ATOM 2952 C C . ALA B 1 169 ? 12.328 0.094 12.164 1 98.25 169 ALA B C 1
ATOM 2954 O O . ALA B 1 169 ? 12.828 1.222 12.148 1 98.25 169 ALA B O 1
ATOM 2955 N N . LEU B 1 170 ? 12.133 -0.576 13.258 1 96.56 170 LEU B N 1
ATOM 2956 C CA . LEU B 1 170 ? 12.586 -0.064 14.539 1 96.56 170 LEU B CA 1
ATOM 2957 C C . LEU B 1 170 ? 14.102 0.143 14.539 1 96.56 170 LEU B C 1
ATOM 2959 O O . LEU B 1 170 ? 14.594 1.139 15.078 1 96.56 170 LEU B O 1
ATOM 2963 N N . LEU B 1 171 ? 14.75 -0.698 13.922 1 96.19 171 LEU B N 1
ATOM 2964 C CA . LEU B 1 171 ? 16.203 -0.667 13.945 1 96.19 171 LEU B CA 1
ATOM 2965 C C . LEU B 1 171 ? 16.75 0.381 12.977 1 96.19 171 LEU B C 1
ATOM 2967 O O . LEU B 1 171 ? 17.609 1.188 13.344 1 96.19 171 LEU B O 1
ATOM 2971 N N . PHE B 1 172 ? 16.219 0.501 11.836 1 95.69 172 PHE B N 1
ATOM 2972 C CA . PHE B 1 172 ? 16.844 1.297 10.789 1 95.69 172 PHE B CA 1
ATOM 2973 C C . PHE B 1 172 ? 16.312 2.723 10.797 1 95.69 172 PHE B C 1
ATOM 2975 O O . PHE B 1 172 ? 17.031 3.666 10.453 1 95.69 172 PHE B O 1
ATOM 2982 N N . ASN B 1 173 ? 15.102 2.881 11.125 1 96.12 173 ASN B N 1
ATOM 2983 C CA . ASN B 1 173 ? 14.562 4.234 11.133 1 96.12 173 ASN B CA 1
ATOM 2984 C C . ASN B 1 173 ? 15.172 5.078 12.25 1 96.12 173 ASN B C 1
ATOM 2986 O O . ASN B 1 173 ? 15.258 6.301 12.133 1 96.12 173 ASN B O 1
ATOM 2990 N N . ASN B 1 174 ? 15.602 4.406 13.258 1 95.38 174 ASN B N 1
ATOM 2991 C CA . ASN B 1 174 ? 16.109 5.148 14.406 1 95.38 174 ASN B CA 1
ATOM 2992 C C . ASN B 1 174 ? 17.609 5.41 14.297 1 95.38 174 ASN B C 1
ATOM 2994 O O . ASN B 1 174 ? 18.203 6.039 15.172 1 95.38 174 ASN B O 1
ATOM 2998 N N . ILE B 1 175 ? 18.156 4.949 13.234 1 94.31 175 ILE B N 1
ATOM 2999 C CA . ILE B 1 175 ? 19.547 5.258 12.977 1 94.31 175 ILE B CA 1
ATOM 3000 C C . ILE B 1 175 ? 19.688 6.703 12.5 1 94.31 175 ILE B C 1
ATOM 3002 O O . ILE B 1 175 ? 20.625 7.402 12.875 1 94.31 175 ILE B O 1
ATOM 3006 N N . SER B 1 176 ? 18.781 7.113 11.695 1 90.94 176 SER B N 1
ATOM 3007 C CA . SER B 1 176 ? 18.797 8.477 11.172 1 90.94 176 SER B CA 1
ATOM 3008 C C . SER B 1 176 ? 18.594 9.492 12.289 1 90.94 176 SER B C 1
ATOM 3010 O O . SER B 1 176 ? 17.797 9.281 13.203 1 90.94 176 SER B O 1
ATOM 3012 N N . LYS B 1 177 ? 19.219 10.602 12.164 1 90.25 177 LYS B N 1
ATOM 3013 C CA . LYS B 1 177 ? 19.094 11.664 13.156 1 90.25 177 LYS B CA 1
ATOM 3014 C C . LYS B 1 177 ? 17.828 12.477 12.93 1 90.25 177 LYS B C 1
ATOM 3016 O O . LYS B 1 177 ? 17.406 13.242 13.812 1 90.25 177 LYS B O 1
ATOM 3021 N N . ASN B 1 178 ? 17.219 12.227 11.852 1 90.44 178 ASN B N 1
ATOM 3022 C CA . ASN B 1 178 ? 16.078 13.047 11.492 1 90.44 178 ASN B CA 1
ATOM 3023 C C . ASN B 1 178 ? 14.766 12.281 11.664 1 90.44 178 ASN B C 1
ATOM 3025 O O . ASN B 1 178 ? 13.688 12.82 11.422 1 90.44 178 ASN B O 1
ATOM 3029 N N . ARG B 1 179 ? 14.938 11.039 12.086 1 92 179 ARG B N 1
ATOM 3030 C CA . ARG B 1 179 ? 13.742 10.211 12.203 1 92 179 ARG B CA 1
ATOM 3031 C C . ARG B 1 179 ? 13.633 9.594 13.594 1 92 179 ARG B C 1
ATOM 3033 O O . ARG B 1 179 ? 14.633 9.484 14.312 1 92 179 ARG B O 1
ATOM 3040 N N . ILE B 1 180 ? 12.453 9.375 13.914 1 93.31 180 ILE B N 1
ATOM 3041 C CA . ILE B 1 180 ? 12.164 8.602 15.109 1 93.31 180 ILE B CA 1
ATOM 3042 C C . ILE B 1 180 ? 10.984 7.672 14.859 1 93.31 180 ILE B C 1
ATOM 3044 O O . ILE B 1 180 ? 9.992 8.07 14.242 1 93.31 180 ILE B O 1
ATOM 3048 N N . TYR B 1 181 ? 11.148 6.441 15.258 1 94.75 181 TYR B N 1
ATOM 3049 C CA . TYR B 1 181 ? 10.109 5.438 15.055 1 94.75 181 TYR B CA 1
ATOM 3050 C C . TYR B 1 181 ? 10 4.516 16.266 1 94.75 181 TYR B C 1
ATOM 3052 O O . TYR B 1 181 ? 10.992 3.93 16.703 1 94.75 181 TYR B O 1
ATOM 3060 N N . PRO B 1 182 ? 8.781 4.348 16.797 1 94.62 182 PRO B N 1
ATOM 3061 C CA . PRO B 1 182 ? 7.527 5.012 16.422 1 94.62 182 PRO B CA 1
ATOM 3062 C C . PRO B 1 182 ? 7.57 6.523 16.641 1 94.62 182 PRO B C 1
ATOM 3064 O O . PRO B 1 182 ? 8.367 7.008 17.453 1 94.62 182 PRO B O 1
ATOM 3067 N N . TYR B 1 183 ? 6.664 7.102 15.859 1 90.19 183 TYR B N 1
ATOM 3068 C CA . TYR B 1 183 ? 6.672 8.562 15.875 1 90.19 183 TYR B CA 1
ATOM 3069 C C . TYR B 1 183 ? 6.27 9.086 17.25 1 90.19 183 TYR B C 1
ATOM 3071 O O . TYR B 1 183 ? 5.348 8.562 17.875 1 90.19 183 TYR B O 1
ATOM 3079 N N . ARG B 1 184 ? 7.039 10.07 17.75 1 86.56 184 ARG B N 1
ATOM 3080 C CA . ARG B 1 184 ? 6.766 10.852 18.953 1 86.56 184 ARG B CA 1
ATOM 3081 C C . ARG B 1 184 ? 7.141 12.32 18.734 1 86.56 184 ARG B C 1
ATOM 3083 O O . ARG B 1 184 ? 8.078 12.625 18 1 86.56 184 ARG B O 1
ATOM 3090 N N . ASP B 1 185 ? 6.312 13.141 19.344 1 86.31 185 ASP B N 1
ATOM 3091 C CA . ASP B 1 185 ? 6.586 14.57 19.234 1 86.31 185 ASP B CA 1
ATOM 3092 C C . ASP B 1 185 ? 7.688 15 20.203 1 86.31 185 ASP B C 1
ATOM 3094 O O . ASP B 1 185 ? 7.398 15.43 21.312 1 86.31 185 ASP B O 1
ATOM 3098 N N . VAL B 1 186 ? 8.852 14.844 19.812 1 86.19 186 VAL B N 1
ATOM 3099 C CA . VAL B 1 186 ? 10.016 15.188 20.625 1 86.19 186 VAL B CA 1
ATOM 3100 C C . VAL B 1 186 ? 11.102 15.797 19.734 1 86.19 186 VAL B C 1
ATOM 3102 O O . VAL B 1 186 ? 10.977 15.805 18.516 1 86.19 186 VAL B O 1
ATOM 3105 N N . ASN B 1 187 ? 12.047 16.422 20.391 1 86.56 187 ASN B N 1
ATOM 3106 C CA . ASN B 1 187 ? 13.227 16.859 19.656 1 86.56 187 ASN B CA 1
ATOM 3107 C C . ASN B 1 187 ? 14.125 15.688 19.266 1 86.56 187 ASN B C 1
ATOM 3109 O O . ASN B 1 187 ? 15 15.289 20.047 1 86.56 187 ASN B O 1
ATOM 3113 N N . ILE B 1 188 ? 14.094 15.281 18.094 1 86.75 188 ILE B N 1
ATOM 3114 C CA . ILE B 1 188 ? 14.656 14.023 17.609 1 86.75 188 ILE B CA 1
ATOM 3115 C C . ILE B 1 188 ? 16.188 14.094 17.641 1 86.75 188 ILE B C 1
ATOM 3117 O O . ILE B 1 188 ? 16.844 13.141 18.047 1 86.75 188 ILE B O 1
ATOM 3121 N N . ARG B 1 189 ? 16.688 15.188 17.328 1 87.88 189 ARG B N 1
ATOM 3122 C CA . ARG B 1 189 ? 18.125 15.305 17.156 1 87.88 189 ARG B CA 1
ATOM 3123 C C . ARG B 1 189 ? 18.844 15.273 18.5 1 87.88 189 ARG B C 1
ATOM 3125 O O . ARG B 1 189 ? 20.047 15.039 18.562 1 87.88 189 ARG B O 1
ATOM 3132 N N . LYS B 1 190 ? 18.141 15.438 19.5 1 86.44 190 LYS B N 1
ATOM 3133 C CA . LYS B 1 190 ? 18.734 15.414 20.844 1 86.44 190 LYS B CA 1
ATOM 3134 C C . LYS B 1 190 ? 18.781 14 21.406 1 86.44 190 LYS B C 1
ATOM 3136 O O . LYS B 1 190 ? 19.453 13.734 22.406 1 86.44 190 LYS B O 1
ATOM 3141 N N . LEU B 1 191 ? 18.156 13.148 20.734 1 89.88 191 LEU B N 1
ATOM 3142 C CA . LEU B 1 191 ? 18.047 11.789 21.234 1 89.88 191 LEU B CA 1
ATOM 3143 C C . LEU B 1 191 ? 19.109 10.883 20.609 1 89.88 191 LEU B C 1
ATOM 3145 O O . LEU B 1 191 ? 19.391 11 19.422 1 89.88 191 LEU B O 1
ATOM 3149 N N . SER B 1 192 ? 19.641 10.07 21.453 1 90.75 192 SER B N 1
ATOM 3150 C CA . SER B 1 192 ? 20.547 9.047 20.953 1 90.75 192 SER B CA 1
ATOM 3151 C C . SER B 1 192 ? 19.766 7.867 20.375 1 90.75 192 SER B C 1
ATOM 3153 O O . SER B 1 192 ? 18.562 7.754 20.547 1 90.75 192 SER B O 1
ATOM 3155 N N . TYR B 1 193 ? 20.562 7.02 19.641 1 92.81 193 TYR B N 1
ATOM 3156 C CA . TYR B 1 193 ? 19.969 5.824 19.062 1 92.81 193 TYR B CA 1
ATOM 3157 C C . TYR B 1 193 ? 19.281 4.98 20.109 1 92.81 193 TYR B C 1
ATOM 3159 O O . TYR B 1 193 ? 18.141 4.555 19.922 1 92.81 193 TYR B O 1
ATOM 3167 N N . TYR B 1 194 ? 19.938 4.77 21.219 1 91.44 194 TYR B N 1
ATOM 3168 C CA . TYR B 1 194 ? 19.406 3.943 22.297 1 91.44 194 TYR B CA 1
ATOM 3169 C C . TYR B 1 194 ? 18.156 4.578 22.906 1 91.44 194 TYR B C 1
ATOM 3171 O O . TYR B 1 194 ? 17.203 3.877 23.25 1 91.44 194 TYR B O 1
ATOM 3179 N N . GLU B 1 195 ? 18.141 5.859 22.984 1 89.62 195 GLU B N 1
ATOM 3180 C CA . GLU B 1 195 ? 16.984 6.57 23.547 1 89.62 195 GLU B CA 1
ATOM 3181 C C . GLU B 1 195 ? 15.773 6.465 22.625 1 89.62 195 GLU B C 1
ATOM 3183 O O . GLU B 1 195 ? 14.641 6.32 23.109 1 89.62 195 GLU B O 1
ATOM 3188 N N . LYS B 1 196 ? 16.125 6.504 21.422 1 90.44 196 LYS B N 1
ATOM 3189 C CA . LYS B 1 196 ? 15.023 6.383 20.469 1 90.44 196 LYS B CA 1
ATOM 3190 C C . LYS B 1 196 ? 14.375 5.004 20.531 1 90.44 196 LYS B C 1
ATOM 3192 O O . LYS B 1 196 ? 13.164 4.875 20.391 1 90.44 196 LYS B O 1
ATOM 3197 N N . LEU B 1 197 ? 15.188 4.016 20.828 1 89.5 197 LEU B N 1
ATOM 3198 C CA . LEU B 1 197 ? 14.727 2.631 20.812 1 89.5 197 LEU B CA 1
ATOM 3199 C C . LEU B 1 197 ? 13.992 2.287 22.094 1 89.5 197 LEU B C 1
ATOM 3201 O O . LEU B 1 197 ? 12.992 1.571 22.078 1 89.5 197 LEU B O 1
ATOM 3205 N N . PHE B 1 198 ? 14.453 2.834 23.125 1 86.06 198 PHE B N 1
ATOM 3206 C CA . PHE B 1 198 ? 14.016 2.229 24.375 1 86.06 198 PHE B CA 1
ATOM 3207 C C . PHE B 1 198 ? 13.312 3.254 25.25 1 86.06 198 PHE B C 1
ATOM 3209 O O . PHE B 1 198 ? 12.578 2.891 26.172 1 86.06 198 PHE B O 1
ATOM 3216 N N . LYS B 1 199 ? 13.562 4.473 25.031 1 76.31 199 LYS B N 1
ATOM 3217 C CA . LYS B 1 199 ? 12.961 5.473 25.922 1 76.31 199 LYS B CA 1
ATOM 3218 C C . LYS B 1 199 ? 11.758 6.137 25.266 1 76.31 199 LYS B C 1
ATOM 3220 O O . LYS B 1 199 ? 11.797 7.328 24.938 1 76.31 199 LYS B O 1
ATOM 3225 N N . TRP B 1 200 ? 10.766 5.387 25.141 1 74.56 200 TRP B N 1
ATOM 3226 C CA . TRP B 1 200 ? 9.586 5.859 24.422 1 74.56 200 TRP B CA 1
ATOM 3227 C C . TRP B 1 200 ? 8.781 6.836 25.266 1 74.56 200 TRP B C 1
ATOM 3229 O O . TRP B 1 200 ? 7.988 7.621 24.734 1 74.56 200 TRP B O 1
ATOM 3239 N N . LYS B 1 201 ? 9.008 6.906 26.516 1 69.81 201 LYS B N 1
ATOM 3240 C CA . LYS B 1 201 ? 8.258 7.762 27.438 1 69.81 201 LYS B CA 1
ATOM 3241 C C . LYS B 1 201 ? 8.875 9.156 27.5 1 69.81 201 LYS B C 1
ATOM 3243 O O . LYS B 1 201 ? 8.344 10.039 28.188 1 69.81 201 LYS B O 1
ATOM 3248 N N . ILE B 1 202 ? 9.883 9.375 26.875 1 61.66 202 ILE B N 1
ATOM 3249 C CA . ILE B 1 202 ? 10.508 10.695 26.922 1 61.66 202 ILE B CA 1
ATOM 3250 C C . ILE B 1 202 ? 9.562 11.734 26.328 1 61.66 202 ILE B C 1
ATOM 3252 O O . ILE B 1 202 ? 9.094 11.578 25.188 1 61.66 202 ILE B O 1
ATOM 3256 N N . LYS B 1 203 ? 8.828 12.484 27.016 1 59.25 203 LYS B N 1
ATOM 3257 C CA . LYS B 1 203 ? 8.008 13.625 26.609 1 59.25 203 LYS B CA 1
ATOM 3258 C C . LYS B 1 203 ? 8.828 14.906 26.562 1 59.25 203 LYS B C 1
ATOM 3260 O O . LYS B 1 203 ? 9.844 15.031 27.25 1 59.25 203 LYS B O 1
ATOM 3265 N N . ASN B 1 204 ? 8.664 15.781 25.422 1 51.06 204 ASN B N 1
ATOM 3266 C CA . ASN B 1 204 ? 9.359 17.062 25.438 1 51.06 204 ASN B CA 1
ATOM 3267 C C . ASN B 1 204 ? 9.258 17.734 26.812 1 51.06 204 ASN B C 1
ATOM 3269 O O . ASN B 1 204 ? 8.172 17.828 27.391 1 51.06 204 ASN B O 1
ATOM 3273 N N . SER B 1 205 ? 10.266 17.562 27.609 1 40.12 205 SER B N 1
ATOM 3274 C CA . SER B 1 205 ? 10.383 18.516 28.719 1 40.12 205 SER B CA 1
ATOM 3275 C C . SER B 1 205 ? 10.289 19.953 28.219 1 40.12 205 SER B C 1
ATOM 3277 O O . SER B 1 205 ? 11.188 20.438 27.531 1 40.12 205 SER B O 1
ATOM 3279 N N . TYR B 1 206 ? 9.219 20.438 27.562 1 34.16 206 TYR B N 1
ATOM 3280 C CA . TYR B 1 206 ? 9.219 21.891 27.688 1 34.16 206 TYR B CA 1
ATOM 3281 C C . TYR B 1 206 ? 8.992 22.328 29.141 1 34.16 206 TYR B C 1
ATOM 3283 O O . TYR B 1 206 ? 8.305 21.641 29.891 1 34.16 206 TYR B O 1
#

Secondary structure (DSSP, 8-state):
-HHHHHHHHHHHHHHHHHT---HHHHHHHHHHHHHHHHHHHHHHHHHS-TTSSS--S--HHHHHHHHHHHHSTTSGGGSHHIIIIIHHHHHHHHHHHHHHH--SS-TTHHHHHHHHHHHHHHHHTT---THHHHHHHHHHHS-HHHHHHTTHHIIIIIIHHHHHHHHHHHHHHTTSTT--SS--SS-GGGS-HHHHHH-TT-----/-HHHHHHHHHHHHHHHHHT---HHHHHHHHHHHHHHHHHHHHHHHHHS-TTSSS--S--HHHHHHHHHHHHSTTSGGGSHHIIIIIHHHHHHHHHHHHHHH--SS-TTHHHHHHHHHHHHHHHHTT---THHHHHHHHHHHS-HHHHHHTTHHIIIIIIHHHHHHHHHHHHHHTTSTT--SS--SS-GGGS-HHHHHH-TT-----

InterPro domains:
  IPR007065 HPP [PTHR33741] (25-182)
  IPR058581 HPP, transmembrane region [PF04982] (21-182)

Sequence (412 aa):
MRKFKKGIQKVKMIAYKETSHQPIDNLWSFCGAFIGIAAIGMLQQFFYHIESEDQLFLIGAFGASSVLLFSASNSPLAQPRNTLFGGTLSAFVGVLTYKLFHLEEFIWLSPALSVALAILVMQYTKTLHPPGGAIALIANIGSDEIKEMGFLYVLNPIFSGLMVLLLVALLFNNISKNRIYPYRDVNIRKLSYYEKLFKWKIKNSYMRKFKKGIQKVKMIAYKETSHQPIDNLWSFCGAFIGIAAIGMLQQFFYHIESEDQLFLIGAFGASSVLLFSASNSPLAQPRNTLFGGTLSAFVGVLTYKLFHLEEFIWLSPALSVALAILVMQYTKTLHPPGGAIALIANIGSDEIKEMGFLYVLNPIFSGLMVLLLVALLFNNISKNRIYPYRDVNIRKLSYYEKLFKWKIKNSY

Nearest PDB structures (foldseek):
  8s89-assembly1_A  TM=2.805E-01  e=2.520E+00  synthetic construct
  8hya-assembly1_A  TM=3.450E-01  e=6.193E+00  Arabidopsis thaliana
  8brd-assembly1_D  TM=2.175E-01  e=7.137E+00  Vibrio alginolyticus
  8s89-assembly1_A  TM=2.794E-01  e=2.192E+00  synthetic construct
  8hya-assembly1_A  TM=3.404E-01  e=8.240E+00  Arabidopsis thaliana

pLDDT: mean 86.16, std 18.82, range [34.03, 98.94]